Protein AF-A0A7M7H670-F1 (afdb_monomer_lite)

Foldseek 3Di:
DDDPPPDPVVVVVVVVVCPPPPPPPVPDDPVRVVVVVVVVVVVVVVVVVLVVLVCVLCVVVPVPVVVVVVVVVVVVVVVVVVVVVVVVPDDDDDDDDDDDDDDDDDDDDDDDDDDDDDDDDDDDDPPVVVVVVVVVVVPPDDDPVNSVVSNVVSVVVVVVVVVVVVVVVVVVVVVVVVVVVVVVVVVVVVVVLVVVCCVQFVVPQDPVPSDTDVVSVVVSVVVVVVVVVVVVVVVVVVVVVVVVVVVVVVVVVVVVVVCVVVDDPVNVVVVVVVVVVVVVVVVVVVVVVVVVVVVVVVVVVVVVVVVVVVVVVVVVVVVVVVVVVVVVVVVVVVVVVVVVVVVVVVVVVVVVVVVVVVVVVDDDPPVVVVVVVVVVVVVVVVVVVVVVVVVVVVVVVVVVVVVVD

InterPro domains:
  IPR025254 CCDC113/CCDC96, coiled-coil [PF13870] (231-391)
  IPR051885 Coiled-coil domain-containing protein involved in ciliogenesis [PTHR15654] (23-393)

Structure (mmCIF, N/CA/C/O backbone):
data_AF-A0A7M7H670-F1
#
_entry.id   AF-A0A7M7H670-F1
#
loop_
_atom_site.group_PDB
_atom_site.id
_atom_site.type_symbol
_atom_site.label_atom_id
_atom_site.label_alt_id
_atom_site.label_comp_id
_atom_site.label_asym_id
_atom_site.label_entity_id
_atom_site.label_seq_id
_atom_site.pdbx_PDB_ins_code
_atom_site.Cartn_x
_atom_site.Cartn_y
_atom_site.Cartn_z
_atom_site.occupancy
_atom_site.B_iso_or_equiv
_atom_site.auth_seq_id
_atom_site.auth_comp_id
_atom_site.auth_asym_id
_atom_site.auth_atom_id
_atom_site.pdbx_PDB_model_num
ATOM 1 N N . MET A 1 1 ? 50.295 22.905 -30.621 1.00 35.34 1 MET A N 1
ATOM 2 C CA . MET A 1 1 ? 50.813 22.544 -31.955 1.00 35.34 1 MET A CA 1
ATOM 3 C C . MET A 1 1 ? 49.716 22.775 -32.974 1.00 35.34 1 MET A C 1
ATOM 5 O O . MET A 1 1 ? 48.733 22.045 -32.987 1.00 35.34 1 MET A O 1
ATOM 9 N N . GLN A 1 2 ? 49.823 23.878 -33.710 1.00 24.98 2 GLN A N 1
ATOM 10 C CA . GLN A 1 2 ? 48.862 24.281 -34.732 1.00 24.98 2 GLN A CA 1
ATOM 11 C C . GLN A 1 2 ? 49.120 23.426 -35.976 1.00 24.98 2 GLN A C 1
ATOM 13 O O . GLN A 1 2 ? 50.173 23.525 -36.592 1.00 24.98 2 GLN A O 1
ATOM 18 N N . SER A 1 3 ? 48.193 22.519 -36.275 1.00 31.62 3 SER A N 1
ATOM 19 C CA . SER A 1 3 ? 48.230 21.693 -37.479 1.00 31.62 3 SER A CA 1
ATOM 20 C C . SER A 1 3 ? 47.707 22.529 -38.642 1.00 31.62 3 SER A C 1
ATOM 22 O O . SER A 1 3 ? 46.541 22.936 -38.649 1.00 31.62 3 SER A O 1
ATOM 24 N N . GLU A 1 4 ? 48.588 22.811 -39.598 1.00 32.75 4 GLU A N 1
ATOM 25 C CA . GLU A 1 4 ? 48.261 23.429 -40.877 1.00 32.75 4 GLU A CA 1
ATOM 26 C C . GLU A 1 4 ? 47.240 22.557 -41.619 1.00 32.75 4 GLU A C 1
ATOM 28 O O . GLU A 1 4 ? 47.568 21.580 -42.290 1.00 32.75 4 GLU A O 1
ATOM 33 N N . ARG A 1 5 ? 45.959 22.908 -41.492 1.00 37.19 5 ARG A N 1
ATOM 34 C CA . ARG A 1 5 ? 44.901 22.423 -42.378 1.00 37.19 5 ARG A CA 1
ATOM 35 C C . ARG A 1 5 ? 45.063 23.119 -43.725 1.00 37.19 5 ARG A C 1
ATOM 37 O O . ARG A 1 5 ? 44.364 24.086 -44.024 1.00 37.19 5 ARG A O 1
ATOM 44 N N . THR A 1 6 ? 46.000 22.643 -44.538 1.00 36.47 6 THR A N 1
ATOM 45 C CA . THR A 1 6 ? 46.067 23.035 -45.944 1.00 36.47 6 THR A CA 1
ATOM 46 C C . THR A 1 6 ? 44.839 22.464 -46.653 1.00 36.47 6 THR A C 1
ATOM 48 O O . THR A 1 6 ? 44.642 21.264 -46.817 1.00 36.47 6 THR A O 1
ATOM 51 N N . SER A 1 7 ? 43.929 23.378 -46.975 1.00 36.84 7 SER A N 1
ATOM 52 C CA . SER A 1 7 ? 42.656 23.142 -47.644 1.00 36.84 7 SER A CA 1
ATOM 53 C C . SER A 1 7 ? 42.841 22.328 -48.931 1.00 36.84 7 SER A C 1
ATOM 55 O O . SER A 1 7 ? 43.402 22.814 -49.915 1.00 36.84 7 SER A O 1
ATOM 57 N N . SER A 1 8 ? 42.306 21.106 -48.954 1.00 40.84 8 SER A N 1
ATOM 58 C CA . SER A 1 8 ? 42.235 20.226 -50.132 1.00 40.84 8 SER A CA 1
ATOM 59 C C . SER A 1 8 ? 41.505 20.866 -51.328 1.00 40.84 8 SER A C 1
ATOM 61 O O . SER A 1 8 ? 41.691 20.449 -52.470 1.00 40.84 8 SER A O 1
ATOM 63 N N . LEU A 1 9 ? 40.742 21.944 -51.101 1.00 41.50 9 LEU A N 1
ATOM 64 C CA . LEU A 1 9 ? 40.095 22.746 -52.146 1.00 41.50 9 LEU A CA 1
ATOM 65 C C . LEU A 1 9 ? 41.082 23.635 -52.925 1.00 41.50 9 LEU A C 1
ATOM 67 O O . LEU A 1 9 ? 40.851 23.932 -54.101 1.00 41.50 9 LEU A O 1
ATOM 71 N N . SER A 1 10 ? 42.204 24.016 -52.306 1.00 42.44 10 SER A N 1
ATOM 72 C CA . SER A 1 10 ? 43.292 24.756 -52.966 1.00 42.44 10 SER A CA 1
ATOM 73 C C . SER A 1 10 ? 43.988 23.897 -54.035 1.00 42.44 10 SER A C 1
ATOM 75 O O . SER A 1 10 ? 44.358 24.382 -55.104 1.00 42.44 10 SER A O 1
ATOM 77 N N . VAL A 1 11 ? 44.074 22.584 -53.797 1.00 44.53 11 VAL A N 1
ATOM 78 C CA . VAL A 1 11 ? 44.804 21.624 -54.642 1.00 44.53 11 VAL A CA 1
ATOM 79 C C . VAL A 1 11 ? 44.035 21.273 -55.919 1.00 44.53 11 VAL A C 1
ATOM 81 O O . VAL A 1 11 ? 44.605 21.286 -57.009 1.00 44.53 11 VAL A O 1
ATOM 84 N N . VAL A 1 12 ? 42.716 21.062 -55.820 1.00 43.28 12 VAL A N 1
ATOM 85 C CA . VAL A 1 12 ? 41.852 20.833 -56.999 1.00 43.28 12 VAL A CA 1
ATOM 86 C C . VAL A 1 12 ? 41.855 22.055 -57.926 1.00 43.28 12 VAL A C 1
ATOM 88 O O . VAL A 1 12 ? 41.796 21.921 -59.149 1.00 43.28 12 VAL A O 1
ATOM 91 N N . SER A 1 13 ? 41.978 23.251 -57.347 1.00 40.12 13 SER A N 1
ATOM 92 C CA . SER A 1 13 ? 42.058 24.505 -58.096 1.00 40.12 13 SER A CA 1
ATOM 93 C C . SER A 1 13 ? 43.404 24.665 -58.816 1.00 40.12 13 SER A C 1
ATOM 95 O O . SER A 1 13 ? 43.410 25.110 -59.961 1.00 40.12 13 SER A O 1
ATOM 97 N N . LYS A 1 14 ? 44.524 24.232 -58.213 1.00 41.12 14 LYS A N 1
ATOM 98 C CA . LYS A 1 14 ? 45.854 24.243 -58.855 1.00 41.12 14 LYS A CA 1
ATOM 99 C C . LYS A 1 14 ? 45.970 23.246 -60.016 1.00 41.12 14 LYS A C 1
ATOM 101 O O . LYS A 1 14 ? 46.428 23.628 -61.087 1.00 41.12 14 LYS A O 1
ATOM 106 N N . LEU A 1 15 ? 45.471 22.017 -59.864 1.00 41.22 15 LEU A N 1
ATOM 107 C CA . LEU A 1 15 ? 45.518 21.001 -60.932 1.00 41.22 15 LEU A CA 1
ATOM 108 C C . LEU A 1 15 ? 44.615 21.335 -62.130 1.00 41.22 15 LEU A C 1
ATOM 110 O O . LEU A 1 15 ? 44.980 21.073 -63.272 1.00 41.22 15 LEU A O 1
ATOM 114 N N . LEU A 1 16 ? 43.454 21.963 -61.903 1.00 43.25 16 LEU A N 1
ATOM 115 C CA . LEU A 1 16 ? 42.582 22.405 -63.000 1.00 43.25 16 LEU A CA 1
ATOM 116 C C . LEU A 1 16 ? 43.071 23.701 -63.675 1.00 43.25 16 LEU A C 1
ATOM 118 O O . LEU A 1 16 ? 42.762 23.923 -64.849 1.00 43.25 16 LEU A O 1
ATOM 122 N N . ALA A 1 17 ? 43.827 24.545 -62.964 1.00 37.06 17 ALA A N 1
ATOM 123 C CA . ALA A 1 17 ? 44.447 25.751 -63.517 1.00 37.06 17 ALA A CA 1
ATOM 124 C C . ALA A 1 17 ? 45.699 25.449 -64.364 1.00 37.06 17 ALA A C 1
ATOM 126 O O . ALA A 1 17 ? 45.961 26.177 -65.317 1.00 37.06 17 ALA A O 1
ATOM 127 N N . SER A 1 18 ? 46.401 24.341 -64.100 1.00 39.56 18 SER A N 1
ATOM 128 C CA . SER A 1 18 ? 47.627 23.930 -64.810 1.00 39.56 18 SER A CA 1
ATOM 129 C C . SER A 1 18 ? 47.408 23.386 -66.230 1.00 39.56 18 SER A C 1
ATOM 131 O O . SER A 1 18 ? 48.326 22.853 -66.839 1.00 39.56 18 SER A O 1
ATOM 133 N N . THR A 1 19 ? 46.221 23.543 -66.823 1.00 39.66 19 THR A N 1
ATOM 134 C CA . THR A 1 19 ? 45.979 23.156 -68.231 1.00 39.66 19 THR A CA 1
ATOM 135 C C . THR A 1 19 ? 46.656 24.081 -69.253 1.00 39.66 19 THR A C 1
ATOM 137 O O . THR A 1 19 ? 46.390 23.963 -70.449 1.00 39.66 19 THR A O 1
ATOM 140 N N . LYS A 1 20 ? 47.510 25.007 -68.799 1.00 41.16 20 LYS A N 1
ATOM 141 C CA . LYS A 1 20 ? 48.328 25.879 -69.650 1.00 41.16 20 LYS A CA 1
ATOM 142 C C . LYS A 1 20 ? 49.835 25.650 -69.554 1.00 41.16 20 LYS A C 1
ATOM 144 O O . LYS A 1 20 ? 50.512 26.088 -70.473 1.00 41.16 20 LYS A O 1
ATOM 149 N N . ASP A 1 21 ? 50.317 24.928 -68.547 1.00 43.66 21 ASP A N 1
ATOM 150 C CA . ASP A 1 21 ? 51.736 24.606 -68.425 1.00 43.66 21 ASP A CA 1
ATOM 151 C C . ASP A 1 21 ? 51.876 23.095 -68.607 1.00 43.66 21 ASP A C 1
ATOM 153 O O . ASP A 1 21 ? 51.487 22.305 -67.743 1.00 43.66 21 ASP A O 1
ATOM 157 N N . GLU A 1 22 ? 52.334 22.686 -69.791 1.00 49.50 22 GLU A N 1
ATOM 158 C CA . GLU A 1 22 ? 52.763 21.313 -70.045 1.00 49.50 22 GLU A CA 1
ATOM 159 C C . GLU A 1 22 ? 53.898 21.008 -69.063 1.00 49.50 22 GLU A C 1
ATOM 161 O O . GLU A 1 22 ? 54.995 21.543 -69.185 1.00 49.50 22 GLU A O 1
ATOM 166 N N . ILE A 1 23 ? 53.603 20.216 -68.027 1.00 58.75 23 ILE A N 1
ATOM 167 C CA . ILE A 1 23 ? 54.591 19.802 -67.028 1.00 58.75 23 ILE A CA 1
ATOM 168 C C . ILE A 1 23 ? 55.691 19.048 -67.778 1.00 58.75 23 ILE A C 1
ATOM 170 O O . ILE A 1 23 ? 55.455 17.949 -68.284 1.00 58.75 23 ILE A O 1
ATOM 174 N N . ASN A 1 24 ? 56.871 19.659 -67.887 1.00 59.56 24 ASN A N 1
ATOM 175 C CA . ASN A 1 24 ? 58.005 19.078 -68.587 1.00 59.56 24 ASN A CA 1
ATOM 176 C C . ASN A 1 24 ? 58.670 18.032 -67.684 1.00 59.56 24 ASN A C 1
ATOM 178 O O . ASN A 1 24 ? 59.503 18.347 -66.837 1.00 59.56 24 ASN A O 1
ATOM 182 N N . PHE A 1 25 ? 58.251 16.775 -67.830 1.00 61.31 25 PHE A N 1
ATOM 183 C CA . PHE A 1 25 ? 58.759 15.654 -67.033 1.00 61.31 25 PHE A CA 1
ATOM 184 C C . PHE A 1 25 ? 60.255 15.380 -67.252 1.00 61.31 25 PHE A C 1
ATOM 186 O O . PHE A 1 25 ? 60.853 14.679 -66.444 1.00 61.31 25 PHE A O 1
ATOM 193 N N . GLU A 1 26 ? 60.852 15.935 -68.312 1.00 62.69 26 GLU A N 1
ATOM 194 C CA . GLU A 1 26 ? 62.271 15.768 -68.648 1.00 62.69 26 GLU A CA 1
ATOM 195 C C . GLU A 1 26 ? 63.205 16.703 -67.854 1.00 62.69 26 GLU A C 1
ATOM 197 O O . GLU A 1 26 ? 64.403 16.446 -67.790 1.00 62.69 26 GLU A O 1
ATOM 202 N N . GLU A 1 27 ? 62.679 17.755 -67.211 1.00 66.12 27 GLU A N 1
ATOM 203 C CA . GLU A 1 27 ? 63.466 18.741 -66.441 1.00 66.12 27 GLU A CA 1
ATOM 204 C C . GLU A 1 27 ? 63.325 18.597 -64.912 1.00 66.12 27 GLU A C 1
ATOM 206 O O . GLU A 1 27 ? 63.983 19.319 -64.161 1.00 66.12 27 GLU A O 1
ATOM 211 N N . MET A 1 28 ? 62.480 17.679 -64.425 1.00 69.50 28 MET A N 1
ATOM 212 C CA . MET A 1 28 ? 62.277 17.461 -62.986 1.00 69.50 28 MET A CA 1
ATOM 213 C C . MET A 1 28 ? 63.332 16.512 -62.409 1.00 69.50 28 MET A C 1
ATOM 215 O O . MET A 1 28 ? 63.642 15.484 -63.007 1.00 69.50 28 MET A O 1
ATOM 219 N N . SER A 1 29 ? 63.854 16.820 -61.217 1.00 76.81 29 SER A N 1
ATOM 220 C CA . SER A 1 29 ? 64.726 15.881 -60.501 1.00 76.81 29 SER A CA 1
ATOM 221 C C . SER A 1 29 ? 63.945 14.644 -60.040 1.00 76.81 29 SER A C 1
ATOM 223 O O . SER A 1 29 ? 62.735 14.715 -59.815 1.00 76.81 29 SER A O 1
ATOM 225 N N . ASP A 1 30 ? 64.629 13.516 -59.832 1.00 76.75 30 ASP A N 1
ATOM 226 C CA . ASP A 1 30 ? 63.995 12.262 -59.391 1.00 76.75 30 ASP A CA 1
ATOM 227 C C . ASP A 1 30 ? 63.177 12.429 -58.092 1.00 76.75 30 ASP A C 1
ATOM 229 O O . ASP A 1 30 ? 62.119 11.821 -57.926 1.00 76.75 30 ASP A O 1
ATOM 233 N N . GLU A 1 31 ? 63.609 13.316 -57.189 1.00 78.94 31 GLU A N 1
ATOM 234 C CA . GLU A 1 31 ? 62.880 13.659 -55.958 1.00 78.94 31 GLU A CA 1
ATOM 235 C C . GLU A 1 31 ? 61.590 14.456 -56.229 1.00 78.94 31 GLU A C 1
ATOM 237 O O . GLU A 1 31 ? 60.553 14.228 -55.594 1.00 78.94 31 GLU A O 1
ATOM 242 N N . GLN A 1 32 ? 61.624 15.376 -57.197 1.00 78.56 32 GLN A N 1
ATOM 243 C CA . GLN A 1 32 ? 60.444 16.122 -57.647 1.00 78.56 32 GLN A CA 1
ATOM 244 C C . GLN A 1 32 ? 59.462 15.202 -58.385 1.00 78.56 32 GLN A C 1
ATOM 246 O O . GLN A 1 32 ? 58.245 15.305 -58.199 1.00 78.56 32 GLN A O 1
ATOM 251 N N . LEU A 1 33 ? 59.971 14.243 -59.159 1.00 80.38 33 LEU A N 1
ATOM 252 C CA . LEU A 1 33 ? 59.156 13.235 -59.832 1.00 80.38 33 LEU A CA 1
ATOM 253 C C . LEU A 1 33 ? 58.491 12.274 -58.830 1.00 80.38 33 LEU A C 1
ATOM 255 O O . LEU A 1 33 ? 57.304 11.973 -58.953 1.00 80.38 33 LEU A O 1
ATOM 259 N N . GLY A 1 34 ? 59.212 11.854 -57.787 1.00 80.25 34 GLY A N 1
ATOM 260 C CA . GLY A 1 34 ? 58.646 11.054 -56.696 1.00 80.25 34 GLY A CA 1
ATOM 261 C C . GLY A 1 34 ? 57.536 11.792 -55.943 1.00 80.25 34 GLY A C 1
ATOM 262 O O . GLY A 1 34 ? 56.456 11.243 -55.719 1.00 80.25 34 GLY A O 1
ATOM 263 N N . SER A 1 35 ? 57.759 13.071 -55.632 1.00 82.25 35 SER A N 1
ATOM 264 C CA . SER A 1 35 ? 56.773 13.912 -54.942 1.00 82.25 35 SER A CA 1
ATOM 265 C C . SER A 1 35 ? 55.500 14.107 -55.774 1.00 82.25 35 SER A C 1
ATOM 267 O O . SER A 1 35 ? 54.388 13.941 -55.271 1.00 82.25 35 SER A O 1
ATOM 269 N N . THR A 1 36 ? 55.642 14.387 -57.072 1.00 82.81 36 THR A N 1
ATOM 270 C CA . THR A 1 36 ? 54.494 14.555 -57.978 1.00 82.81 36 THR A CA 1
ATOM 271 C C . THR A 1 36 ? 53.723 13.253 -58.194 1.00 82.81 36 THR A C 1
ATOM 273 O O . THR A 1 36 ? 52.491 13.276 -58.259 1.00 82.81 36 THR A O 1
ATOM 276 N N . LEU A 1 37 ? 54.406 12.104 -58.239 1.00 82.25 37 LEU A N 1
ATOM 277 C CA . LEU A 1 37 ? 53.757 10.795 -58.301 1.00 82.25 37 LEU A CA 1
ATOM 278 C C . LEU A 1 37 ? 52.940 10.512 -57.035 1.00 82.25 37 LEU A C 1
ATOM 280 O O . LEU A 1 37 ? 51.777 10.112 -57.132 1.00 82.25 37 LEU A O 1
ATOM 284 N N . GLU A 1 38 ? 53.504 10.750 -55.849 1.00 85.06 38 GLU A N 1
ATOM 285 C CA . GLU A 1 38 ? 52.770 10.590 -54.592 1.00 85.06 38 GLU A CA 1
ATOM 286 C C . GLU A 1 38 ? 51.541 11.504 -54.520 1.00 85.06 38 GLU A C 1
ATOM 288 O O . GLU A 1 38 ? 50.458 11.072 -54.112 1.00 85.06 38 GLU A O 1
ATOM 293 N N . GLU A 1 39 ? 51.674 12.759 -54.944 1.00 85.25 39 GLU A N 1
ATOM 294 C CA . GLU A 1 39 ? 50.560 13.703 -55.022 1.00 85.25 39 GLU A CA 1
ATOM 295 C C . GLU A 1 39 ? 49.482 13.236 -56.010 1.00 85.25 39 GLU A C 1
ATOM 297 O O . GLU A 1 39 ? 48.285 13.251 -55.689 1.00 85.25 39 GLU A O 1
ATOM 302 N N . ALA A 1 40 ? 49.879 12.739 -57.183 1.00 85.12 40 ALA A N 1
ATOM 303 C CA . ALA A 1 40 ? 48.967 12.152 -58.160 1.00 85.12 40 ALA A CA 1
ATOM 304 C C . ALA A 1 40 ? 48.235 10.925 -57.590 1.00 85.12 40 ALA A C 1
ATOM 306 O O . ALA A 1 40 ? 47.030 10.770 -57.790 1.00 85.12 40 ALA A O 1
ATOM 307 N N . MET A 1 41 ? 48.914 10.075 -56.817 1.00 85.25 41 MET A N 1
ATOM 308 C CA . MET A 1 41 ? 48.289 8.925 -56.154 1.00 85.25 41 MET A CA 1
ATOM 309 C C . MET A 1 41 ? 47.294 9.353 -55.067 1.00 85.25 41 MET A C 1
ATOM 311 O O . MET A 1 41 ? 46.176 8.831 -55.007 1.00 85.25 41 MET A O 1
ATOM 315 N N . ARG A 1 42 ? 47.654 10.330 -54.224 1.00 84.12 42 ARG A N 1
ATOM 316 C CA . ARG A 1 42 ? 46.772 10.868 -53.170 1.00 84.12 42 ARG A CA 1
ATOM 317 C C . ARG A 1 42 ? 45.520 11.516 -53.758 1.00 84.12 42 ARG A C 1
ATOM 319 O O . ARG A 1 42 ? 44.412 11.303 -53.253 1.00 84.12 42 ARG A O 1
ATOM 326 N N . THR A 1 43 ? 45.673 12.275 -54.839 1.00 84.50 43 THR A N 1
ATOM 327 C CA . THR A 1 43 ? 44.544 12.902 -55.539 1.00 84.50 43 THR A CA 1
ATOM 328 C C . THR A 1 43 ? 43.650 11.860 -56.206 1.00 84.50 43 THR A C 1
ATOM 330 O O . THR A 1 43 ? 42.435 11.924 -56.023 1.00 84.50 43 THR A O 1
ATOM 333 N N . ASN A 1 44 ? 44.214 10.844 -56.871 1.00 82.81 44 ASN A N 1
ATOM 334 C CA . ASN A 1 44 ? 43.432 9.736 -57.435 1.00 82.81 44 ASN A CA 1
ATOM 335 C C . ASN A 1 44 ? 42.609 9.010 -56.365 1.00 82.81 44 ASN A C 1
ATOM 337 O O . ASN A 1 44 ? 41.416 8.762 -56.546 1.00 82.81 44 ASN A O 1
ATOM 341 N N . ARG A 1 45 ? 43.222 8.720 -55.211 1.00 86.12 45 ARG A N 1
ATOM 342 C CA . ARG A 1 45 ? 42.530 8.098 -54.075 1.00 86.12 45 ARG A CA 1
ATOM 343 C C . ARG A 1 45 ? 41.375 8.962 -53.569 1.00 86.12 45 ARG A C 1
ATOM 345 O O . ARG A 1 45 ? 40.290 8.445 -53.324 1.00 86.12 45 ARG A O 1
ATOM 352 N N . THR A 1 46 ? 41.592 10.269 -53.450 1.00 82.38 46 THR A N 1
ATOM 353 C CA . THR A 1 46 ? 40.560 11.218 -53.007 1.00 82.38 46 THR A CA 1
ATOM 354 C C . THR A 1 46 ? 39.393 11.279 -53.994 1.00 82.38 46 THR A C 1
ATOM 356 O O . THR A 1 46 ? 38.244 11.166 -53.579 1.00 82.38 46 THR A O 1
ATOM 359 N N . LEU A 1 47 ? 39.675 11.377 -55.297 1.00 83.00 47 LEU A N 1
ATOM 360 C CA . LEU A 1 47 ? 38.648 11.376 -56.344 1.00 83.00 47 LEU A CA 1
ATOM 361 C C . LEU A 1 47 ? 37.879 10.052 -56.394 1.00 83.00 47 LEU A C 1
ATOM 363 O O . LEU A 1 47 ? 36.681 10.049 -56.649 1.00 83.00 47 LEU A O 1
ATOM 367 N N . THR A 1 48 ? 38.548 8.930 -56.123 1.00 85.44 48 THR A N 1
ATOM 368 C CA . THR A 1 48 ? 37.896 7.615 -56.064 1.00 85.44 48 THR A CA 1
ATOM 369 C C . THR A 1 48 ? 36.883 7.553 -54.923 1.00 85.44 48 THR A C 1
ATOM 371 O O . THR A 1 48 ? 35.741 7.161 -55.143 1.00 85.44 48 THR A O 1
ATOM 374 N N . LEU A 1 49 ? 37.274 7.999 -53.725 1.00 81.81 49 LEU A N 1
ATOM 375 C CA . LEU A 1 49 ? 36.379 8.055 -52.563 1.00 81.81 49 LEU A CA 1
ATOM 376 C C . LEU A 1 49 ? 35.218 9.025 -52.779 1.00 81.81 49 LEU A C 1
ATOM 378 O O . LEU A 1 49 ? 34.083 8.743 -52.408 1.00 81.81 49 LEU A O 1
ATOM 382 N N . GLU A 1 50 ? 35.496 10.172 -53.390 1.00 81.88 50 GLU A N 1
ATOM 383 C CA . GLU A 1 50 ? 34.468 11.149 -53.713 1.00 81.88 50 GLU A CA 1
ATOM 384 C C . GLU A 1 50 ? 33.450 10.593 -54.718 1.00 81.88 50 GLU A C 1
ATOM 386 O O . GLU A 1 50 ? 32.244 10.687 -54.488 1.00 81.88 50 GLU A O 1
ATOM 391 N N . ASN A 1 51 ? 33.924 9.959 -55.794 1.00 84.69 51 ASN A N 1
ATOM 392 C CA . ASN A 1 51 ? 33.058 9.287 -56.757 1.00 84.69 51 ASN A CA 1
ATOM 393 C C . ASN A 1 51 ? 32.216 8.208 -56.072 1.00 84.69 51 ASN A C 1
ATOM 395 O O . ASN A 1 51 ? 31.020 8.131 -56.322 1.00 84.69 51 ASN A O 1
ATOM 399 N N . GLU A 1 52 ? 32.793 7.428 -55.159 1.00 85.25 52 GLU A N 1
ATOM 400 C CA . GLU A 1 52 ? 32.054 6.414 -54.408 1.00 85.25 52 GLU A CA 1
ATOM 401 C C . GLU A 1 52 ? 30.928 7.020 -53.554 1.00 85.25 52 GLU A C 1
ATOM 403 O O . GLU A 1 52 ? 29.803 6.517 -53.567 1.00 85.25 52 GLU A O 1
ATOM 408 N N . VAL A 1 53 ? 31.194 8.123 -52.846 1.00 83.31 53 VAL A N 1
ATOM 409 C CA . VAL A 1 53 ? 30.173 8.857 -52.076 1.00 83.31 53 VAL A CA 1
ATOM 410 C C . VAL A 1 53 ? 29.055 9.349 -52.995 1.00 83.31 53 VAL A C 1
ATOM 412 O O . VAL A 1 53 ? 27.873 9.190 -52.684 1.00 83.31 53 VAL A O 1
ATOM 415 N N . PHE A 1 54 ? 29.410 9.893 -54.157 1.00 81.81 54 PHE A N 1
ATOM 416 C CA . PHE A 1 54 ? 28.444 10.419 -55.119 1.00 81.81 54 PHE A CA 1
ATOM 417 C C . PHE A 1 54 ? 27.603 9.316 -55.749 1.00 81.81 54 PHE A C 1
ATOM 419 O O . PHE A 1 54 ? 26.385 9.451 -55.852 1.00 81.81 54 PHE A O 1
ATOM 426 N N . GLU A 1 55 ? 28.219 8.198 -56.116 1.00 83.69 55 GLU A N 1
ATOM 427 C CA . GLU A 1 55 ? 27.520 7.029 -56.633 1.00 83.69 55 GLU A CA 1
ATOM 428 C C . GLU A 1 55 ? 26.567 6.439 -55.592 1.00 83.69 55 GLU A C 1
ATOM 430 O O . GLU A 1 55 ? 25.425 6.121 -55.928 1.00 83.69 55 GLU A O 1
ATOM 435 N N . ARG A 1 56 ? 26.992 6.322 -54.326 1.00 82.81 56 ARG A N 1
ATOM 436 C CA . ARG A 1 56 ? 26.144 5.832 -53.228 1.00 82.81 56 ARG A CA 1
ATOM 437 C C . ARG A 1 56 ? 24.952 6.750 -52.975 1.00 82.81 56 ARG A C 1
ATOM 439 O O . ARG A 1 56 ? 23.841 6.240 -52.809 1.00 82.81 56 ARG A O 1
ATOM 446 N N . TYR A 1 57 ? 25.162 8.064 -52.987 1.00 81.25 57 TYR A N 1
ATOM 447 C CA . TYR A 1 57 ? 24.094 9.048 -52.830 1.00 81.25 57 TYR A CA 1
ATOM 448 C C . TYR A 1 57 ? 23.110 9.001 -54.010 1.00 81.25 57 TYR A C 1
ATOM 450 O O . TYR A 1 57 ? 21.898 8.866 -53.819 1.00 81.25 57 TYR A O 1
ATOM 458 N N . LEU A 1 58 ? 23.620 9.055 -55.247 1.00 82.38 58 LEU A N 1
ATOM 459 C CA . LEU A 1 58 ? 22.798 9.042 -56.461 1.00 82.38 58 LEU A CA 1
ATOM 460 C C . LEU A 1 58 ? 22.036 7.728 -56.614 1.00 82.38 58 LEU A C 1
ATOM 462 O O . LEU A 1 58 ? 20.865 7.749 -56.968 1.00 82.38 58 LEU A O 1
ATOM 466 N N . ARG A 1 59 ? 22.634 6.586 -56.262 1.00 84.19 59 ARG A N 1
ATOM 467 C CA . ARG A 1 59 ? 21.945 5.288 -56.289 1.00 84.19 59 ARG A CA 1
ATOM 468 C C . ARG A 1 59 ? 20.686 5.271 -55.414 1.00 84.19 59 ARG A C 1
ATOM 470 O O . ARG A 1 59 ? 19.745 4.558 -55.749 1.00 84.19 59 ARG A O 1
ATOM 477 N N . ARG A 1 60 ? 20.651 6.047 -54.322 1.00 81.25 60 ARG A N 1
ATOM 478 C CA . ARG A 1 60 ? 19.491 6.137 -53.417 1.00 81.25 60 ARG A CA 1
ATOM 479 C C . ARG A 1 60 ? 18.494 7.226 -53.810 1.00 81.25 60 ARG A C 1
ATOM 481 O O . ARG A 1 60 ? 17.299 7.039 -53.609 1.00 81.25 60 ARG A O 1
ATOM 488 N N . ARG A 1 61 ? 18.969 8.359 -54.339 1.00 79.06 61 ARG A N 1
ATOM 489 C CA . ARG A 1 61 ? 18.136 9.544 -54.621 1.00 79.06 61 ARG A CA 1
ATOM 490 C C . ARG A 1 61 ? 17.691 9.671 -56.078 1.00 79.06 61 ARG A C 1
ATOM 492 O O . ARG A 1 61 ? 16.562 10.087 -56.308 1.00 79.06 61 ARG A O 1
ATOM 499 N N . ASP A 1 62 ? 18.549 9.326 -57.035 1.00 79.25 62 ASP A N 1
ATOM 500 C CA . ASP A 1 62 ? 18.260 9.379 -58.472 1.00 79.25 62 ASP A CA 1
ATOM 501 C C . ASP A 1 62 ? 19.088 8.335 -59.262 1.00 79.25 62 ASP A C 1
ATOM 503 O O . ASP A 1 62 ? 20.131 8.645 -59.859 1.00 79.25 62 ASP A O 1
ATOM 507 N N . PRO A 1 63 ? 18.634 7.069 -59.288 1.00 81.19 63 PRO A N 1
ATOM 508 C CA . PRO A 1 63 ? 19.332 5.996 -59.993 1.00 81.19 63 PRO A CA 1
ATOM 509 C C . PRO A 1 63 ? 19.341 6.182 -61.521 1.00 81.19 63 PRO A C 1
ATOM 511 O O . PRO A 1 63 ? 20.206 5.628 -62.202 1.00 81.19 63 PRO A O 1
ATOM 514 N N . GLN A 1 64 ? 18.424 6.982 -62.081 1.00 78.31 64 GLN A N 1
ATOM 515 C CA . GLN A 1 64 ? 18.377 7.244 -63.522 1.00 78.31 64 GLN A CA 1
ATOM 516 C C . GLN A 1 64 ? 19.507 8.181 -63.960 1.00 78.31 64 GLN A C 1
ATOM 518 O O . GLN A 1 64 ? 20.093 7.985 -65.029 1.00 78.31 64 GLN A O 1
ATOM 523 N N . CYS A 1 65 ? 19.854 9.171 -63.133 1.00 79.38 65 CYS A N 1
ATOM 524 C CA . CYS A 1 65 ? 21.018 10.024 -63.375 1.00 79.38 65 CYS A CA 1
ATOM 525 C C . CYS A 1 65 ? 22.332 9.234 -63.373 1.00 79.38 65 CYS A C 1
ATOM 527 O O . CYS A 1 65 ? 23.191 9.481 -64.222 1.00 79.38 65 CYS A O 1
ATOM 529 N N . LEU A 1 66 ? 22.466 8.234 -62.496 1.00 79.62 66 LEU A N 1
ATOM 530 C CA . LEU A 1 66 ? 23.641 7.359 -62.462 1.00 79.62 66 LEU A CA 1
ATOM 531 C C . LEU A 1 66 ? 23.796 6.551 -63.766 1.00 79.62 66 LEU A C 1
ATOM 533 O O . LEU A 1 66 ? 24.894 6.459 -64.315 1.00 79.62 66 LEU A O 1
ATOM 537 N N . HIS A 1 67 ? 22.691 6.029 -64.310 1.00 78.62 67 HIS A N 1
ATOM 538 C CA . HIS A 1 67 ? 22.696 5.293 -65.580 1.00 78.62 67 HIS A CA 1
ATOM 539 C C . HIS A 1 67 ? 23.076 6.186 -66.775 1.00 78.62 67 HIS A C 1
ATOM 541 O O . HIS A 1 67 ? 23.900 5.806 -67.608 1.00 78.62 67 HIS A O 1
ATOM 547 N N . LYS A 1 68 ? 22.547 7.418 -66.823 1.00 80.44 68 LYS A N 1
ATOM 548 C CA . LYS A 1 68 ? 22.919 8.417 -67.841 1.00 80.44 68 LYS A CA 1
ATOM 549 C C . LYS A 1 68 ? 24.406 8.779 -67.767 1.00 80.44 68 LYS A C 1
ATOM 551 O O . LYS A 1 68 ? 25.057 8.880 -68.804 1.00 80.44 68 LYS A O 1
ATOM 556 N N . LEU A 1 69 ? 24.953 8.946 -66.560 1.00 79.31 69 LEU A N 1
ATOM 557 C CA . LEU A 1 69 ? 26.371 9.252 -66.359 1.00 79.31 69 LEU A CA 1
ATOM 558 C C . LEU A 1 69 ? 27.274 8.104 -66.832 1.00 79.31 69 LEU A C 1
ATOM 560 O O . LEU A 1 69 ? 28.258 8.352 -67.527 1.00 79.31 69 LEU A O 1
ATOM 564 N N . SER A 1 70 ? 26.909 6.856 -66.528 1.00 82.31 70 SER A N 1
ATOM 565 C CA . SER A 1 70 ? 27.612 5.659 -67.010 1.00 82.31 70 SER A CA 1
ATOM 566 C C . SER A 1 70 ? 27.655 5.599 -68.542 1.00 82.31 70 SER A C 1
ATOM 568 O O . SER A 1 70 ? 28.738 5.446 -69.110 1.00 82.31 70 SER A O 1
ATOM 570 N N . TYR A 1 71 ? 26.525 5.842 -69.214 1.00 82.06 71 TYR A N 1
ATOM 571 C CA . TYR A 1 71 ? 26.455 5.888 -70.679 1.00 82.06 71 TYR A CA 1
ATOM 572 C C . TYR A 1 71 ? 27.353 6.984 -71.286 1.00 82.06 71 TYR A C 1
ATOM 574 O O . TYR A 1 71 ? 28.067 6.753 -72.265 1.00 82.06 71 TYR A O 1
ATOM 582 N N . VAL A 1 72 ? 27.371 8.180 -70.684 1.00 82.31 72 VAL A N 1
ATOM 583 C CA . VAL A 1 72 ? 28.234 9.290 -71.127 1.00 82.31 72 VAL A CA 1
ATOM 584 C C . VAL A 1 72 ? 29.718 8.945 -70.965 1.00 82.31 72 VAL A C 1
ATOM 586 O O . VAL A 1 72 ? 30.511 9.208 -71.871 1.00 82.31 72 VAL A O 1
ATOM 589 N N . VAL A 1 73 ? 30.103 8.327 -69.845 1.00 81.44 73 VAL A N 1
ATOM 590 C CA . VAL A 1 73 ? 31.487 7.897 -69.590 1.00 81.44 73 VAL A CA 1
ATOM 591 C C . VAL A 1 73 ? 31.918 6.802 -70.569 1.00 81.44 73 VAL A C 1
ATOM 593 O O . VAL A 1 73 ? 33.037 6.847 -71.084 1.00 81.44 73 VAL A O 1
ATOM 596 N N . GLU A 1 74 ? 31.051 5.837 -70.873 1.00 81.44 74 GLU A N 1
ATOM 597 C CA . GLU A 1 74 ? 31.336 4.782 -71.852 1.00 81.44 74 GLU A CA 1
ATOM 598 C C . GLU A 1 74 ? 31.499 5.333 -73.270 1.00 81.44 74 GLU A C 1
ATOM 600 O O . GLU A 1 74 ? 32.473 4.999 -73.949 1.00 81.44 74 GLU A O 1
ATOM 605 N N . SER A 1 75 ? 30.617 6.242 -73.688 1.00 78.12 75 SER A N 1
ATOM 606 C CA . SER A 1 75 ? 30.724 6.941 -74.972 1.00 78.12 75 SER A CA 1
ATOM 607 C C . SER A 1 75 ? 32.020 7.763 -75.069 1.00 78.12 75 SER A C 1
ATOM 609 O O . SER A 1 75 ? 32.743 7.689 -76.066 1.00 78.12 75 SER A O 1
ATOM 611 N N . ALA A 1 76 ? 32.402 8.464 -73.995 1.00 77.38 76 ALA A N 1
ATOM 612 C CA . ALA A 1 76 ? 33.666 9.198 -73.927 1.00 77.38 76 ALA A CA 1
ATOM 613 C C . ALA A 1 76 ? 34.894 8.271 -74.002 1.00 77.38 76 ALA A C 1
ATOM 615 O O . ALA A 1 76 ? 35.857 8.576 -74.710 1.00 77.38 76 ALA A O 1
ATOM 616 N N . ARG A 1 77 ? 34.860 7.110 -73.331 1.00 79.56 77 ARG A N 1
ATOM 617 C CA . ARG A 1 77 ? 35.920 6.088 -73.418 1.00 79.56 77 ARG A CA 1
ATOM 618 C C . ARG A 1 77 ? 36.050 5.526 -74.833 1.00 79.56 77 ARG A C 1
ATOM 620 O O . ARG A 1 77 ? 37.168 5.334 -75.309 1.00 79.56 77 ARG A O 1
ATOM 627 N N . GLN A 1 78 ? 34.936 5.275 -75.520 1.00 78.69 78 GLN A N 1
ATOM 628 C CA . GLN A 1 78 ? 34.942 4.825 -76.915 1.00 78.69 78 GLN A CA 1
ATOM 629 C C . GLN A 1 78 ? 35.517 5.900 -77.851 1.00 78.69 78 GLN A C 1
ATOM 631 O O . GLN A 1 78 ? 36.384 5.597 -78.672 1.00 78.69 78 GLN A O 1
ATOM 636 N N . ALA A 1 79 ? 35.133 7.167 -77.669 1.00 76.25 79 ALA A N 1
ATOM 637 C CA . ALA A 1 79 ? 35.688 8.290 -78.426 1.00 76.25 79 ALA A CA 1
ATOM 638 C C . ALA A 1 79 ? 37.204 8.468 -78.201 1.00 76.25 79 ALA A C 1
ATOM 640 O O . ALA A 1 79 ? 37.938 8.729 -79.155 1.00 76.25 79 ALA A O 1
ATOM 641 N N . GLN A 1 80 ? 37.695 8.266 -76.972 1.00 75.69 80 GLN A N 1
ATOM 642 C CA . GLN A 1 80 ? 39.131 8.293 -76.659 1.00 75.69 80 GLN A CA 1
ATOM 643 C C . GLN A 1 80 ? 39.910 7.127 -77.286 1.00 75.69 80 GLN A C 1
ATOM 645 O O . GLN A 1 80 ? 41.051 7.300 -77.713 1.00 75.69 80 GLN A O 1
ATOM 650 N N . LYS A 1 81 ? 39.316 5.931 -77.373 1.00 76.56 81 LYS A N 1
ATOM 651 C CA . LYS A 1 81 ? 39.938 4.803 -78.089 1.00 76.56 81 LYS A CA 1
ATOM 652 C C . LYS A 1 81 ? 40.094 5.117 -79.580 1.00 76.56 81 LYS A C 1
ATOM 654 O O . LYS A 1 81 ? 41.152 4.864 -80.150 1.00 76.56 81 LYS A O 1
ATOM 659 N N . LEU A 1 82 ? 39.078 5.731 -80.190 1.00 69.00 82 LEU A N 1
ATOM 660 C CA . LEU A 1 82 ? 39.114 6.148 -81.596 1.00 69.00 82 LEU A CA 1
ATOM 661 C C . LEU A 1 82 ? 40.098 7.301 -81.853 1.00 69.00 82 LEU A C 1
ATOM 663 O O . LEU A 1 82 ? 40.740 7.332 -82.902 1.00 69.00 82 LEU A O 1
ATOM 667 N N . SER A 1 83 ? 40.266 8.234 -80.910 1.00 62.75 83 SER A N 1
ATOM 668 C CA . SER A 1 83 ? 41.249 9.316 -81.054 1.00 62.75 83 SER A CA 1
ATOM 669 C C . SER A 1 83 ? 42.692 8.819 -80.940 1.00 62.75 83 SER A C 1
ATOM 671 O O . SER A 1 83 ? 43.539 9.264 -81.712 1.00 62.75 83 SER A O 1
ATOM 673 N N . ARG A 1 84 ? 42.971 7.841 -80.067 1.00 62.66 84 ARG A N 1
ATOM 674 C CA . ARG A 1 84 ? 44.292 7.186 -79.988 1.00 62.66 84 ARG A CA 1
ATOM 675 C C . ARG A 1 84 ? 44.664 6.461 -81.284 1.00 62.66 84 ARG A C 1
ATOM 677 O O . ARG A 1 84 ? 45.815 6.519 -81.699 1.00 62.66 84 ARG A O 1
ATOM 684 N N . LEU A 1 85 ? 43.685 5.860 -81.963 1.00 58.84 85 LEU A N 1
ATOM 685 C CA . LEU A 1 85 ? 43.888 5.235 -83.275 1.00 58.84 85 LEU A CA 1
ATOM 686 C C . LEU A 1 85 ? 44.167 6.264 -84.388 1.00 58.84 85 LEU A C 1
ATOM 688 O O . LEU A 1 85 ? 44.955 5.987 -85.287 1.00 58.84 85 LEU A O 1
ATOM 692 N N . ARG A 1 86 ? 43.586 7.472 -84.317 1.00 52.97 86 ARG A N 1
ATOM 693 C CA . ARG A 1 86 ? 43.851 8.564 -85.278 1.00 52.97 86 ARG A CA 1
ATOM 694 C C . ARG A 1 86 ? 45.213 9.238 -85.096 1.00 52.97 86 ARG A C 1
ATOM 696 O O . ARG A 1 86 ? 45.812 9.643 -86.087 1.00 52.97 86 ARG A O 1
ATOM 703 N N . ILE A 1 87 ? 45.710 9.340 -83.864 1.00 49.88 87 ILE A N 1
ATOM 704 C CA . ILE A 1 87 ? 47.023 9.946 -83.568 1.00 49.88 87 ILE A CA 1
ATOM 705 C C . ILE A 1 87 ? 48.179 9.074 -84.098 1.00 49.88 87 ILE A C 1
ATOM 707 O O . ILE A 1 87 ? 49.237 9.596 -84.427 1.00 49.88 87 ILE A O 1
ATOM 711 N N . SER A 1 88 ? 47.956 7.772 -84.307 1.00 49.66 88 SER A N 1
ATOM 712 C CA . SER A 1 88 ? 48.942 6.877 -84.931 1.00 49.66 88 SER A CA 1
ATOM 713 C C . SER A 1 88 ? 49.069 7.027 -86.463 1.00 49.66 88 SER A C 1
ATOM 715 O O . SER A 1 88 ? 49.927 6.370 -87.049 1.00 49.66 88 SER A O 1
ATOM 717 N N . GLN A 1 89 ? 48.242 7.845 -87.133 1.00 50.25 89 GLN A N 1
ATOM 718 C CA . GLN A 1 89 ? 48.200 7.966 -88.606 1.00 50.25 89 GLN A CA 1
ATOM 719 C C . GLN A 1 89 ? 48.450 9.389 -89.147 1.00 50.25 89 GLN A C 1
ATOM 721 O O . GLN A 1 89 ? 47.995 9.730 -90.237 1.00 50.25 89 GLN A O 1
ATOM 726 N N . GLN A 1 90 ? 49.202 10.232 -88.437 1.00 41.84 90 GLN A N 1
ATOM 727 C CA . GLN A 1 90 ? 49.693 11.494 -89.004 1.00 41.84 90 GLN A CA 1
ATOM 728 C C . GLN A 1 90 ? 51.223 11.551 -88.991 1.00 41.84 90 GLN A C 1
ATOM 730 O O . GLN A 1 90 ? 51.838 12.055 -88.059 1.00 41.84 90 GLN A O 1
ATOM 735 N N . GLN A 1 91 ? 51.830 11.069 -90.078 1.00 38.00 91 GLN A N 1
ATOM 736 C CA . GLN A 1 91 ? 53.071 11.643 -90.600 1.00 38.00 91 GLN A CA 1
ATOM 737 C C . GLN A 1 91 ? 52.768 12.393 -91.909 1.00 38.00 91 GLN A C 1
ATOM 739 O O . GLN A 1 91 ? 51.919 11.938 -92.681 1.00 38.00 91 GLN A O 1
ATOM 744 N N . PRO A 1 92 ? 53.450 13.517 -92.197 1.00 44.84 92 PRO A N 1
ATOM 745 C CA . PRO A 1 92 ? 53.288 14.250 -93.439 1.00 44.84 92 PRO A CA 1
ATOM 746 C C . PRO A 1 92 ? 54.271 13.715 -94.483 1.00 44.84 92 PRO A C 1
ATOM 748 O O . PRO A 1 92 ? 55.481 13.877 -94.346 1.00 44.84 92 PRO A O 1
ATOM 751 N N . ARG A 1 93 ? 53.775 13.142 -95.579 1.00 36.16 93 ARG A N 1
ATOM 752 C CA . ARG A 1 93 ? 54.513 13.141 -96.847 1.00 36.16 93 ARG A CA 1
ATOM 753 C C . ARG A 1 93 ? 53.557 13.444 -97.986 1.00 36.16 93 ARG A C 1
ATOM 755 O O . ARG A 1 93 ? 52.515 12.815 -98.129 1.00 36.16 93 ARG A O 1
ATOM 762 N N . GLY A 1 94 ? 53.902 14.501 -98.710 1.00 32.31 94 GLY A N 1
ATOM 763 C CA . GLY A 1 94 ? 53.119 15.036 -99.804 1.00 32.31 94 GLY A CA 1
ATOM 764 C C . GLY A 1 94 ? 53.220 14.221 -101.087 1.00 32.31 94 GLY A C 1
ATOM 765 O O . GLY A 1 94 ? 54.030 13.309 -101.212 1.00 32.31 94 GLY A O 1
ATOM 766 N N . GLY A 1 95 ? 52.422 14.671 -102.053 1.00 33.06 95 GLY A N 1
ATOM 767 C CA . GLY A 1 95 ? 52.731 14.560 -103.470 1.00 33.06 95 GLY A CA 1
ATOM 768 C C . GLY A 1 95 ? 52.224 13.307 -104.180 1.00 33.06 95 GLY A C 1
ATOM 769 O O . GLY A 1 95 ? 52.779 12.227 -104.022 1.00 33.06 95 GLY A O 1
ATOM 770 N N . SER A 1 96 ? 51.315 13.561 -105.127 1.00 31.38 96 SER A N 1
ATOM 771 C CA . SER A 1 96 ? 51.081 12.806 -106.374 1.00 31.38 96 SER A CA 1
ATOM 772 C C . SER A 1 96 ? 49.972 11.743 -106.372 1.00 31.38 96 SER A C 1
ATOM 774 O O . SER A 1 96 ? 50.151 10.586 -106.016 1.00 31.38 96 SER A O 1
ATOM 776 N N . THR A 1 97 ? 48.817 12.168 -106.887 1.00 34.34 97 THR A N 1
ATOM 777 C CA . THR A 1 97 ? 47.860 11.393 -107.707 1.00 34.34 97 THR A CA 1
ATOM 778 C C . THR A 1 97 ? 48.522 10.858 -109.004 1.00 34.34 97 THR A C 1
ATOM 780 O O . THR A 1 97 ? 49.592 11.383 -109.318 1.00 34.34 97 THR A O 1
ATOM 783 N N . PRO A 1 98 ? 47.902 10.000 -109.867 1.00 49.25 98 PRO A N 1
ATOM 784 C CA . PRO A 1 98 ? 46.518 9.469 -109.873 1.00 49.25 98 PRO A CA 1
ATOM 785 C C . PRO A 1 98 ? 46.358 7.969 -110.293 1.00 49.25 98 PRO A C 1
ATOM 787 O O . PRO A 1 98 ? 47.322 7.262 -110.570 1.00 49.25 98 PRO A O 1
ATOM 790 N N . SER A 1 99 ? 45.083 7.571 -110.475 1.00 30.78 99 SER A N 1
ATOM 791 C CA . SER A 1 99 ? 44.523 6.514 -111.362 1.00 30.78 99 SER A CA 1
ATOM 792 C C . SER A 1 99 ? 44.217 5.157 -110.694 1.00 30.78 99 SER A C 1
ATOM 794 O O . SER A 1 99 ? 45.077 4.532 -110.094 1.00 30.78 99 SER A O 1
ATOM 796 N N . LEU A 1 100 ? 42.930 4.838 -110.477 1.00 36.53 100 LEU A N 1
ATOM 797 C CA . LEU A 1 100 ? 41.929 4.197 -111.364 1.00 36.53 100 LEU A CA 1
ATOM 798 C C . LEU A 1 100 ? 42.122 2.678 -111.491 1.00 36.53 100 LEU A C 1
ATOM 800 O O . LEU A 1 100 ? 42.999 2.236 -112.218 1.00 36.53 100 LEU A O 1
ATOM 804 N N . GLN A 1 101 ? 41.210 1.902 -110.893 1.00 33.47 101 GLN A N 1
ATOM 805 C CA . GLN A 1 101 ? 40.357 0.959 -111.630 1.00 33.47 101 GLN A CA 1
ATOM 806 C C . GLN A 1 101 ? 39.267 0.358 -110.732 1.00 33.47 101 GLN A C 1
ATOM 808 O O . GLN A 1 101 ? 39.482 -0.041 -109.591 1.00 33.47 101 GLN A O 1
ATOM 813 N N . SER A 1 102 ? 38.067 0.346 -111.296 1.00 32.69 102 SER A N 1
ATOM 814 C CA . SER A 1 102 ? 36.848 -0.289 -110.822 1.00 32.69 102 SER A CA 1
ATOM 815 C C . SER A 1 102 ? 36.871 -1.790 -111.085 1.00 32.69 102 SER A C 1
ATOM 817 O O . SER A 1 102 ? 37.137 -2.160 -112.221 1.00 32.69 102 SER A O 1
ATOM 819 N N . PHE A 1 103 ? 36.420 -2.617 -110.139 1.00 32.47 103 PHE A N 1
ATOM 820 C CA . PHE A 1 103 ? 35.710 -3.855 -110.471 1.00 32.47 103 PHE A CA 1
ATOM 821 C C . PHE A 1 103 ? 34.599 -4.147 -109.460 1.00 32.47 103 PHE A C 1
ATOM 823 O O . PHE A 1 103 ? 34.711 -3.933 -108.256 1.00 32.47 103 PHE A O 1
ATOM 830 N N . THR A 1 104 ? 33.486 -4.573 -110.034 1.00 35.69 104 THR A N 1
ATOM 831 C CA . THR A 1 104 ? 32.187 -4.913 -109.464 1.00 35.69 104 THR A CA 1
ATOM 832 C C . THR A 1 104 ? 32.194 -6.263 -108.747 1.00 35.69 104 THR A C 1
ATOM 834 O O . THR A 1 104 ? 32.744 -7.207 -109.300 1.00 35.69 104 THR A O 1
ATOM 837 N N . ALA A 1 105 ? 31.459 -6.395 -107.634 1.00 31.02 105 ALA A N 1
ATOM 838 C CA . ALA A 1 105 ? 30.634 -7.577 -107.324 1.00 31.02 105 ALA A CA 1
ATOM 839 C C . ALA A 1 105 ? 29.757 -7.352 -106.069 1.00 31.02 105 ALA A C 1
ATOM 841 O O . ALA A 1 105 ? 30.239 -7.001 -104.998 1.00 31.02 105 ALA A O 1
ATOM 842 N N . LYS A 1 106 ? 28.448 -7.574 -106.229 1.00 36.66 106 LYS A N 1
ATOM 843 C CA . LYS A 1 106 ? 27.451 -7.950 -105.196 1.00 36.66 106 LYS A CA 1
ATOM 844 C C . LYS A 1 106 ? 27.438 -9.507 -105.102 1.00 36.66 106 LYS A C 1
ATOM 846 O O . LYS A 1 106 ? 27.998 -10.087 -106.033 1.00 36.66 106 LYS A O 1
ATOM 851 N N . PRO A 1 107 ? 26.780 -10.214 -104.137 1.00 44.41 107 PRO A N 1
ATOM 852 C CA . PRO A 1 107 ? 25.558 -9.801 -103.419 1.00 44.41 107 PRO A CA 1
ATOM 853 C C . PRO A 1 107 ? 25.314 -10.286 -101.951 1.00 44.41 107 PRO A C 1
ATOM 855 O O . PRO A 1 107 ? 25.910 -11.232 -101.463 1.00 44.41 107 PRO A O 1
ATOM 858 N N . ALA A 1 108 ? 24.315 -9.627 -101.336 1.00 31.77 108 ALA A N 1
ATOM 859 C CA . ALA A 1 108 ? 23.168 -10.125 -100.538 1.00 31.77 108 ALA A CA 1
ATOM 860 C C . ALA A 1 108 ? 23.249 -10.706 -99.095 1.00 31.77 108 ALA A C 1
ATOM 862 O O . ALA A 1 108 ? 24.063 -11.550 -98.742 1.00 31.77 108 ALA A O 1
ATOM 863 N N . SER A 1 109 ? 22.174 -10.338 -98.365 1.00 32.09 109 SER A N 1
ATOM 864 C CA . SER A 1 109 ? 21.640 -10.775 -97.053 1.00 32.09 109 SER A CA 1
ATOM 865 C C . SER A 1 109 ? 22.322 -10.149 -95.819 1.00 32.09 109 SER A C 1
ATOM 867 O O . SER A 1 109 ? 23.537 -10.096 -95.747 1.00 32.09 109 SER A O 1
ATOM 869 N N . SER A 1 110 ? 21.640 -9.579 -94.818 1.00 35.62 110 SER A N 1
ATOM 870 C CA . SER A 1 110 ? 20.285 -9.817 -94.302 1.00 35.62 110 SER A CA 1
ATOM 871 C C . SER A 1 110 ? 19.719 -8.582 -93.578 1.00 35.62 110 SER A C 1
ATOM 873 O O . SER A 1 110 ? 20.461 -7.749 -93.064 1.00 35.62 110 SER A O 1
ATOM 875 N N . SER A 1 111 ? 18.388 -8.514 -93.538 1.00 28.88 111 SER A N 1
ATOM 876 C CA . SER A 1 111 ? 17.518 -7.547 -92.860 1.00 28.88 111 SER A CA 1
ATOM 877 C C . SER A 1 111 ? 17.733 -7.409 -91.349 1.00 28.88 111 SER A C 1
ATOM 879 O O . SER A 1 111 ? 17.875 -8.415 -90.665 1.00 28.88 111 SER A O 1
ATOM 881 N N . ALA A 1 112 ? 17.548 -6.196 -90.816 1.00 30.77 112 ALA A N 1
ATOM 882 C CA . ALA A 1 112 ? 16.543 -5.9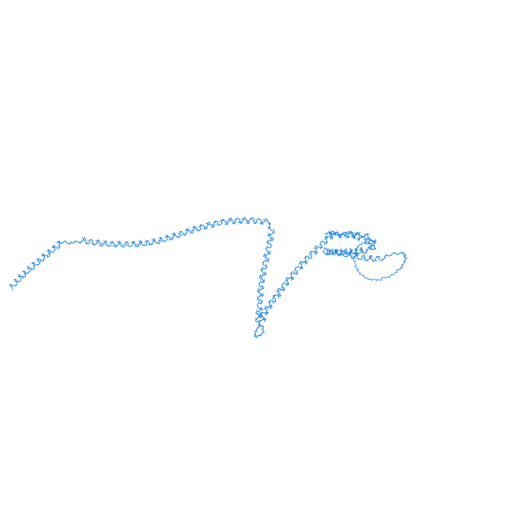36 -89.776 1.00 30.77 112 ALA A CA 1
ATOM 883 C C . ALA A 1 112 ? 16.301 -4.428 -89.594 1.00 30.77 112 ALA A C 1
ATOM 885 O O . ALA A 1 112 ? 17.208 -3.601 -89.588 1.00 30.77 112 ALA A O 1
ATOM 886 N N . THR A 1 113 ? 15.023 -4.115 -89.480 1.00 31.50 113 THR A N 1
ATOM 887 C CA . THR A 1 113 ? 14.344 -2.825 -89.514 1.00 31.50 113 THR A CA 1
ATOM 888 C C . THR A 1 113 ? 14.564 -2.008 -88.235 1.00 31.50 113 THR A C 1
ATOM 890 O O . THR A 1 113 ? 14.312 -2.511 -87.144 1.00 31.50 113 THR A O 1
ATOM 893 N N . LEU A 1 114 ? 14.933 -0.727 -88.353 1.00 30.05 114 LEU A N 1
ATOM 894 C CA . LEU A 1 114 ? 14.715 0.273 -87.300 1.00 30.05 114 LEU A CA 1
ATOM 895 C C . LEU A 1 114 ? 13.936 1.456 -87.873 1.00 30.05 114 LEU A C 1
ATOM 897 O O . LEU A 1 114 ? 14.332 2.084 -88.855 1.00 30.05 114 LEU A O 1
ATOM 901 N N . LEU A 1 115 ? 12.800 1.721 -87.236 1.00 31.98 115 LEU A N 1
ATOM 902 C CA . LEU A 1 115 ? 11.919 2.845 -87.506 1.00 31.98 115 LEU A CA 1
ATOM 903 C C . LEU A 1 115 ? 12.586 4.162 -87.077 1.00 31.98 115 LEU A C 1
ATOM 905 O O . LEU A 1 115 ? 12.886 4.381 -85.909 1.00 31.98 115 LEU A O 1
ATOM 909 N N . SER A 1 116 ? 12.814 5.011 -88.077 1.00 30.84 116 SER A N 1
ATOM 910 C CA . SER A 1 116 ? 12.565 6.459 -88.103 1.00 30.84 116 SER A CA 1
ATOM 911 C C . SER A 1 116 ? 12.654 7.258 -86.790 1.00 30.84 116 SER A C 1
ATOM 913 O O . SER A 1 116 ? 11.667 7.408 -86.073 1.00 30.84 116 SER A O 1
ATOM 915 N N . VAL A 1 117 ? 13.770 7.970 -86.613 1.00 35.97 117 VAL A N 1
ATOM 916 C CA . VAL A 1 117 ? 13.739 9.355 -86.117 1.00 35.97 117 VAL A CA 1
ATOM 917 C C . VAL A 1 117 ? 14.241 10.238 -87.253 1.00 35.97 117 VAL A C 1
ATOM 919 O O . VAL A 1 117 ? 15.424 10.249 -87.589 1.00 35.97 117 VAL A O 1
ATOM 922 N N . GLN A 1 118 ? 13.310 10.943 -87.891 1.00 32.50 118 GLN A N 1
ATOM 923 C CA . GLN A 1 118 ? 13.627 12.093 -88.723 1.00 32.50 118 GLN A CA 1
ATOM 924 C C . GLN A 1 118 ? 14.229 13.168 -87.816 1.00 32.50 118 GLN A C 1
ATOM 926 O O . GLN A 1 118 ? 13.548 13.655 -86.923 1.00 32.50 118 GLN A O 1
ATOM 931 N N . LEU A 1 119 ? 15.469 13.575 -88.074 1.00 33.81 119 LEU A N 1
ATOM 932 C CA . LEU A 1 119 ? 15.843 14.982 -87.995 1.00 33.81 119 LEU A CA 1
ATOM 933 C C . LEU A 1 119 ? 16.984 15.255 -88.978 1.00 33.81 119 LEU A C 1
ATOM 935 O O . LEU A 1 119 ? 17.849 14.418 -89.227 1.00 33.81 119 LEU A O 1
ATOM 939 N N . ALA A 1 120 ? 16.878 16.415 -89.610 1.00 34.44 120 ALA A N 1
ATOM 940 C CA . ALA A 1 120 ? 17.498 16.779 -90.866 1.00 34.44 120 ALA A CA 1
ATOM 941 C C . ALA A 1 120 ? 19.029 16.664 -90.903 1.00 34.44 120 ALA A C 1
ATOM 943 O O . ALA A 1 120 ? 19.755 17.036 -89.984 1.00 34.44 120 ALA A O 1
ATOM 944 N N . ARG A 1 121 ? 19.496 16.231 -92.075 1.00 35.41 121 ARG A N 1
ATOM 945 C CA . ARG A 1 121 ? 20.837 16.475 -92.597 1.00 35.41 121 ARG A CA 1
ATOM 946 C C . ARG A 1 121 ? 21.031 17.976 -92.815 1.00 35.41 121 ARG A C 1
ATOM 948 O O . ARG A 1 121 ? 20.303 18.547 -93.616 1.00 35.41 121 ARG A O 1
ATOM 955 N N . THR A 1 122 ? 22.107 18.536 -92.271 1.00 33.91 122 THR A N 1
ATOM 956 C CA . THR A 1 122 ? 22.936 19.518 -92.987 1.00 33.91 122 THR A CA 1
ATOM 957 C C . THR A 1 122 ? 24.406 19.320 -92.615 1.00 33.91 122 THR A C 1
ATOM 959 O O . THR A 1 122 ? 24.785 19.427 -91.457 1.00 33.91 122 THR A O 1
ATOM 962 N N . ALA A 1 123 ? 25.172 18.962 -93.645 1.00 32.69 123 ALA A N 1
ATOM 963 C CA . ALA A 1 123 ? 26.539 19.356 -93.980 1.00 32.69 123 ALA A CA 1
ATOM 964 C C . ALA A 1 123 ? 27.606 19.583 -92.885 1.00 32.69 123 ALA A C 1
ATOM 966 O O . ALA A 1 123 ? 27.502 20.465 -92.047 1.00 32.69 123 ALA A O 1
ATOM 967 N N . SER A 1 124 ? 28.731 18.885 -93.092 1.00 34.22 124 SER A N 1
ATOM 968 C CA . SER A 1 124 ? 30.103 19.415 -93.040 1.00 34.22 124 SER A CA 1
ATOM 969 C C . SER A 1 124 ? 30.544 20.137 -91.761 1.00 34.22 124 SER A C 1
ATOM 971 O O . SER A 1 124 ? 30.263 21.311 -91.546 1.00 34.22 124 SER A O 1
ATOM 973 N N . GLY A 1 125 ? 31.352 19.460 -90.940 1.00 33.53 125 GLY A N 1
ATOM 974 C CA . GLY A 1 125 ? 32.048 20.129 -89.842 1.00 33.53 125 GLY A CA 1
ATOM 975 C C . GLY A 1 125 ? 32.616 19.182 -88.797 1.00 33.53 125 GLY A C 1
ATOM 976 O O . GLY A 1 125 ? 32.133 19.130 -87.670 1.00 33.53 125 GLY A O 1
ATOM 977 N N . SER A 1 126 ? 33.704 18.489 -89.139 1.00 43.03 126 SER A N 1
ATOM 978 C CA . SER A 1 126 ? 34.518 17.629 -88.257 1.00 43.03 126 SER A CA 1
ATOM 979 C C . SER A 1 126 ? 35.160 18.358 -87.047 1.00 43.03 126 SER A C 1
ATOM 981 O O . SER A 1 126 ? 36.083 17.828 -86.431 1.00 43.03 126 SER A O 1
ATOM 983 N N . GLN A 1 127 ? 34.701 19.556 -86.674 1.00 43.06 127 GLN A N 1
ATOM 984 C CA . GLN A 1 127 ? 35.241 20.336 -85.553 1.00 43.06 127 GLN A CA 1
ATOM 985 C C . GLN A 1 127 ? 34.199 20.814 -84.527 1.00 43.06 127 GLN A C 1
ATOM 987 O O . GLN A 1 127 ? 34.583 21.313 -83.471 1.00 43.06 127 GLN A O 1
ATOM 992 N N . GLN A 1 128 ? 32.892 20.610 -84.740 1.00 39.62 128 GLN A N 1
ATOM 993 C CA . GLN A 1 128 ? 31.885 21.076 -83.769 1.00 39.62 128 GLN A CA 1
ATOM 994 C C . GLN A 1 128 ? 31.607 20.100 -82.610 1.00 39.62 128 GLN A C 1
ATOM 996 O O . GLN A 1 128 ? 31.228 20.543 -81.527 1.00 39.62 128 GLN A O 1
ATOM 1001 N N . ALA A 1 129 ? 31.888 18.801 -82.757 1.00 40.16 129 ALA A N 1
ATOM 1002 C CA . ALA A 1 129 ? 31.659 17.822 -81.683 1.00 40.16 129 ALA A CA 1
ATOM 1003 C C . ALA A 1 129 ? 32.593 18.014 -80.466 1.00 40.16 129 ALA A C 1
ATOM 1005 O O . ALA A 1 129 ? 32.197 17.764 -79.329 1.00 40.16 129 ALA A O 1
ATOM 1006 N N . VAL A 1 130 ? 33.807 18.537 -80.674 1.00 44.88 130 VAL A N 1
ATOM 1007 C CA . VAL A 1 130 ? 34.743 18.857 -79.577 1.00 44.88 130 VAL A CA 1
ATOM 1008 C C . VAL A 1 130 ? 34.370 20.187 -78.899 1.00 44.88 130 VAL A C 1
ATOM 1010 O O . VAL A 1 130 ? 34.582 20.358 -77.698 1.00 44.88 130 VAL A O 1
ATOM 1013 N N . GLY A 1 131 ? 33.743 21.114 -79.636 1.00 38.22 131 GLY A N 1
ATOM 1014 C CA . GLY A 1 131 ? 33.285 22.409 -79.124 1.00 38.22 131 GLY A CA 1
ATOM 1015 C C . GLY A 1 131 ? 32.067 22.316 -78.199 1.00 38.22 131 GLY A C 1
ATOM 1016 O O . GLY A 1 131 ? 32.040 22.989 -77.167 1.00 38.22 131 GLY A O 1
ATOM 1017 N N . LEU A 1 132 ? 31.093 21.449 -78.506 1.00 42.16 132 LEU A N 1
ATOM 1018 C CA . LEU A 1 132 ? 29.936 21.220 -77.628 1.00 42.16 132 LEU A CA 1
ATOM 1019 C C . LEU A 1 132 ? 30.316 20.497 -76.326 1.00 42.16 132 LEU A C 1
ATOM 1021 O O . LEU A 1 132 ? 29.791 20.853 -75.274 1.00 42.16 132 LEU A O 1
ATOM 1025 N N . ALA A 1 133 ? 31.291 19.583 -76.353 1.00 42.00 133 ALA A N 1
ATOM 1026 C CA . ALA A 1 133 ? 31.832 18.969 -75.137 1.00 42.00 133 ALA A CA 1
ATOM 1027 C C . ALA A 1 133 ? 32.586 19.991 -74.257 1.00 42.00 133 ALA A C 1
ATOM 1029 O O . ALA A 1 133 ? 32.407 20.015 -73.039 1.00 42.00 133 ALA A O 1
ATOM 1030 N N . LYS A 1 134 ? 33.363 20.905 -74.864 1.00 42.69 134 LYS A N 1
ATOM 1031 C CA . LYS A 1 134 ? 34.062 21.988 -74.141 1.00 42.69 134 LYS A CA 1
ATOM 1032 C C . LYS A 1 134 ? 33.115 23.051 -73.566 1.00 42.69 134 LYS A C 1
ATOM 1034 O O . LYS A 1 134 ? 33.425 23.625 -72.522 1.00 42.69 134 LYS A O 1
ATOM 1039 N N . ARG A 1 135 ? 31.972 23.321 -74.213 1.00 40.34 135 ARG A N 1
ATOM 1040 C CA . ARG A 1 135 ? 30.943 24.253 -73.705 1.00 40.34 135 ARG A CA 1
ATOM 1041 C C . ARG A 1 135 ? 30.030 23.615 -72.652 1.00 40.34 135 ARG A C 1
ATOM 1043 O O . ARG A 1 135 ? 29.721 24.287 -71.674 1.00 40.34 135 ARG A O 1
ATOM 1050 N N . ALA A 1 136 ? 29.687 22.332 -72.778 1.00 41.75 136 ALA A N 1
ATOM 1051 C CA . ALA A 1 136 ? 28.913 21.600 -71.768 1.00 41.75 136 ALA A CA 1
ATOM 1052 C C . ALA A 1 136 ? 29.707 21.356 -70.466 1.00 41.75 136 ALA A C 1
ATOM 1054 O O . ALA A 1 136 ? 29.146 21.415 -69.376 1.00 41.75 136 ALA A O 1
ATOM 1055 N N . ALA A 1 137 ? 31.031 21.181 -70.548 1.00 43.38 137 ALA A N 1
ATOM 1056 C CA . ALA A 1 137 ? 31.891 20.983 -69.375 1.00 43.38 137 ALA A CA 1
ATOM 1057 C C . ALA A 1 137 ? 32.065 22.236 -68.489 1.00 43.38 137 ALA A C 1
ATOM 1059 O O . ALA A 1 137 ? 32.509 22.130 -67.345 1.00 43.38 137 ALA A O 1
ATOM 1060 N N . LYS A 1 138 ? 31.728 23.435 -68.990 1.00 43.06 138 LYS A N 1
ATOM 1061 C CA . LYS A 1 138 ? 31.911 24.699 -68.253 1.00 43.06 138 LYS A CA 1
ATOM 1062 C C . LYS A 1 138 ? 30.768 25.027 -67.280 1.00 43.06 138 LYS A C 1
ATOM 1064 O O . LYS A 1 138 ? 30.944 25.928 -66.468 1.00 43.06 138 LYS A O 1
ATOM 1069 N N . GLY A 1 139 ? 29.646 24.298 -67.335 1.00 43.69 139 GLY A N 1
ATOM 1070 C CA . GLY A 1 139 ? 28.431 24.584 -66.553 1.00 43.69 139 GLY A CA 1
ATOM 1071 C C . GLY A 1 139 ? 27.981 23.510 -65.553 1.00 43.69 139 GLY A C 1
ATOM 1072 O O . GLY A 1 139 ? 27.058 23.770 -64.795 1.00 43.69 139 GLY A O 1
ATOM 1073 N N . LEU A 1 140 ? 28.615 22.332 -65.501 1.00 51.38 140 LEU A N 1
ATOM 1074 C CA . LEU A 1 140 ? 28.264 21.248 -64.560 1.00 51.38 140 LEU A CA 1
ATOM 1075 C C . LEU A 1 140 ? 29.322 21.036 -63.468 1.00 51.38 140 LEU A C 1
ATOM 1077 O O . LEU A 1 140 ? 29.591 19.915 -63.042 1.00 51.38 140 LEU A O 1
ATOM 1081 N N . LYS A 1 141 ? 29.963 22.110 -63.002 1.00 58.22 141 LYS A N 1
ATOM 1082 C CA . LYS A 1 141 ? 30.782 22.010 -61.793 1.00 58.22 141 LYS A CA 1
ATOM 1083 C C . LYS A 1 141 ? 29.844 22.096 -60.602 1.00 58.22 141 LYS A C 1
ATOM 1085 O O . LYS A 1 141 ? 29.345 23.173 -60.295 1.00 58.22 141 LYS A O 1
ATOM 1090 N N . ILE A 1 142 ? 29.598 20.957 -59.958 1.00 65.75 142 ILE A N 1
ATOM 1091 C CA . ILE A 1 142 ? 28.903 20.931 -58.674 1.00 65.75 142 ILE A CA 1
ATOM 1092 C C . ILE A 1 142 ? 29.649 21.882 -57.733 1.00 65.75 142 ILE A C 1
ATOM 1094 O O . ILE A 1 142 ? 30.857 21.735 -57.519 1.00 65.75 142 ILE A O 1
ATOM 1098 N N . THR A 1 143 ? 28.940 22.886 -57.216 1.00 76.75 143 THR A N 1
ATOM 1099 C CA . THR A 1 143 ? 29.512 23.873 -56.300 1.00 76.75 143 THR A CA 1
ATOM 1100 C C . THR A 1 143 ? 30.128 23.157 -55.105 1.00 76.75 143 THR A C 1
ATOM 1102 O O . THR A 1 143 ? 29.559 22.197 -54.591 1.00 76.75 143 THR A O 1
ATOM 1105 N N . VAL A 1 144 ? 31.276 23.642 -54.629 1.00 75.38 144 VAL A N 1
ATOM 1106 C CA . VAL A 1 144 ? 31.963 23.086 -53.451 1.00 75.38 144 VAL A CA 1
ATOM 1107 C C . VAL A 1 144 ? 31.015 22.952 -52.254 1.00 75.38 144 VAL A C 1
ATOM 1109 O O . VAL A 1 144 ? 31.024 21.922 -51.594 1.00 75.38 144 VAL A O 1
ATOM 1112 N N . ALA A 1 145 ? 30.137 23.934 -52.040 1.00 74.81 145 ALA A N 1
ATOM 1113 C CA . ALA A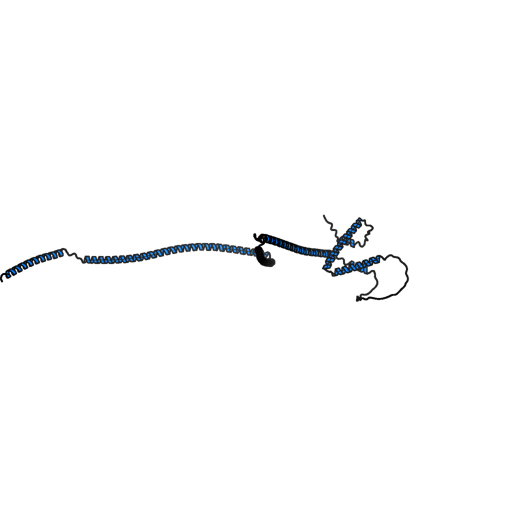 1 145 ? 29.102 23.884 -51.009 1.00 74.81 145 ALA A CA 1
ATOM 1114 C C . ALA A 1 145 ? 28.144 22.689 -51.171 1.00 74.81 145 ALA A C 1
ATOM 1116 O O . ALA A 1 145 ? 27.870 21.995 -50.201 1.00 74.81 145 ALA A O 1
ATOM 1117 N N . HIS A 1 146 ? 27.694 22.393 -52.396 1.00 78.62 146 HIS A N 1
ATOM 1118 C CA . HIS A 1 146 ? 26.821 21.245 -52.647 1.00 78.62 146 HIS A CA 1
ATOM 1119 C C . HIS A 1 146 ? 27.568 19.913 -52.506 1.00 78.62 146 HIS A C 1
ATOM 1121 O O . HIS A 1 146 ? 26.990 18.946 -52.028 1.00 78.62 146 HIS A O 1
ATOM 1127 N N . ARG A 1 147 ? 28.863 19.856 -52.858 1.00 77.88 147 ARG A N 1
ATOM 1128 C CA . ARG A 1 147 ? 29.712 18.672 -52.608 1.00 77.88 147 ARG A CA 1
ATOM 1129 C C . ARG A 1 147 ? 29.835 18.399 -51.109 1.00 77.88 147 ARG A C 1
ATOM 1131 O O . ARG A 1 147 ? 29.693 17.255 -50.699 1.00 77.88 147 ARG A O 1
ATOM 1138 N N . ILE A 1 148 ? 30.053 19.444 -50.305 1.00 81.88 148 ILE A N 1
ATOM 1139 C CA . ILE A 1 148 ? 30.103 19.344 -48.839 1.00 81.88 148 ILE A CA 1
ATOM 1140 C C . ILE A 1 148 ? 28.759 18.850 -48.295 1.00 81.88 148 ILE A C 1
ATOM 1142 O O . ILE A 1 148 ? 28.741 17.851 -47.589 1.00 81.88 148 ILE A O 1
ATOM 1146 N N . GLU A 1 149 ? 27.644 19.463 -48.699 1.00 83.12 149 GLU A N 1
ATOM 1147 C CA . GLU A 1 149 ? 26.298 19.064 -48.259 1.00 83.12 149 GLU A CA 1
ATOM 1148 C C . GLU A 1 149 ? 25.981 17.597 -48.609 1.00 83.12 149 GLU A C 1
ATOM 1150 O O . GLU A 1 149 ? 25.384 16.864 -47.820 1.00 83.12 149 GLU A O 1
ATOM 1155 N N . LEU A 1 150 ? 26.397 17.143 -49.795 1.00 83.31 150 LEU A N 1
ATOM 1156 C CA . LEU A 1 150 ? 26.210 15.763 -50.235 1.00 83.31 150 LEU A CA 1
ATOM 1157 C C . LEU A 1 150 ? 27.007 14.775 -49.378 1.00 83.31 150 LEU A C 1
ATOM 1159 O O . LEU A 1 150 ? 26.486 13.739 -48.969 1.00 83.31 150 LEU A O 1
ATOM 1163 N N . VAL A 1 151 ? 28.270 15.112 -49.106 1.00 85.12 151 VAL A N 1
ATOM 1164 C CA . VAL A 1 151 ? 29.162 14.311 -48.264 1.00 85.12 151 VAL A CA 1
ATOM 1165 C C . VAL A 1 151 ? 28.643 14.277 -46.828 1.00 85.12 151 VAL A C 1
ATOM 1167 O O . VAL A 1 151 ? 28.620 13.209 -46.226 1.00 85.12 151 VAL A O 1
ATOM 1170 N N . GLU A 1 152 ? 28.176 15.402 -46.285 1.00 87.06 152 GLU A N 1
ATOM 1171 C CA . GLU A 1 152 ? 27.582 15.476 -44.946 1.00 87.06 152 GLU A CA 1
ATOM 1172 C C . GLU A 1 152 ? 26.351 14.575 -44.828 1.00 87.06 152 GLU A C 1
ATOM 1174 O O . GLU A 1 152 ? 26.285 13.755 -43.911 1.00 87.06 152 GLU A O 1
ATOM 1179 N N . LYS A 1 153 ? 25.431 14.632 -45.800 1.00 87.19 153 LYS A N 1
ATOM 1180 C CA . LYS A 1 153 ? 24.256 13.746 -45.837 1.00 87.19 153 LYS A CA 1
ATOM 1181 C C . LYS A 1 153 ? 24.639 12.271 -45.952 1.00 87.19 153 LYS A C 1
ATOM 1183 O O . LYS A 1 153 ? 24.046 11.436 -45.271 1.00 87.19 153 LYS A O 1
ATOM 1188 N N . GLU A 1 154 ? 25.632 11.929 -46.774 1.00 86.38 154 GLU A N 1
ATOM 1189 C CA . GLU A 1 154 ? 26.110 10.544 -46.874 1.00 86.38 154 GLU A CA 1
ATOM 1190 C C . GLU A 1 154 ? 26.729 10.074 -45.552 1.00 86.38 154 GLU A C 1
ATOM 1192 O O . GLU A 1 154 ? 26.452 8.966 -45.098 1.00 86.38 154 GLU A O 1
ATOM 1197 N N . VAL A 1 155 ? 27.526 10.920 -44.893 1.00 88.88 155 VAL A N 1
ATOM 1198 C CA . VAL A 1 155 ? 28.114 10.622 -43.580 1.00 88.88 155 VAL A CA 1
ATOM 1199 C C . VAL A 1 155 ? 27.026 10.435 -42.524 1.00 88.88 155 VAL A C 1
ATOM 1201 O O . VAL A 1 155 ? 27.115 9.514 -41.710 1.00 88.88 155 VAL A O 1
ATOM 1204 N N . GLU A 1 156 ? 25.985 11.265 -42.522 1.00 91.06 156 GLU A N 1
ATOM 1205 C CA . GLU A 1 156 ? 24.836 11.112 -41.627 1.00 91.06 156 GLU A CA 1
ATOM 1206 C C . GLU A 1 156 ? 24.081 9.806 -41.867 1.00 91.06 156 GLU A C 1
ATOM 1208 O O . GLU A 1 156 ? 23.734 9.113 -40.904 1.00 91.06 156 GLU A O 1
ATOM 1213 N N . GLU A 1 157 ? 23.869 9.425 -43.127 1.00 88.25 157 GLU A N 1
ATOM 1214 C CA . GLU A 1 157 ? 23.241 8.150 -43.464 1.00 88.25 157 GLU A CA 1
ATOM 1215 C C . GLU A 1 157 ? 24.116 6.952 -43.091 1.00 88.25 157 GLU A C 1
ATOM 1217 O O . GLU A 1 157 ? 23.602 6.002 -42.501 1.00 88.25 157 GLU A O 1
ATOM 1222 N N . MET A 1 158 ? 25.426 7.006 -43.335 1.00 89.81 158 MET A N 1
ATOM 1223 C CA . MET A 1 158 ? 26.370 5.975 -42.893 1.00 89.81 158 MET A CA 1
ATOM 1224 C C . MET A 1 158 ? 26.356 5.835 -41.367 1.00 89.81 158 MET A C 1
ATOM 1226 O O . MET A 1 158 ? 26.289 4.725 -40.842 1.00 89.81 158 MET A O 1
ATOM 1230 N N . ARG A 1 159 ? 26.338 6.956 -40.633 1.00 92.69 159 ARG A N 1
ATOM 1231 C CA . ARG A 1 159 ? 26.186 6.957 -39.170 1.00 92.69 159 ARG A CA 1
ATOM 1232 C C . ARG A 1 159 ? 24.839 6.381 -38.736 1.00 92.69 159 ARG A C 1
ATOM 1234 O O . ARG A 1 159 ? 24.779 5.684 -37.727 1.00 92.69 159 ARG A O 1
ATOM 1241 N N . ARG A 1 160 ? 23.754 6.663 -39.464 1.00 94.06 160 ARG A N 1
ATOM 1242 C CA . ARG A 1 160 ? 22.426 6.093 -39.191 1.00 94.06 160 ARG A CA 1
ATOM 1243 C C . ARG A 1 160 ? 22.428 4.578 -39.381 1.00 94.06 160 ARG A C 1
ATOM 1245 O O . ARG A 1 160 ? 22.014 3.876 -38.466 1.00 94.06 160 ARG A O 1
ATOM 1252 N N . GLN A 1 161 ? 22.939 4.089 -40.509 1.00 91.75 161 GLN A N 1
ATOM 1253 C CA . GLN A 1 161 ? 23.061 2.658 -40.797 1.00 91.75 161 GLN A CA 1
ATOM 1254 C C . GLN A 1 161 ? 23.937 1.952 -39.761 1.00 91.75 161 GLN A C 1
ATOM 1256 O O . GLN A 1 161 ? 23.575 0.886 -39.277 1.00 91.75 161 GLN A O 1
ATOM 1261 N N . TYR A 1 162 ? 25.048 2.576 -39.364 1.00 94.38 162 TYR A N 1
ATOM 1262 C CA . TYR A 1 162 ? 25.915 2.054 -38.313 1.00 94.38 162 TYR A CA 1
ATOM 1263 C C . TYR A 1 162 ? 25.180 1.933 -36.969 1.00 94.38 162 TYR A C 1
ATOM 1265 O O . TYR A 1 162 ? 25.238 0.880 -36.345 1.00 94.38 162 TYR A O 1
ATOM 1273 N N . ARG A 1 163 ? 24.400 2.947 -36.560 1.00 95.50 163 ARG A N 1
ATOM 1274 C CA . ARG A 1 163 ? 23.576 2.875 -35.336 1.00 95.50 163 ARG A CA 1
ATOM 1275 C C . ARG A 1 163 ? 22.491 1.800 -35.409 1.00 95.50 163 ARG A C 1
ATOM 1277 O O . ARG A 1 163 ? 22.211 1.146 -34.410 1.00 95.50 163 ARG A O 1
ATOM 1284 N N . GLU A 1 164 ? 21.837 1.642 -36.556 1.00 94.81 164 GLU A N 1
ATOM 1285 C CA . GLU A 1 164 ? 20.834 0.587 -36.766 1.00 94.81 164 GLU A CA 1
ATOM 1286 C C . GLU A 1 164 ? 21.477 -0.804 -36.696 1.00 94.81 164 GLU A C 1
ATOM 1288 O O . GLU A 1 164 ? 20.947 -1.701 -36.039 1.00 94.81 164 GLU A O 1
ATOM 1293 N N . PHE A 1 165 ? 22.656 -0.957 -37.300 1.00 95.12 165 PHE A N 1
ATOM 1294 C CA . PHE A 1 165 ? 23.450 -2.176 -37.233 1.00 95.12 165 PHE A CA 1
ATOM 1295 C C . PHE A 1 165 ? 23.923 -2.480 -35.805 1.00 95.12 165 PHE A C 1
ATOM 1297 O O . PHE A 1 165 ? 23.740 -3.605 -35.351 1.00 95.12 165 PHE A O 1
ATOM 1304 N N . GLU A 1 166 ? 24.440 -1.494 -35.063 1.00 94.81 166 GLU A N 1
ATOM 1305 C CA . GLU A 1 166 ? 24.816 -1.641 -33.648 1.00 94.81 166 GLU A CA 1
ATOM 1306 C C . GLU A 1 166 ? 23.633 -2.071 -32.782 1.00 94.81 166 GLU A C 1
ATOM 1308 O O . GLU A 1 166 ? 23.764 -3.008 -31.999 1.00 94.81 166 GLU A O 1
ATOM 1313 N N . LYS A 1 167 ? 22.460 -1.446 -32.948 1.00 94.94 167 LYS A N 1
ATOM 1314 C CA . LYS A 1 167 ? 21.240 -1.859 -32.235 1.00 94.94 167 LYS A CA 1
ATOM 1315 C C . LYS A 1 167 ? 20.857 -3.302 -32.561 1.00 94.94 167 LYS A C 1
ATOM 1317 O O . LYS A 1 167 ? 20.506 -4.061 -31.661 1.00 94.94 167 LYS A O 1
ATOM 1322 N N . GLY A 1 168 ? 20.946 -3.691 -33.834 1.00 94.44 168 GLY A N 1
ATOM 1323 C CA . GLY A 1 168 ? 20.682 -5.061 -34.271 1.00 94.44 168 GLY A CA 1
ATOM 1324 C C . GLY A 1 168 ? 21.689 -6.069 -33.714 1.00 94.44 168 GLY A C 1
ATOM 1325 O O . GLY A 1 168 ? 21.299 -7.157 -33.296 1.00 94.44 168 GLY A O 1
ATOM 1326 N N . LEU A 1 169 ? 22.975 -5.711 -33.675 1.00 95.38 169 LEU A N 1
ATOM 1327 C CA . LEU A 1 169 ? 24.022 -6.527 -33.062 1.00 95.38 169 LEU A CA 1
ATOM 1328 C C . LEU A 1 169 ? 23.819 -6.668 -31.558 1.00 95.38 169 LEU A C 1
ATOM 1330 O O . LEU A 1 169 ? 23.934 -7.778 -31.050 1.00 95.38 169 LEU A O 1
ATOM 1334 N N . PHE A 1 170 ? 23.484 -5.582 -30.863 1.00 93.06 170 PHE A N 1
ATOM 1335 C CA . PHE A 1 170 ? 23.222 -5.606 -29.429 1.00 93.06 170 PHE A CA 1
ATOM 1336 C C . PHE A 1 170 ? 22.041 -6.524 -29.101 1.00 93.06 170 PHE A C 1
ATOM 1338 O O . PHE A 1 170 ? 22.188 -7.415 -28.274 1.00 93.06 170 PHE A O 1
ATOM 1345 N N . GLY A 1 171 ? 20.923 -6.403 -29.825 1.00 93.69 171 GLY A N 1
ATOM 1346 C CA . GLY A 1 171 ? 19.773 -7.291 -29.629 1.00 93.69 171 GLY A CA 1
ATOM 1347 C C . GLY A 1 171 ? 20.079 -8.762 -29.938 1.00 93.69 171 GLY A C 1
ATOM 1348 O O . GLY A 1 171 ? 19.631 -9.651 -29.221 1.00 93.69 171 GLY A O 1
ATOM 1349 N N . LYS A 1 172 ? 20.885 -9.047 -30.974 1.00 96.19 172 LYS A N 1
ATOM 1350 C CA . LYS A 1 172 ? 21.350 -10.419 -31.256 1.00 96.19 172 LYS A CA 1
ATOM 1351 C C . LYS A 1 172 ? 22.269 -10.947 -30.159 1.00 96.19 172 LYS A C 1
ATOM 1353 O O . LYS A 1 172 ? 22.141 -12.106 -29.785 1.00 96.19 172 LYS A O 1
ATOM 1358 N N . LYS A 1 173 ? 23.188 -10.116 -29.662 1.00 96.31 173 LYS A N 1
ATOM 1359 C CA . LYS A 1 173 ? 24.102 -10.463 -28.573 1.00 96.31 173 LYS A CA 1
ATOM 1360 C C . LYS A 1 173 ? 23.319 -10.785 -27.301 1.00 96.31 173 LYS A C 1
ATOM 1362 O O . LYS A 1 173 ? 23.503 -11.867 -26.767 1.00 96.31 173 LYS A O 1
ATOM 1367 N N . GLU A 1 174 ? 22.409 -9.908 -26.887 1.00 95.06 174 GLU A N 1
ATOM 1368 C CA . GLU A 1 174 ? 21.548 -10.108 -25.714 1.00 95.06 174 GLU A CA 1
ATOM 1369 C C . GLU A 1 174 ? 20.681 -11.373 -25.859 1.00 95.06 174 GLU A C 1
ATOM 1371 O O . GLU A 1 174 ? 20.541 -12.158 -24.921 1.00 95.06 174 GLU A O 1
ATOM 1376 N N . GLY A 1 175 ? 20.160 -11.637 -27.064 1.00 95.81 175 GLY A N 1
ATOM 1377 C CA . GLY A 1 175 ? 19.429 -12.870 -27.359 1.00 95.81 175 GLY A CA 1
ATOM 1378 C C . GLY A 1 175 ? 20.292 -14.133 -27.251 1.00 95.81 175 GLY A C 1
ATOM 1379 O O . GLY A 1 175 ? 19.837 -15.139 -26.709 1.00 95.81 175 GLY A O 1
ATOM 1380 N N . LEU A 1 176 ? 21.539 -14.087 -27.731 1.00 96.44 176 LEU A N 1
ATOM 1381 C CA . LEU A 1 176 ? 22.492 -15.193 -27.593 1.00 96.44 176 LEU A CA 1
ATOM 1382 C C . LEU A 1 176 ? 22.936 -15.392 -26.139 1.00 96.44 176 LEU A C 1
ATOM 1384 O O . LEU A 1 176 ? 23.050 -16.533 -25.710 1.00 96.44 176 LEU A O 1
ATOM 1388 N N . GLU A 1 177 ? 23.149 -14.315 -25.381 1.00 96.06 177 GLU A N 1
ATOM 1389 C CA . GLU A 1 177 ? 23.465 -14.374 -23.947 1.00 96.06 177 GLU A CA 1
ATOM 1390 C C . GLU A 1 177 ? 22.317 -15.027 -23.169 1.00 96.06 177 GLU A C 1
ATOM 1392 O O . GLU A 1 177 ? 22.546 -15.987 -22.439 1.00 96.06 177 GLU A O 1
ATOM 1397 N N . THR A 1 178 ? 21.073 -14.612 -23.424 1.00 96.19 178 THR A N 1
ATOM 1398 C CA . THR A 1 178 ? 19.879 -15.223 -22.813 1.00 96.19 178 THR A CA 1
ATOM 1399 C C . THR A 1 178 ? 19.759 -16.712 -23.164 1.00 96.19 178 THR A C 1
ATOM 1401 O O . THR A 1 178 ? 19.459 -17.535 -22.302 1.00 96.19 178 THR A O 1
ATOM 1404 N N . MET A 1 179 ? 20.013 -17.082 -24.424 1.00 96.19 179 MET A N 1
ATOM 1405 C CA . MET A 1 179 ? 19.981 -18.481 -24.868 1.00 96.19 179 MET A CA 1
ATOM 1406 C C . MET A 1 179 ? 21.085 -19.316 -24.210 1.00 96.19 179 MET A C 1
ATOM 1408 O O . MET A 1 179 ? 20.853 -20.463 -23.838 1.00 96.19 179 MET A O 1
ATOM 1412 N N . LEU A 1 180 ? 22.282 -18.750 -24.058 1.00 96.38 180 LEU A N 1
ATOM 1413 C CA . LEU A 1 180 ? 23.400 -19.407 -23.388 1.00 96.38 180 LEU A CA 1
ATOM 1414 C C . LEU A 1 180 ? 23.087 -19.629 -21.904 1.00 96.38 180 LEU A C 1
ATOM 1416 O O . LEU A 1 180 ? 23.313 -20.725 -21.394 1.00 96.38 180 LEU A O 1
ATOM 1420 N N . GLU A 1 181 ? 22.529 -18.627 -21.223 1.00 94.81 181 GLU A N 1
ATOM 1421 C CA . GLU A 1 181 ? 22.067 -18.758 -19.839 1.00 94.81 181 GLU A CA 1
ATOM 1422 C C . GLU A 1 181 ? 20.998 -19.848 -19.708 1.00 94.81 181 GLU A C 1
ATOM 1424 O O . GLU A 1 181 ? 21.117 -20.719 -18.848 1.00 94.81 181 GLU A O 1
ATOM 1429 N N . GLU A 1 182 ? 19.997 -19.866 -20.591 1.00 94.06 182 GLU A N 1
ATOM 1430 C CA . GLU A 1 182 ? 18.961 -20.902 -20.610 1.00 94.06 182 GLU A CA 1
ATOM 1431 C C . GLU A 1 182 ? 19.549 -22.308 -20.799 1.00 94.06 182 GLU A C 1
ATOM 1433 O O . GLU A 1 182 ? 19.181 -23.232 -20.073 1.00 94.06 182 GLU A O 1
ATOM 1438 N N . ILE A 1 183 ? 20.477 -22.481 -21.745 1.00 95.94 183 ILE A N 1
ATOM 1439 C CA . ILE A 1 183 ? 21.150 -23.765 -21.973 1.00 95.94 183 ILE A CA 1
ATOM 1440 C C . ILE A 1 183 ? 21.930 -24.190 -20.727 1.00 95.94 183 ILE A C 1
ATOM 1442 O O . ILE A 1 183 ? 21.818 -25.343 -20.320 1.00 95.94 183 ILE A O 1
ATOM 1446 N N . ASN A 1 184 ? 22.660 -23.278 -20.083 1.00 95.69 184 ASN A N 1
ATOM 1447 C CA . ASN A 1 184 ? 23.387 -23.583 -18.850 1.00 95.69 184 ASN A CA 1
ATOM 1448 C C . ASN A 1 184 ? 22.448 -24.009 -17.715 1.00 95.69 184 ASN A C 1
ATOM 1450 O O . ASN A 1 184 ? 22.748 -24.968 -17.005 1.00 95.69 184 ASN A O 1
ATOM 1454 N N . TYR A 1 185 ? 21.298 -23.344 -17.558 1.00 93.81 185 TYR A N 1
ATOM 1455 C CA . TYR A 1 185 ? 20.285 -23.763 -16.586 1.00 93.81 185 TYR A CA 1
ATOM 1456 C C . TYR A 1 185 ? 19.746 -25.164 -16.893 1.00 93.81 185 TYR A C 1
ATOM 1458 O O . TYR A 1 185 ? 19.634 -25.973 -15.977 1.00 93.81 185 TYR A O 1
ATOM 1466 N N . ARG A 1 186 ? 19.471 -25.474 -18.168 1.00 94.56 186 ARG A N 1
ATOM 1467 C CA . ARG A 1 186 ? 19.011 -26.808 -18.589 1.00 94.56 186 ARG A CA 1
ATOM 1468 C C . ARG A 1 186 ? 20.065 -27.888 -18.362 1.00 94.56 186 ARG A C 1
ATOM 1470 O O . ARG A 1 186 ? 19.716 -28.970 -17.913 1.00 94.56 186 ARG A O 1
ATOM 1477 N N . ILE A 1 187 ? 21.337 -27.609 -18.659 1.00 96.06 187 ILE A N 1
ATOM 1478 C CA . ILE A 1 187 ? 22.442 -28.545 -18.396 1.00 96.06 187 ILE A CA 1
ATOM 1479 C C . ILE A 1 187 ? 22.495 -28.861 -16.906 1.00 96.06 187 ILE A C 1
ATOM 1481 O O . ILE A 1 187 ? 22.470 -30.029 -16.539 1.00 96.06 187 ILE A O 1
ATOM 1485 N N . LYS A 1 188 ? 22.472 -27.829 -16.059 1.00 95.81 188 LYS A N 1
ATOM 1486 C CA . LYS A 1 188 ? 22.496 -28.010 -14.610 1.00 95.81 188 LYS A CA 1
ATOM 1487 C C . LYS A 1 188 ? 21.296 -28.816 -14.099 1.00 95.81 188 LYS A C 1
ATOM 1489 O O . LYS A 1 188 ? 21.467 -29.707 -13.284 1.00 95.81 188 LYS A O 1
ATOM 1494 N N . GLU A 1 189 ? 20.089 -28.541 -14.589 1.00 90.62 189 GLU A N 1
ATOM 1495 C CA . GLU A 1 189 ? 18.891 -29.310 -14.221 1.00 90.62 189 GLU A CA 1
ATOM 1496 C C . GLU A 1 189 ? 18.990 -30.781 -14.666 1.00 90.62 189 GLU A C 1
ATOM 1498 O O . GLU A 1 189 ? 18.617 -31.687 -13.919 1.00 90.62 189 GLU A O 1
ATOM 1503 N N . CYS A 1 190 ? 19.542 -31.042 -15.854 1.00 93.12 190 CYS A N 1
ATOM 1504 C CA . CYS A 1 190 ? 19.830 -32.399 -16.321 1.00 93.12 190 CYS A CA 1
ATOM 1505 C C . CYS A 1 190 ? 20.875 -33.108 -15.442 1.00 93.12 190 CYS A C 1
ATOM 1507 O O . CYS A 1 190 ? 20.708 -34.285 -15.143 1.00 93.12 190 CYS A O 1
ATOM 1509 N N . GLU A 1 191 ? 21.932 -32.413 -15.021 1.00 95.38 191 GLU A N 1
ATOM 1510 C CA . GLU A 1 191 ? 22.951 -32.955 -14.112 1.00 95.38 191 GLU A CA 1
ATOM 1511 C C . GLU A 1 191 ? 22.353 -33.267 -12.732 1.00 95.38 191 GLU A C 1
ATOM 1513 O O . GLU A 1 191 ? 22.494 -34.388 -12.246 1.00 95.38 191 GLU A O 1
ATOM 1518 N N . ASP A 1 192 ? 21.600 -32.327 -12.151 1.00 92.56 192 ASP A N 1
ATOM 1519 C CA . ASP A 1 192 ? 20.931 -32.497 -10.857 1.00 92.56 192 ASP A CA 1
ATOM 1520 C C . ASP A 1 192 ? 19.931 -33.675 -10.898 1.00 92.56 192 ASP A C 1
ATOM 1522 O O . ASP A 1 192 ? 19.840 -34.471 -9.960 1.00 92.56 192 ASP A O 1
ATOM 1526 N N . THR A 1 193 ? 19.169 -33.818 -11.989 1.00 89.50 193 THR A N 1
ATOM 1527 C CA . THR A 1 193 ? 18.219 -34.935 -12.161 1.00 89.50 193 THR A CA 1
ATOM 1528 C C . THR A 1 193 ? 18.917 -36.267 -12.430 1.00 89.50 193 THR A C 1
ATOM 1530 O O . THR A 1 193 ? 18.430 -37.300 -11.964 1.00 89.50 193 THR A O 1
ATOM 1533 N N . ALA A 1 194 ? 20.061 -36.266 -13.120 1.00 91.00 194 ALA A N 1
ATOM 1534 C CA . ALA A 1 194 ? 20.889 -37.453 -13.312 1.00 91.00 194 ALA A CA 1
ATOM 1535 C C . ALA A 1 194 ? 21.502 -37.935 -11.988 1.00 91.00 194 ALA A C 1
ATOM 1537 O O . ALA A 1 194 ? 21.406 -39.121 -11.679 1.00 91.00 194 ALA A O 1
ATOM 1538 N N . GLU A 1 195 ? 22.034 -37.030 -11.162 1.00 91.62 195 GLU A N 1
ATOM 1539 C CA . GLU A 1 195 ? 22.558 -37.365 -9.831 1.00 91.62 195 GLU A CA 1
ATOM 1540 C C . GLU A 1 195 ? 21.449 -37.919 -8.919 1.00 91.62 195 GLU A C 1
ATOM 1542 O O . GLU A 1 195 ? 21.631 -38.920 -8.219 1.00 91.62 195 GLU A O 1
ATOM 1547 N N . GLN A 1 196 ? 20.257 -37.314 -8.948 1.00 88.88 196 GLN A N 1
ATOM 1548 C CA . GLN A 1 196 ? 19.096 -37.836 -8.221 1.00 88.88 196 GLN A CA 1
ATOM 1549 C C . GLN A 1 196 ? 18.694 -39.228 -8.714 1.00 88.88 196 GLN A C 1
ATOM 1551 O O . GLN A 1 196 ? 18.365 -40.089 -7.901 1.00 88.88 196 GLN A O 1
ATOM 1556 N N . PHE A 1 197 ? 18.735 -39.473 -10.023 1.00 88.69 197 PHE A N 1
ATOM 1557 C CA . PHE A 1 197 ? 18.442 -40.785 -10.593 1.00 88.69 197 PHE A CA 1
ATOM 1558 C C . PHE A 1 197 ? 19.476 -41.839 -10.176 1.00 88.69 197 PHE A C 1
ATOM 1560 O O . PHE A 1 197 ? 19.107 -42.946 -9.780 1.00 88.69 197 PHE A O 1
ATOM 1567 N N . GLU A 1 198 ? 20.765 -41.500 -10.209 1.00 87.44 198 GLU A N 1
ATOM 1568 C CA . GLU A 1 198 ? 21.840 -42.372 -9.731 1.00 87.44 198 GLU A CA 1
ATOM 1569 C C . GLU A 1 198 ? 21.633 -42.751 -8.260 1.00 87.44 198 GLU A C 1
ATOM 1571 O O . GLU A 1 198 ? 21.648 -43.931 -7.901 1.00 87.44 198 GLU A O 1
ATOM 1576 N N . ASN A 1 199 ? 21.345 -41.763 -7.415 1.00 85.44 199 ASN A N 1
ATOM 1577 C CA . ASN A 1 199 ? 21.168 -41.967 -5.982 1.00 85.44 199 ASN A CA 1
ATOM 1578 C C . ASN A 1 199 ? 19.877 -42.706 -5.614 1.00 85.44 199 ASN A C 1
ATOM 1580 O O . ASN A 1 199 ? 19.887 -43.564 -4.729 1.00 85.44 199 ASN A O 1
ATOM 1584 N N . GLU A 1 200 ? 18.760 -42.378 -6.258 1.00 83.62 200 GLU A N 1
ATOM 1585 C CA . GLU A 1 200 ? 17.455 -42.929 -5.893 1.00 83.62 200 GLU A CA 1
ATOM 1586 C C . GLU A 1 200 ? 17.135 -44.240 -6.611 1.00 83.62 200 GLU A C 1
ATOM 1588 O O . GLU A 1 200 ? 16.439 -45.067 -6.032 1.00 83.62 200 GLU A O 1
ATOM 1593 N N . VAL A 1 201 ? 17.642 -44.459 -7.827 1.00 82.75 201 VAL A N 1
ATOM 1594 C CA . VAL A 1 201 ? 17.299 -45.633 -8.646 1.00 82.75 201 VAL A CA 1
ATOM 1595 C C . VAL A 1 201 ? 18.475 -46.594 -8.785 1.00 82.75 201 VAL A C 1
ATOM 1597 O O . VAL A 1 201 ? 18.314 -47.788 -8.535 1.00 82.75 201 VAL A O 1
ATOM 1600 N N . LEU A 1 202 ? 19.664 -46.108 -9.158 1.00 79.38 202 LEU A N 1
ATOM 1601 C CA . LEU A 1 202 ? 20.810 -46.991 -9.426 1.00 79.38 202 LEU A CA 1
ATOM 1602 C C . LEU A 1 202 ? 21.463 -47.522 -8.146 1.00 79.38 202 LEU A C 1
ATOM 1604 O O . LEU A 1 202 ? 21.852 -48.687 -8.110 1.00 79.38 202 LEU A O 1
ATOM 1608 N N . ASN A 1 203 ? 21.524 -46.716 -7.085 1.00 78.62 203 ASN A N 1
ATOM 1609 C CA . ASN A 1 203 ? 22.068 -47.133 -5.789 1.00 78.62 203 ASN A CA 1
ATOM 1610 C C . ASN A 1 203 ? 21.077 -47.974 -4.957 1.00 78.62 203 ASN A C 1
ATOM 1612 O O . ASN A 1 203 ? 21.479 -48.629 -3.994 1.00 78.62 203 ASN A O 1
ATOM 1616 N N . GLN A 1 204 ? 19.794 -48.022 -5.340 1.00 68.94 204 GLN A N 1
ATOM 1617 C CA . GLN A 1 204 ? 18.778 -48.891 -4.733 1.00 68.94 204 GLN A CA 1
ATOM 1618 C C . GLN A 1 204 ? 18.758 -50.273 -5.398 1.00 68.94 204 GLN A C 1
ATOM 1620 O O . GLN A 1 204 ? 17.797 -50.675 -6.055 1.00 68.94 204 GLN A O 1
ATOM 1625 N N . VAL A 1 205 ? 19.851 -51.016 -5.229 1.00 71.69 205 VAL A N 1
ATOM 1626 C CA . VAL A 1 205 ? 19.952 -52.397 -5.707 1.00 71.69 205 VAL A CA 1
ATOM 1627 C C . VAL A 1 205 ? 19.436 -53.353 -4.636 1.00 71.69 205 VAL A C 1
ATOM 1629 O O . VAL A 1 205 ? 19.907 -53.331 -3.498 1.00 71.69 205 VAL A O 1
ATOM 1632 N N . ASP A 1 206 ? 18.513 -54.244 -5.007 1.00 66.75 206 ASP A N 1
ATOM 1633 C CA . ASP A 1 206 ? 18.012 -55.266 -4.088 1.00 66.75 206 ASP A CA 1
ATOM 1634 C C . ASP A 1 206 ? 19.162 -56.183 -3.620 1.00 66.75 206 ASP A C 1
ATOM 1636 O O . ASP A 1 206 ? 19.809 -56.822 -4.462 1.00 66.75 206 ASP A O 1
ATOM 1640 N N . PRO A 1 207 ? 19.402 -56.335 -2.301 1.00 68.00 207 PRO A N 1
ATOM 1641 C CA . PRO A 1 207 ? 20.554 -57.073 -1.770 1.00 68.00 207 PRO A CA 1
ATOM 1642 C C . PRO A 1 207 ? 20.553 -58.562 -2.151 1.00 68.00 207 PRO A C 1
ATOM 1644 O O . PRO A 1 207 ? 21.602 -59.204 -2.155 1.00 68.00 207 PRO A O 1
ATOM 1647 N N . VAL A 1 208 ? 19.386 -59.106 -2.511 1.00 65.56 208 VAL A N 1
ATOM 1648 C CA . VAL A 1 208 ? 19.201 -60.507 -2.917 1.00 65.56 208 VAL A CA 1
ATOM 1649 C C . VAL A 1 208 ? 19.250 -60.679 -4.441 1.00 65.56 208 VAL A C 1
ATOM 1651 O O . VAL A 1 208 ? 19.821 -61.648 -4.933 1.00 65.56 208 VAL A O 1
ATOM 1654 N N . SER A 1 209 ? 18.673 -59.742 -5.201 1.00 66.69 209 SER A N 1
ATOM 1655 C CA . SER A 1 209 ? 18.498 -59.865 -6.659 1.00 66.69 209 SER A CA 1
ATOM 1656 C C . SER A 1 209 ? 19.645 -59.234 -7.458 1.00 66.69 209 SER A C 1
ATOM 1658 O O . SER A 1 209 ? 19.831 -59.561 -8.630 1.00 66.69 209 SER A O 1
ATOM 1660 N N . LYS A 1 210 ? 20.424 -58.326 -6.842 1.00 67.69 210 LYS A N 1
ATOM 1661 C CA . LYS A 1 210 ? 21.444 -57.485 -7.503 1.00 67.69 210 LYS A CA 1
ATOM 1662 C C . LYS A 1 210 ? 20.925 -56.744 -8.748 1.00 67.69 210 LYS A C 1
ATOM 1664 O O . LYS A 1 210 ? 21.698 -56.360 -9.621 1.00 67.69 210 LYS A O 1
ATOM 1669 N N . ARG A 1 211 ? 19.607 -56.566 -8.842 1.00 73.50 211 ARG A N 1
ATOM 1670 C CA . ARG A 1 211 ? 18.899 -55.891 -9.930 1.00 73.50 211 ARG A CA 1
ATOM 1671 C C . ARG A 1 211 ? 18.221 -54.650 -9.370 1.00 73.50 211 ARG A C 1
ATOM 1673 O O . ARG A 1 211 ? 17.845 -54.626 -8.201 1.00 73.50 211 ARG A O 1
ATOM 1680 N N . ILE A 1 212 ? 18.070 -53.646 -10.223 1.00 72.69 212 ILE A N 1
ATOM 1681 C CA . ILE A 1 212 ? 17.318 -52.432 -9.913 1.00 72.69 212 ILE A CA 1
ATOM 1682 C C . ILE A 1 212 ? 15.847 -52.818 -9.755 1.00 72.69 212 ILE A C 1
ATOM 1684 O O . ILE A 1 212 ? 15.273 -53.481 -10.627 1.00 72.69 212 ILE A O 1
ATOM 1688 N N . THR A 1 213 ? 15.237 -52.418 -8.645 1.00 77.44 213 THR A N 1
ATOM 1689 C CA . THR A 1 213 ? 13.829 -52.700 -8.375 1.00 77.44 213 THR A CA 1
ATOM 1690 C C . THR A 1 213 ? 12.963 -51.801 -9.259 1.00 77.44 213 THR A C 1
ATOM 1692 O O . THR A 1 213 ? 13.065 -50.576 -9.203 1.00 77.44 213 THR A O 1
ATOM 1695 N N . ALA A 1 214 ? 12.075 -52.386 -10.068 1.00 80.50 214 ALA A N 1
ATOM 1696 C CA . ALA A 1 214 ? 11.198 -51.623 -10.967 1.00 80.50 214 ALA A CA 1
ATOM 1697 C C . ALA A 1 214 ? 10.327 -50.592 -10.218 1.00 80.50 214 ALA A C 1
ATOM 1699 O O . ALA A 1 214 ? 10.053 -49.516 -10.740 1.00 80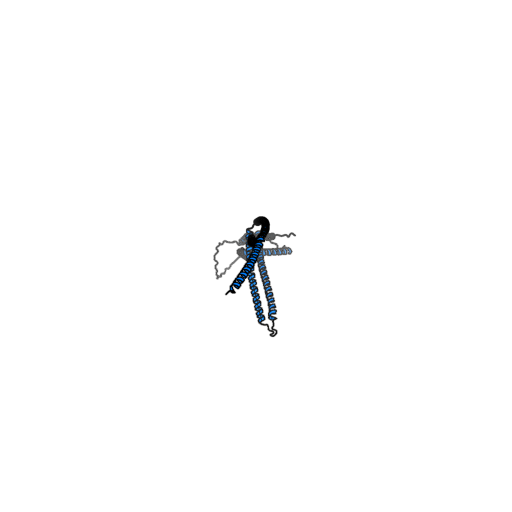.50 214 ALA A O 1
ATOM 1700 N N . ASP A 1 215 ? 9.951 -50.895 -8.973 1.00 83.00 215 ASP A N 1
ATOM 1701 C CA . ASP A 1 215 ? 9.200 -49.999 -8.087 1.00 83.00 215 ASP A CA 1
ATOM 1702 C C . ASP A 1 215 ? 9.962 -48.696 -7.770 1.00 83.00 215 ASP A C 1
ATOM 1704 O O . ASP A 1 215 ? 9.357 -47.627 -7.715 1.00 83.00 215 ASP A O 1
ATOM 1708 N N . SER A 1 216 ? 11.294 -48.747 -7.639 1.00 81.62 216 SER A N 1
ATOM 1709 C CA . SER A 1 216 ? 12.121 -47.550 -7.416 1.00 81.62 216 SER A CA 1
ATOM 1710 C C . SER A 1 216 ? 12.111 -46.627 -8.641 1.00 81.62 216 SER A C 1
ATOM 1712 O O . SER A 1 216 ? 11.859 -45.426 -8.521 1.00 81.62 216 SER A O 1
ATOM 1714 N N . PHE A 1 217 ? 12.255 -47.201 -9.839 1.00 85.69 217 PHE A N 1
ATOM 1715 C CA . PHE A 1 217 ? 12.160 -46.454 -11.094 1.00 85.69 217 PHE A CA 1
ATOM 1716 C C . PHE A 1 217 ? 10.781 -45.802 -11.278 1.00 85.69 217 PHE A C 1
ATOM 1718 O O . PHE A 1 217 ? 10.693 -44.615 -11.590 1.00 85.69 217 PHE A O 1
ATOM 1725 N N . VAL A 1 218 ? 9.698 -46.553 -11.044 1.00 89.00 218 VAL A N 1
ATOM 1726 C CA . VAL A 1 218 ? 8.326 -46.031 -11.163 1.00 89.00 218 VAL A CA 1
ATOM 1727 C C . VAL A 1 218 ? 8.094 -44.886 -10.175 1.00 89.00 218 VAL A C 1
ATOM 1729 O O . VAL A 1 218 ? 7.636 -43.819 -10.580 1.00 89.00 218 VAL A O 1
ATOM 1732 N N . LYS A 1 219 ? 8.490 -45.049 -8.906 1.00 89.00 219 LYS A N 1
ATOM 1733 C CA . LYS A 1 219 ? 8.380 -43.995 -7.883 1.00 89.00 219 LYS A CA 1
ATOM 1734 C C . LYS A 1 219 ? 9.172 -42.739 -8.237 1.00 89.00 219 LYS A C 1
ATOM 1736 O O . LYS A 1 219 ? 8.699 -41.633 -7.969 1.00 89.00 219 LYS A O 1
ATOM 1741 N N . PHE A 1 220 ? 10.359 -42.892 -8.822 1.00 90.25 220 PHE A N 1
ATOM 1742 C CA . PHE A 1 220 ? 11.162 -41.765 -9.290 1.00 90.25 220 PHE A CA 1
ATOM 1743 C C . PHE A 1 220 ? 10.447 -41.007 -10.414 1.00 90.25 220 PHE A C 1
ATOM 1745 O O . PHE A 1 220 ? 10.257 -39.796 -10.308 1.00 90.25 220 PHE A O 1
ATOM 1752 N N . VAL A 1 221 ? 9.976 -41.708 -11.451 1.00 90.88 221 VAL A N 1
ATOM 1753 C CA . VAL A 1 221 ? 9.266 -41.088 -12.585 1.00 90.88 221 VAL A CA 1
ATOM 1754 C C . VAL A 1 221 ? 7.982 -40.391 -12.127 1.00 90.88 221 VAL A C 1
ATOM 1756 O O . VAL A 1 221 ? 7.738 -39.248 -12.510 1.00 90.88 221 VAL A O 1
ATOM 1759 N N . GLU A 1 222 ? 7.190 -41.020 -11.255 1.00 93.50 222 GLU A N 1
ATOM 1760 C CA . GLU A 1 222 ? 5.989 -40.400 -10.680 1.00 93.50 222 GLU A CA 1
ATOM 1761 C C . GLU A 1 222 ? 6.311 -39.135 -9.878 1.00 93.50 222 GLU A C 1
ATOM 1763 O O . GLU A 1 222 ? 5.552 -38.163 -9.908 1.00 93.50 222 GLU A O 1
ATOM 1768 N N . ARG A 1 223 ? 7.432 -39.125 -9.148 1.00 91.88 223 ARG A N 1
ATOM 1769 C CA . ARG A 1 223 ? 7.879 -37.947 -8.401 1.00 91.88 223 ARG A CA 1
ATOM 1770 C C . ARG A 1 223 ? 8.319 -36.827 -9.339 1.00 91.88 223 ARG A C 1
ATOM 1772 O O . ARG A 1 223 ? 7.891 -35.695 -9.132 1.00 91.88 223 ARG A O 1
ATOM 1779 N N . GLN A 1 224 ? 9.125 -37.128 -10.357 1.00 91.75 224 GLN A N 1
ATOM 1780 C CA . GLN A 1 224 ? 9.567 -36.135 -11.343 1.00 91.75 224 GLN A CA 1
ATOM 1781 C C . GLN A 1 224 ? 8.373 -35.527 -12.089 1.00 91.75 224 GLN A C 1
ATOM 1783 O O . GLN A 1 224 ? 8.302 -34.309 -12.244 1.00 91.75 224 GLN A O 1
ATOM 1788 N N . LEU A 1 225 ? 7.379 -36.345 -12.451 1.00 94.00 225 LEU A N 1
ATOM 1789 C CA . LEU A 1 225 ? 6.142 -35.867 -13.069 1.00 94.00 225 LEU A CA 1
ATOM 1790 C C . LEU A 1 225 ? 5.377 -34.906 -12.142 1.00 94.00 225 LEU A C 1
ATOM 1792 O O . LEU A 1 225 ? 5.018 -33.808 -12.561 1.00 94.00 225 LEU A O 1
ATOM 1796 N N . LYS A 1 226 ? 5.205 -35.264 -10.861 1.00 95.38 226 LYS A N 1
ATOM 1797 C CA . LYS A 1 226 ? 4.565 -34.387 -9.861 1.00 95.38 226 LYS A CA 1
ATOM 1798 C C . LYS A 1 226 ? 5.327 -33.074 -9.662 1.00 95.38 226 LYS A C 1
ATOM 1800 O O . LYS A 1 226 ? 4.710 -32.019 -9.535 1.00 95.38 226 LYS A O 1
ATOM 1805 N N . LEU A 1 227 ? 6.661 -33.112 -9.624 1.00 91.88 227 LEU A N 1
ATOM 1806 C CA . LEU A 1 227 ? 7.484 -31.904 -9.507 1.00 91.88 227 LEU A CA 1
ATOM 1807 C C . LEU A 1 227 ? 7.336 -31.002 -10.739 1.00 91.88 227 LEU A C 1
ATOM 1809 O O . LEU A 1 227 ? 7.203 -29.786 -10.582 1.00 91.88 227 LEU A O 1
ATOM 1813 N N . ALA A 1 228 ? 7.289 -31.586 -11.940 1.00 92.88 228 ALA A N 1
ATOM 1814 C CA . ALA A 1 228 ? 7.044 -30.858 -13.180 1.00 92.88 228 ALA A CA 1
ATOM 1815 C C . ALA A 1 228 ? 5.653 -30.198 -13.193 1.00 92.88 228 ALA A C 1
ATOM 1817 O O . ALA A 1 228 ? 5.547 -29.018 -13.526 1.00 92.88 228 ALA A O 1
ATOM 1818 N N . GLU A 1 229 ? 4.601 -30.901 -12.762 1.00 95.50 229 GLU A N 1
ATOM 1819 C CA . GLU A 1 229 ? 3.247 -30.340 -12.624 1.00 95.50 229 GLU A CA 1
ATOM 1820 C C . GLU A 1 229 ? 3.222 -29.136 -11.667 1.00 95.50 229 GLU A C 1
ATOM 1822 O O . GLU A 1 229 ? 2.747 -28.056 -12.028 1.00 95.50 229 GLU A O 1
ATOM 1827 N N . ILE A 1 230 ? 3.832 -29.268 -10.481 1.00 95.50 230 ILE A N 1
ATOM 1828 C CA . ILE A 1 230 ? 3.941 -28.170 -9.504 1.00 95.50 230 ILE A CA 1
ATOM 1829 C C . ILE A 1 230 ? 4.715 -26.980 -10.094 1.00 95.50 230 ILE A C 1
ATOM 1831 O O . ILE A 1 230 ? 4.359 -25.817 -9.864 1.00 95.50 230 ILE A O 1
ATOM 1835 N N . ALA A 1 231 ? 5.785 -27.240 -10.850 1.00 92.75 231 ALA A N 1
ATOM 1836 C CA . ALA A 1 231 ? 6.566 -26.198 -11.506 1.00 92.75 231 ALA A CA 1
ATOM 1837 C C . ALA A 1 231 ? 5.745 -25.464 -12.578 1.00 92.75 231 ALA A C 1
ATOM 1839 O O . ALA A 1 231 ? 5.768 -24.230 -12.617 1.00 92.75 231 ALA A O 1
ATOM 1840 N N . VAL A 1 232 ? 4.976 -26.192 -13.393 1.00 95.88 232 VAL A N 1
ATOM 1841 C CA . VAL A 1 232 ? 4.067 -25.625 -14.400 1.00 95.88 232 VAL A CA 1
ATOM 1842 C C . VAL A 1 232 ? 3.019 -24.729 -13.743 1.00 95.88 232 VAL A C 1
ATOM 1844 O O . VAL A 1 232 ? 2.862 -23.579 -14.159 1.00 95.88 232 VAL A O 1
ATOM 1847 N N . ASP A 1 233 ? 2.362 -25.183 -12.676 1.00 96.00 233 ASP A N 1
ATOM 1848 C CA . ASP A 1 233 ? 1.371 -24.381 -11.948 1.00 96.00 233 ASP A CA 1
ATOM 1849 C C . ASP A 1 233 ? 1.983 -23.106 -11.359 1.00 96.00 233 ASP A C 1
ATOM 1851 O O . ASP A 1 233 ? 1.432 -22.004 -11.487 1.00 96.00 233 ASP A O 1
ATOM 1855 N N . LYS A 1 234 ? 3.181 -23.222 -10.776 1.00 96.19 234 LYS A N 1
ATOM 1856 C CA . LYS A 1 234 ? 3.932 -22.080 -10.244 1.00 96.19 234 LYS A CA 1
ATOM 1857 C C . LYS A 1 234 ? 4.295 -21.079 -11.341 1.00 96.19 234 LYS A C 1
ATOM 1859 O O . LYS A 1 234 ? 4.180 -19.868 -11.128 1.00 96.19 234 LYS A O 1
ATOM 1864 N N . LEU A 1 235 ? 4.743 -21.551 -12.504 1.00 94.81 235 LEU A N 1
ATOM 1865 C CA . LEU A 1 235 ? 5.066 -20.699 -13.648 1.00 94.81 235 LEU A CA 1
ATOM 1866 C C . LEU A 1 235 ? 3.811 -20.039 -14.224 1.00 94.81 235 LEU A C 1
ATOM 1868 O O . LEU A 1 235 ? 3.832 -18.835 -14.473 1.00 94.81 235 LEU A O 1
ATOM 1872 N N . ASN A 1 236 ? 2.698 -20.761 -14.340 1.00 96.44 236 ASN A N 1
ATOM 1873 C CA . ASN A 1 236 ? 1.415 -20.205 -14.771 1.00 96.44 236 ASN A CA 1
ATOM 1874 C C . ASN A 1 236 ? 0.938 -19.086 -13.837 1.00 96.44 236 ASN A C 1
ATOM 1876 O O . ASN A 1 236 ? 0.567 -18.003 -14.301 1.00 96.44 236 ASN A O 1
ATOM 1880 N N . LEU A 1 237 ? 1.033 -19.287 -12.519 1.00 96.50 237 LEU A N 1
ATOM 1881 C CA . LEU A 1 237 ? 0.706 -18.253 -11.538 1.00 96.50 237 LEU A CA 1
ATOM 1882 C C . LEU A 1 237 ? 1.620 -17.025 -11.673 1.00 96.50 237 LEU A C 1
ATOM 1884 O O . LEU A 1 237 ? 1.138 -15.886 -11.643 1.00 96.50 237 LEU A O 1
ATOM 1888 N N . LYS A 1 238 ? 2.930 -17.231 -11.874 1.00 97.00 238 LYS A N 1
ATOM 1889 C CA . LYS A 1 238 ? 3.882 -16.143 -12.155 1.00 97.00 238 LYS A CA 1
ATOM 1890 C C . LYS A 1 238 ? 3.519 -15.400 -13.440 1.00 97.00 238 LYS A C 1
ATOM 1892 O O . LYS A 1 238 ? 3.491 -14.176 -13.425 1.00 97.00 238 LYS A O 1
ATOM 1897 N N . ILE A 1 239 ? 3.173 -16.100 -14.521 1.00 96.56 239 ILE A N 1
ATOM 1898 C CA . ILE A 1 239 ? 2.759 -15.494 -15.795 1.00 96.56 239 ILE A CA 1
ATOM 1899 C C . ILE A 1 239 ? 1.530 -14.604 -15.591 1.00 96.56 239 ILE A C 1
ATOM 1901 O O . ILE A 1 239 ? 1.521 -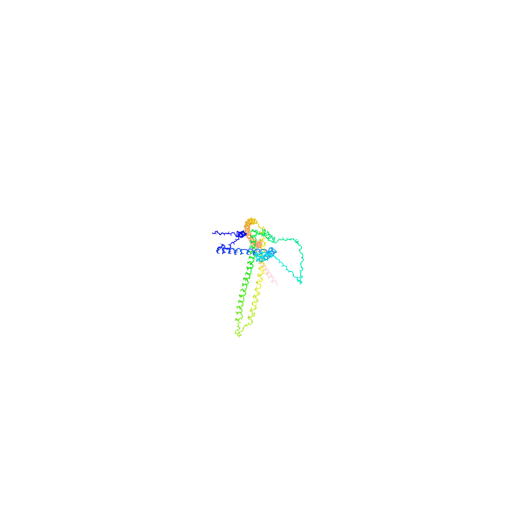13.456 -16.042 1.00 96.56 239 ILE A O 1
ATOM 1905 N N . VAL A 1 240 ? 0.499 -15.097 -14.901 1.00 97.06 240 VAL A N 1
ATOM 1906 C CA . VAL A 1 240 ? -0.718 -14.319 -14.616 1.00 97.06 240 VAL A CA 1
ATOM 1907 C C . VAL A 1 240 ? -0.393 -13.089 -13.764 1.00 97.06 240 VAL A C 1
ATOM 1909 O O . VAL A 1 240 ? -0.838 -11.982 -14.082 1.00 97.06 240 VAL A O 1
ATOM 1912 N N . THR A 1 241 ? 0.431 -13.255 -12.729 1.00 96.62 241 THR A N 1
ATOM 1913 C CA . THR A 1 241 ? 0.835 -12.170 -11.823 1.00 96.62 241 THR A CA 1
ATOM 1914 C C . THR A 1 241 ? 1.654 -11.104 -12.551 1.00 96.62 241 THR A C 1
ATOM 1916 O O . THR A 1 241 ? 1.325 -9.922 -12.479 1.00 96.62 241 THR A O 1
ATOM 1919 N N . THR A 1 242 ? 2.659 -11.500 -13.331 1.00 96.38 242 THR A N 1
ATOM 1920 C CA . THR A 1 242 ? 3.490 -10.583 -14.120 1.00 96.38 242 THR A CA 1
ATOM 1921 C C . THR A 1 242 ? 2.668 -9.866 -15.188 1.00 96.38 242 THR A C 1
ATOM 1923 O O . THR A 1 242 ? 2.792 -8.654 -15.339 1.00 96.38 242 THR A O 1
ATOM 1926 N N . LYS A 1 243 ? 1.750 -10.557 -15.882 1.00 97.31 243 LYS A N 1
ATOM 1927 C CA . LYS A 1 243 ? 0.819 -9.914 -16.829 1.00 97.31 243 LYS A CA 1
ATOM 1928 C C . LYS A 1 243 ? -0.053 -8.863 -16.140 1.00 97.31 243 LYS A C 1
ATOM 1930 O O . LYS A 1 243 ? -0.260 -7.786 -16.699 1.00 97.31 243 LYS A O 1
ATOM 1935 N N . ARG A 1 244 ? -0.553 -9.149 -14.933 1.00 96.62 244 ARG A N 1
ATOM 1936 C CA . ARG A 1 244 ? -1.309 -8.180 -14.125 1.00 96.62 244 ARG A CA 1
ATOM 1937 C C . ARG A 1 244 ? -0.446 -6.974 -13.756 1.00 96.62 244 ARG A C 1
ATOM 1939 O O . ARG A 1 244 ? -0.906 -5.850 -13.941 1.00 96.62 244 ARG A O 1
ATOM 1946 N N . LEU A 1 245 ? 0.785 -7.198 -13.294 1.00 96.94 245 LEU A N 1
ATOM 1947 C CA . LEU A 1 245 ? 1.726 -6.129 -12.950 1.00 96.94 245 LEU A CA 1
ATOM 1948 C C . LEU A 1 245 ? 2.048 -5.254 -14.163 1.00 96.94 245 LEU A C 1
ATOM 1950 O O . LEU A 1 245 ? 1.920 -4.043 -14.070 1.00 96.94 245 LEU A O 1
ATOM 1954 N N . ILE A 1 246 ? 2.345 -5.844 -15.324 1.00 97.06 246 ILE A N 1
ATOM 1955 C CA . ILE A 1 246 ? 2.582 -5.093 -16.567 1.00 97.06 246 ILE A CA 1
ATOM 1956 C C . ILE A 1 246 ? 1.380 -4.205 -16.907 1.00 97.06 246 ILE A C 1
ATOM 1958 O O . ILE A 1 246 ? 1.559 -3.032 -17.222 1.00 97.06 246 ILE A O 1
ATOM 1962 N N . ARG A 1 247 ? 0.150 -4.732 -16.830 1.00 96.75 247 ARG A N 1
ATOM 1963 C CA . ARG A 1 247 ? -1.067 -3.939 -17.089 1.00 96.75 247 ARG A CA 1
ATOM 1964 C C . ARG A 1 247 ? -1.231 -2.801 -16.084 1.00 96.75 247 ARG A C 1
ATOM 1966 O O . ARG A 1 247 ? -1.588 -1.696 -16.476 1.00 96.75 247 ARG A O 1
ATOM 1973 N N . GLN A 1 248 ? -0.968 -3.064 -14.807 1.00 96.50 248 GLN A N 1
ATOM 1974 C CA . GLN A 1 248 ? -1.047 -2.058 -13.753 1.00 96.50 248 GLN A CA 1
ATOM 1975 C C . GLN A 1 248 ? -0.003 -0.954 -13.949 1.00 96.50 248 GLN A C 1
ATOM 1977 O O . GLN A 1 248 ? -0.356 0.219 -13.889 1.00 96.50 248 GLN A O 1
ATOM 1982 N N . THR A 1 249 ? 1.251 -1.311 -14.220 1.00 95.38 249 THR A N 1
ATOM 1983 C CA . THR A 1 249 ? 2.334 -0.347 -14.441 1.00 95.38 249 THR A CA 1
ATOM 1984 C C . THR A 1 249 ? 2.103 0.467 -15.706 1.00 95.38 249 THR A C 1
ATOM 1986 O O . THR A 1 249 ? 2.277 1.677 -15.672 1.00 95.38 249 THR A O 1
ATOM 1989 N N . LYS A 1 250 ? 1.640 -0.154 -16.799 1.00 96.44 250 LYS A N 1
ATOM 1990 C CA . LYS A 1 250 ? 1.232 0.582 -18.006 1.00 96.44 250 LYS A CA 1
ATOM 1991 C C . LYS A 1 250 ? 0.149 1.606 -17.688 1.00 96.44 250 LYS A C 1
ATOM 1993 O O . LYS A 1 250 ? 0.348 2.780 -17.950 1.00 96.44 250 LYS A O 1
ATOM 1998 N N . LYS A 1 251 ? -0.909 1.196 -16.981 1.00 94.38 251 LYS A N 1
ATOM 1999 C CA . LYS A 1 251 ? -1.958 2.122 -16.539 1.00 94.38 251 LYS A CA 1
ATOM 2000 C C . LYS A 1 251 ? -1.408 3.263 -15.673 1.00 94.38 251 LYS A C 1
ATOM 2002 O O . LYS A 1 251 ? -1.882 4.383 -15.784 1.00 94.38 251 LYS A O 1
ATOM 2007 N N . GLN A 1 252 ? -0.426 3.001 -14.808 1.00 92.69 252 GLN A N 1
ATOM 2008 C CA . GLN A 1 252 ? 0.227 4.048 -14.014 1.00 92.69 252 GLN A CA 1
ATOM 2009 C C . GLN A 1 252 ? 1.069 5.001 -14.869 1.00 92.69 252 GLN A C 1
ATOM 2011 O O . GLN A 1 252 ? 1.130 6.183 -14.544 1.00 92.69 252 GLN A O 1
ATOM 2016 N N . ILE A 1 253 ? 1.722 4.505 -15.924 1.00 93.00 253 ILE A N 1
ATOM 2017 C CA . ILE A 1 253 ? 2.449 5.334 -16.892 1.00 93.00 253 ILE A CA 1
ATOM 2018 C C . ILE A 1 253 ? 1.458 6.225 -17.636 1.00 93.00 253 ILE A C 1
ATOM 2020 O O . ILE A 1 253 ? 1.639 7.434 -17.603 1.00 93.00 253 ILE A O 1
ATOM 2024 N N . ASP A 1 254 ? 0.380 5.655 -18.179 1.00 90.38 254 ASP A N 1
ATOM 2025 C CA . ASP A 1 254 ? -0.652 6.401 -18.910 1.00 90.38 254 ASP A CA 1
ATOM 2026 C C . ASP A 1 254 ? -1.275 7.484 -18.014 1.00 90.38 254 ASP A C 1
ATOM 2028 O O . ASP A 1 254 ? -1.327 8.656 -18.373 1.00 90.38 254 ASP A O 1
ATOM 2032 N N . GLN A 1 255 ? -1.640 7.127 -16.777 1.00 88.25 255 GLN A N 1
ATOM 2033 C CA . GLN A 1 255 ? -2.140 8.088 -15.792 1.00 88.25 255 GLN A CA 1
ATOM 2034 C C . GLN A 1 255 ? -1.115 9.175 -15.468 1.00 88.25 255 GLN A C 1
ATOM 2036 O O . GLN A 1 255 ? -1.490 10.325 -15.279 1.00 88.25 255 GLN A O 1
ATOM 2041 N N . ARG A 1 256 ? 0.176 8.842 -15.368 1.00 84.69 256 ARG A N 1
ATOM 2042 C CA . ARG A 1 256 ? 1.228 9.836 -15.117 1.00 84.69 256 ARG A CA 1
ATOM 2043 C C . ARG A 1 256 ? 1.502 10.720 -16.320 1.00 84.69 256 ARG A C 1
ATOM 2045 O O . ARG A 1 256 ? 1.859 11.871 -16.112 1.00 84.69 256 ARG A O 1
ATOM 2052 N N . GLU A 1 257 ? 1.346 10.212 -17.530 1.00 85.25 257 GLU A N 1
ATOM 2053 C CA . GLU A 1 257 ? 1.454 10.990 -18.758 1.00 85.25 257 GLU A CA 1
ATOM 2054 C C . GLU A 1 257 ? 0.276 11.966 -18.873 1.00 85.25 257 GLU A C 1
ATOM 2056 O O . GLU A 1 257 ? 0.488 13.162 -19.046 1.00 85.25 257 GLU A O 1
ATOM 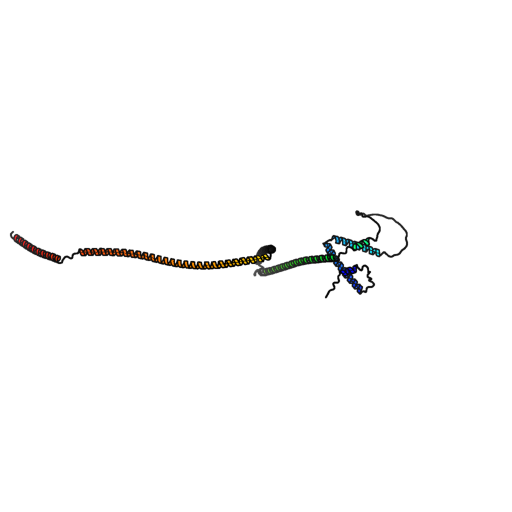2061 N N . GLU A 1 258 ? -0.956 11.505 -18.642 1.00 81.50 258 GLU A N 1
ATOM 2062 C CA . GLU A 1 258 ? -2.150 12.359 -18.575 1.00 81.50 258 GLU A CA 1
ATOM 2063 C C . GLU A 1 258 ? -2.035 13.424 -17.473 1.00 81.50 258 GLU A C 1
ATOM 2065 O O . GLU A 1 258 ? -2.279 14.612 -17.708 1.00 81.50 258 GLU A O 1
ATOM 2070 N N . LEU A 1 259 ? -1.610 13.020 -16.271 1.00 75.12 259 LEU A N 1
ATOM 2071 C CA . LEU A 1 259 ? -1.377 13.925 -15.147 1.00 75.12 259 LEU A CA 1
ATOM 2072 C C . LEU A 1 259 ? -0.214 14.883 -15.423 1.00 75.12 259 LEU A C 1
ATOM 2074 O O . LEU A 1 259 ? -0.334 16.056 -15.105 1.00 75.12 259 LEU A O 1
ATOM 2078 N N . GLY A 1 260 ? 0.879 14.429 -16.034 1.00 74.75 260 GLY A N 1
ATOM 2079 C CA . GLY A 1 260 ? 2.034 15.258 -16.389 1.00 74.75 260 GLY A CA 1
ATOM 2080 C C . GLY A 1 260 ? 1.725 16.279 -17.483 1.00 74.75 260 GLY A C 1
ATOM 2081 O O . GLY A 1 260 ? 2.242 17.391 -17.443 1.00 74.75 260 GLY A O 1
ATOM 2082 N N . ASN A 1 261 ? 0.827 15.938 -18.407 1.00 68.50 261 ASN A N 1
ATOM 2083 C CA . ASN A 1 261 ? 0.321 16.858 -19.424 1.00 68.50 261 ASN A CA 1
ATOM 2084 C C . ASN A 1 261 ? -0.669 17.887 -18.847 1.00 68.50 261 ASN A C 1
ATOM 2086 O O . ASN A 1 261 ? -0.832 18.967 -19.412 1.00 68.50 261 ASN A O 1
ATOM 2090 N N . THR A 1 262 ? -1.320 17.571 -17.722 1.00 70.06 262 THR A N 1
ATOM 2091 C CA . THR A 1 262 ? -2.359 18.417 -17.108 1.00 70.06 262 THR A CA 1
ATOM 2092 C C . THR A 1 262 ? -1.834 19.278 -15.952 1.00 70.06 262 THR A C 1
ATOM 2094 O O . THR A 1 262 ? -2.282 20.410 -15.780 1.00 70.06 262 THR A O 1
ATOM 2097 N N . LEU A 1 263 ? -0.892 18.766 -15.156 1.00 71.81 263 LEU A N 1
ATOM 2098 C CA . LEU A 1 263 ? -0.385 19.410 -13.943 1.00 71.81 263 LEU A CA 1
ATOM 2099 C C . LEU A 1 263 ? 0.788 20.335 -14.252 1.00 71.81 263 LEU A C 1
ATOM 2101 O O . LEU A 1 263 ? 1.895 19.899 -14.574 1.00 71.81 263 LEU A O 1
ATOM 2105 N N . ARG A 1 264 ? 0.570 21.632 -14.053 1.00 80.38 264 ARG A N 1
ATOM 2106 C CA . ARG A 1 264 ? 1.636 22.633 -14.052 1.00 80.38 264 ARG A CA 1
ATOM 2107 C C . ARG A 1 264 ? 2.249 22.746 -12.651 1.00 80.38 264 ARG A C 1
ATOM 2109 O O . ARG A 1 264 ? 1.573 22.476 -11.662 1.00 80.38 264 ARG A O 1
ATOM 2116 N N . PRO A 1 265 ? 3.501 23.221 -12.520 1.00 81.31 265 PRO A N 1
ATOM 2117 C CA . PRO A 1 265 ? 4.134 23.496 -11.222 1.00 81.31 265 PRO A CA 1
ATOM 2118 C C . PRO A 1 265 ? 3.248 24.296 -10.246 1.00 81.31 265 PRO A C 1
ATOM 2120 O O . PRO A 1 265 ? 3.209 24.004 -9.054 1.00 81.31 265 PRO A O 1
ATOM 2123 N N . VAL A 1 266 ? 2.462 25.240 -10.776 1.00 82.81 266 VAL A N 1
ATOM 2124 C CA . VAL A 1 266 ? 1.507 26.067 -10.018 1.00 82.81 266 VAL A CA 1
ATOM 2125 C C . VAL A 1 266 ? 0.389 25.236 -9.373 1.00 82.81 266 VAL A C 1
ATOM 2127 O O . VAL A 1 266 ? -0.063 25.560 -8.277 1.00 82.81 266 VAL A O 1
ATOM 2130 N N . ASP A 1 267 ? -0.036 24.138 -9.999 1.00 86.38 267 ASP A N 1
ATOM 2131 C CA . ASP A 1 267 ? -1.069 23.257 -9.445 1.00 86.38 267 ASP A CA 1
ATOM 2132 C C . ASP A 1 267 ? -0.549 22.503 -8.212 1.00 86.38 267 ASP A C 1
ATOM 2134 O O . ASP A 1 267 ? -1.287 22.316 -7.244 1.00 86.38 267 ASP A O 1
ATOM 2138 N N . PHE A 1 268 ? 0.741 22.146 -8.189 1.00 87.06 268 PHE A N 1
ATOM 2139 C CA . PHE A 1 268 ? 1.379 21.548 -7.011 1.00 87.06 268 PHE A CA 1
ATOM 2140 C C . PHE A 1 268 ? 1.514 22.547 -5.860 1.00 87.06 268 PHE A C 1
ATOM 2142 O O . PHE A 1 268 ? 1.299 22.181 -4.703 1.00 87.06 268 PHE A O 1
ATOM 2149 N N . GLU A 1 269 ? 1.833 23.809 -6.153 1.00 89.94 269 GLU A N 1
ATOM 2150 C CA . GLU A 1 269 ? 1.859 24.869 -5.141 1.00 89.94 269 GLU A CA 1
ATOM 2151 C C . GLU A 1 269 ? 0.463 25.142 -4.579 1.00 89.94 269 GLU A C 1
ATOM 2153 O O . GLU A 1 269 ? 0.296 25.189 -3.359 1.00 89.94 269 GLU A O 1
ATOM 2158 N N . LYS A 1 270 ? -0.559 25.221 -5.442 1.00 92.31 270 LYS A N 1
ATOM 2159 C CA . LYS A 1 270 ? -1.960 25.349 -5.026 1.00 92.31 270 LYS A CA 1
ATOM 2160 C C . LYS A 1 270 ? -2.383 24.189 -4.127 1.00 92.31 270 LYS A C 1
ATOM 2162 O O . LYS A 1 270 ? -2.936 24.426 -3.056 1.00 92.31 270 LYS A O 1
ATOM 2167 N N . LEU A 1 271 ? -2.071 22.953 -4.516 1.00 92.00 271 LEU A N 1
ATOM 2168 C CA . LEU A 1 271 ? -2.404 21.766 -3.731 1.00 92.00 271 LEU A CA 1
ATOM 2169 C C . LEU A 1 271 ? -1.667 21.748 -2.386 1.00 92.00 271 LEU A C 1
ATOM 2171 O O . LEU A 1 271 ? -2.240 21.360 -1.373 1.00 92.00 271 LEU A O 1
ATOM 2175 N N . LYS A 1 272 ? -0.416 22.217 -2.342 1.00 95.19 272 LYS A N 1
ATOM 2176 C CA . LYS A 1 272 ? 0.350 22.355 -1.095 1.00 95.19 272 LYS A CA 1
ATOM 2177 C C . LYS A 1 272 ? -0.263 23.400 -0.161 1.00 95.19 272 LYS A C 1
ATOM 2179 O O . LYS A 1 272 ? -0.309 23.178 1.048 1.00 95.19 272 LYS A O 1
ATOM 2184 N N . ILE A 1 273 ? -0.739 24.516 -0.710 1.00 94.81 273 ILE A N 1
ATOM 2185 C CA . ILE A 1 273 ? -1.438 25.561 0.044 1.00 94.81 273 ILE A CA 1
ATOM 2186 C C . ILE A 1 273 ? -2.765 25.021 0.590 1.00 94.81 273 ILE A C 1
ATOM 2188 O O . ILE A 1 273 ? -3.021 25.135 1.785 1.00 94.81 273 ILE A O 1
ATOM 2192 N N . GLU A 1 274 ? -3.577 24.384 -0.252 1.00 96.44 274 GLU A N 1
ATOM 2193 C CA . GLU A 1 274 ? -4.870 23.815 0.141 1.00 96.44 274 GLU A CA 1
ATOM 2194 C C . GLU A 1 274 ? -4.712 22.723 1.205 1.00 96.44 274 GLU A C 1
ATOM 2196 O O . GLU A 1 274 ? -5.397 22.741 2.225 1.00 96.44 274 GLU A O 1
ATOM 2201 N N . ASN A 1 275 ? -3.740 21.826 1.034 1.00 95.75 275 ASN A N 1
ATOM 2202 C CA . ASN A 1 275 ? -3.443 20.784 2.013 1.00 95.75 275 ASN A CA 1
ATOM 2203 C C . ASN A 1 275 ? -3.004 21.380 3.362 1.00 95.75 275 ASN A C 1
ATOM 2205 O O . ASN A 1 275 ? -3.435 20.912 4.416 1.00 95.75 275 ASN A O 1
ATOM 2209 N N . LYS A 1 276 ? -2.221 22.467 3.344 1.00 97.19 276 LYS A N 1
ATOM 2210 C CA . LYS A 1 276 ? -1.862 23.196 4.564 1.00 97.19 276 LYS A CA 1
ATOM 2211 C C . LYS A 1 276 ? -3.098 23.775 5.262 1.00 97.19 276 LYS A C 1
ATOM 2213 O O . LYS A 1 276 ? -3.253 23.561 6.459 1.00 97.19 276 LYS A O 1
ATOM 2218 N N . TYR A 1 277 ? -4.000 24.433 4.529 1.00 96.50 277 TYR A N 1
ATOM 2219 C CA . TYR A 1 277 ? -5.249 24.958 5.100 1.00 96.50 277 TYR A CA 1
ATOM 2220 C C . TYR A 1 277 ? -6.132 23.856 5.695 1.00 96.50 277 TYR A C 1
ATOM 2222 O O . TYR A 1 277 ? -6.609 23.997 6.821 1.00 96.50 277 TYR A O 1
ATOM 2230 N N . LEU A 1 278 ? -6.303 22.739 4.982 1.00 97.25 278 LEU A N 1
ATOM 2231 C CA . LEU A 1 278 ? -7.078 21.596 5.469 1.00 97.25 278 LEU A CA 1
ATOM 2232 C C . LEU A 1 278 ? -6.442 20.958 6.707 1.00 97.25 278 LEU A C 1
ATOM 2234 O O . LEU A 1 278 ? -7.152 20.575 7.633 1.00 97.25 278 LEU A O 1
ATOM 2238 N N . THR A 1 279 ? -5.114 20.870 6.754 1.00 97.38 279 THR A N 1
ATOM 2239 C CA . THR A 1 279 ? -4.391 20.364 7.928 1.00 97.38 279 THR A CA 1
ATOM 2240 C C . THR A 1 279 ? -4.601 21.279 9.132 1.00 97.38 279 THR A C 1
ATOM 2242 O O . THR A 1 279 ? -4.938 20.793 10.210 1.00 97.38 279 THR A O 1
ATOM 2245 N N . ASP A 1 280 ? -4.494 22.597 8.944 1.00 97.81 280 ASP A N 1
ATOM 2246 C CA . ASP A 1 280 ? -4.750 23.577 10.002 1.00 97.81 280 ASP A CA 1
ATOM 2247 C C . ASP A 1 280 ? -6.196 23.478 10.524 1.00 97.81 280 ASP A C 1
ATOM 2249 O O . ASP A 1 280 ? -6.429 23.540 11.735 1.00 97.81 280 ASP A O 1
ATOM 2253 N N . ASP A 1 281 ? -7.176 23.278 9.639 1.00 97.81 281 ASP A N 1
ATOM 2254 C CA . ASP A 1 281 ? -8.573 23.060 10.027 1.00 97.81 281 ASP A CA 1
ATOM 2255 C C . ASP A 1 281 ? -8.771 21.748 10.783 1.00 97.81 281 ASP A C 1
ATOM 2257 O O . ASP A 1 281 ? -9.413 21.733 11.835 1.00 97.81 281 ASP A O 1
ATOM 2261 N N . ILE A 1 282 ? -8.176 20.653 10.311 1.00 97.44 282 ILE A N 1
ATOM 2262 C CA . ILE A 1 282 ? -8.199 19.364 11.009 1.00 97.44 282 ILE A CA 1
ATOM 2263 C C . ILE A 1 282 ? -7.597 19.511 12.407 1.00 97.44 282 ILE A C 1
ATOM 2265 O O . ILE A 1 282 ? -8.164 19.011 13.380 1.00 97.44 282 ILE A O 1
ATOM 2269 N N . GLU A 1 283 ? -6.482 20.225 12.551 1.00 97.81 283 GLU A N 1
ATOM 2270 C CA . GLU A 1 283 ? -5.897 20.500 13.858 1.00 97.81 283 GLU A CA 1
ATOM 2271 C C . GLU A 1 283 ? -6.822 21.330 14.748 1.00 97.81 283 GLU A C 1
ATOM 2273 O O . GLU A 1 283 ? -6.981 21.001 15.928 1.00 97.81 283 GLU A O 1
ATOM 2278 N N . ARG A 1 284 ? -7.456 22.380 14.208 1.00 97.56 284 ARG A N 1
ATOM 2279 C CA . ARG A 1 284 ? -8.456 23.177 14.936 1.00 97.56 284 ARG A CA 1
ATOM 2280 C C . ARG A 1 284 ? -9.590 22.287 15.441 1.00 97.56 284 ARG A C 1
ATOM 2282 O O . ARG A 1 284 ? -9.870 22.283 16.643 1.00 97.56 284 ARG A O 1
ATOM 2289 N N . TYR A 1 285 ? -10.185 21.475 14.570 1.00 97.94 285 TYR A N 1
ATOM 2290 C CA . TYR A 1 285 ? -11.257 20.557 14.950 1.00 97.94 285 TYR A CA 1
ATOM 2291 C C . TYR A 1 285 ? -10.787 19.516 15.966 1.00 97.94 285 TYR A C 1
ATOM 2293 O O . TYR A 1 285 ? -11.461 19.300 16.971 1.00 97.94 285 TYR A O 1
ATOM 2301 N N . ASN A 1 286 ? -9.595 18.945 15.808 1.00 97.62 286 ASN A N 1
ATOM 2302 C CA . ASN A 1 286 ? -9.034 18.001 16.773 1.00 97.62 286 ASN A CA 1
ATOM 2303 C C . ASN A 1 286 ? -8.837 18.626 18.158 1.00 97.62 286 ASN A C 1
ATOM 2305 O O . ASN A 1 286 ? -9.128 17.977 19.167 1.00 97.62 286 ASN A O 1
ATOM 2309 N N . ARG A 1 287 ? -8.407 19.894 18.235 1.00 97.56 287 ARG A N 1
ATOM 2310 C CA . ARG A 1 287 ? -8.335 20.632 19.506 1.00 97.56 287 ARG A CA 1
ATOM 2311 C C . ARG A 1 287 ? -9.725 20.776 20.131 1.00 97.56 287 ARG A C 1
ATOM 2313 O O . ARG A 1 287 ? -9.873 20.467 21.311 1.00 97.56 287 ARG A O 1
ATOM 2320 N N . THR A 1 288 ? -10.744 21.152 19.353 1.00 97.81 288 THR A N 1
ATOM 2321 C CA . THR A 1 288 ? -12.129 21.257 19.863 1.00 97.81 288 THR A CA 1
ATOM 2322 C C . THR A 1 288 ? -12.712 19.910 20.298 1.00 97.81 288 THR A C 1
ATOM 2324 O O . THR A 1 288 ? -13.346 19.805 21.342 1.00 97.81 288 THR A O 1
ATOM 2327 N N . ILE A 1 289 ? -12.443 18.829 19.566 1.00 98.00 289 ILE A N 1
ATOM 2328 C CA . ILE A 1 289 ? -12.878 17.483 19.947 1.00 98.00 289 ILE A CA 1
ATOM 2329 C C . ILE A 1 289 ? -12.176 17.046 21.232 1.00 98.00 289 ILE A C 1
ATOM 2331 O O . ILE A 1 289 ? -12.793 16.415 22.089 1.00 98.00 289 ILE A O 1
ATOM 2335 N N . LYS A 1 290 ? -10.892 17.380 21.400 1.00 98.12 290 LYS A N 1
ATOM 2336 C CA . LYS A 1 290 ? -10.145 17.074 22.622 1.00 98.12 290 LYS A CA 1
ATOM 2337 C C . LYS A 1 290 ? -10.753 17.776 23.837 1.00 98.12 290 LYS A C 1
ATOM 2339 O O . LYS A 1 290 ? -10.951 17.114 24.854 1.00 98.12 290 LYS A O 1
ATOM 2344 N N . THR A 1 291 ? -11.093 19.062 23.731 1.00 97.69 291 THR A N 1
ATOM 2345 C CA . THR A 1 291 ? -11.753 19.787 24.829 1.00 97.69 291 THR A CA 1
ATOM 2346 C C . THR A 1 291 ? -13.142 19.216 25.117 1.00 97.69 291 THR A C 1
ATOM 2348 O O . THR A 1 291 ? -13.459 18.948 26.273 1.00 97.69 291 THR A O 1
ATOM 2351 N N . LEU A 1 292 ? -13.938 18.906 24.089 1.00 97.81 292 LEU A N 1
ATOM 2352 C CA . LEU A 1 292 ? -15.244 18.258 24.259 1.00 97.81 292 LEU A CA 1
ATOM 2353 C C . LEU A 1 292 ? -15.136 16.880 24.925 1.00 97.81 292 LEU A C 1
ATOM 2355 O O . LEU A 1 292 ? -15.925 16.567 25.813 1.00 97.81 292 LEU A O 1
ATOM 2359 N N . LYS A 1 293 ? -14.142 16.063 24.558 1.00 98.12 293 LYS A N 1
ATOM 2360 C CA . LYS A 1 293 ? -13.884 14.764 25.202 1.00 98.12 293 LYS A CA 1
ATOM 2361 C C . LYS A 1 293 ? -13.521 14.917 26.676 1.00 98.12 293 LYS A C 1
ATOM 2363 O O . LYS A 1 293 ? -13.997 14.131 27.489 1.00 98.12 293 LYS A O 1
ATOM 2368 N N . GLN A 1 294 ? -12.712 15.918 27.025 1.00 97.62 294 GLN A N 1
ATOM 2369 C CA . GLN A 1 294 ? -12.377 16.217 28.421 1.00 97.62 294 GLN A CA 1
ATOM 2370 C C . GLN A 1 294 ? -13.620 16.623 29.215 1.00 97.62 294 GLN A C 1
ATOM 2372 O O . GLN A 1 294 ? -13.861 16.080 30.290 1.00 97.62 294 GLN A O 1
ATOM 2377 N N . ILE A 1 295 ? -14.439 17.517 28.656 1.00 97.50 295 ILE A N 1
ATOM 2378 C CA . ILE A 1 295 ? -15.695 17.964 29.266 1.00 97.50 295 ILE A CA 1
ATOM 2379 C C . ILE A 1 295 ? -16.659 16.783 29.451 1.00 97.50 295 ILE A C 1
ATOM 2381 O O . ILE A 1 295 ? -17.190 16.584 30.542 1.00 97.50 295 ILE A O 1
ATOM 2385 N N . ASN A 1 296 ? -16.843 15.953 28.422 1.00 97.62 296 ASN A N 1
ATOM 2386 C CA . ASN A 1 296 ? -17.697 14.768 28.492 1.00 97.62 296 ASN A CA 1
ATOM 2387 C C . ASN A 1 296 ? -17.183 13.746 29.520 1.00 97.62 296 ASN A C 1
ATOM 2389 O O . ASN A 1 296 ? -17.968 13.176 30.273 1.00 97.62 296 ASN A O 1
ATOM 2393 N N . GLY A 1 297 ? -15.862 13.548 29.598 1.00 97.69 297 GLY A N 1
ATOM 2394 C CA . GLY A 1 297 ? -15.235 12.712 30.622 1.00 97.69 297 GLY A CA 1
ATOM 2395 C C . GLY A 1 297 ? -15.490 13.238 32.036 1.00 97.69 297 GLY A C 1
ATOM 2396 O O . GLY A 1 297 ? -15.896 12.472 32.907 1.00 97.69 297 GLY A O 1
ATOM 2397 N N . HIS A 1 298 ? -15.330 14.548 32.248 1.00 97.31 298 HIS A N 1
ATOM 2398 C CA . HIS A 1 298 ? -15.619 15.200 33.525 1.00 97.31 298 HIS A CA 1
ATOM 2399 C C . HIS A 1 298 ? -17.087 15.007 33.935 1.00 97.31 298 HIS A C 1
ATOM 2401 O O . HIS A 1 298 ? -17.356 14.469 35.007 1.00 97.31 298 HIS A O 1
ATOM 2407 N N . TYR A 1 299 ? -18.044 15.359 33.069 1.00 97.81 299 TYR A N 1
ATOM 2408 C CA . TYR A 1 299 ? -19.470 15.192 33.372 1.00 97.81 299 TYR A CA 1
ATOM 2409 C C . TYR A 1 299 ? -19.876 13.725 33.550 1.00 97.81 299 TYR A C 1
ATOM 2411 O O . TYR A 1 299 ? -20.699 13.425 34.414 1.00 97.81 299 TYR A O 1
ATOM 2419 N N . GLY A 1 300 ? -19.273 12.797 32.802 1.00 97.88 300 GLY A N 1
ATOM 2420 C CA . GLY A 1 300 ? -19.485 11.362 32.983 1.00 97.88 300 GLY A CA 1
ATOM 2421 C C . GLY A 1 300 ? -19.051 10.870 34.368 1.00 97.88 300 GLY A C 1
ATOM 2422 O O . GLY A 1 300 ? -19.783 10.116 35.013 1.00 97.88 300 GLY A O 1
ATOM 2423 N N . LEU A 1 301 ? -17.900 11.337 34.866 1.00 97.25 301 LEU A N 1
ATOM 2424 C CA . LEU A 1 301 ? -17.426 11.032 36.220 1.00 97.25 301 LEU A CA 1
ATOM 2425 C C . LEU A 1 301 ? -18.331 11.645 37.292 1.00 97.25 301 LEU A C 1
ATOM 2427 O O . LEU A 1 301 ? -18.725 10.950 38.231 1.00 97.25 301 LEU A O 1
ATOM 2431 N N . THR A 1 302 ? -18.714 12.916 37.138 1.00 97.69 302 THR A N 1
ATOM 2432 C CA . THR A 1 302 ? -19.644 13.588 38.057 1.00 97.69 302 THR A CA 1
ATOM 2433 C C . THR A 1 302 ? -20.985 12.853 38.120 1.00 97.69 302 THR A C 1
ATOM 2435 O O . THR A 1 302 ? -21.497 12.578 39.207 1.00 97.69 302 THR A O 1
ATOM 2438 N N . LEU A 1 303 ? -21.532 12.450 36.969 1.00 97.56 303 LEU A N 1
ATOM 2439 C CA . LEU A 1 303 ? -22.774 11.683 36.892 1.00 97.56 303 LEU A CA 1
ATOM 2440 C C . LEU A 1 303 ? -22.647 10.316 37.574 1.00 97.56 303 LEU A C 1
ATOM 2442 O O . LEU A 1 303 ? -23.551 9.911 38.306 1.00 97.56 303 LEU A O 1
ATOM 2446 N N . LYS A 1 304 ? -21.525 9.614 37.374 1.00 97.94 304 LYS A N 1
ATOM 2447 C CA . LYS A 1 304 ? -21.255 8.336 38.044 1.00 97.94 304 LYS A CA 1
ATOM 2448 C C . LYS A 1 304 ? -21.237 8.500 39.565 1.00 97.94 304 LYS A C 1
ATOM 2450 O O . LYS A 1 304 ? -21.928 7.752 40.251 1.00 97.94 304 LYS A O 1
ATOM 2455 N N . SER A 1 305 ? -20.546 9.520 40.076 1.00 97.75 305 SER A N 1
ATOM 2456 C CA . SER A 1 305 ? -20.521 9.828 41.511 1.00 97.75 305 SER A CA 1
ATOM 2457 C C . SER A 1 305 ? -21.923 10.127 42.062 1.00 97.75 305 SER A C 1
ATOM 2459 O O . SER A 1 305 ? -22.317 9.597 43.103 1.00 97.75 305 SER A O 1
ATOM 2461 N N . HIS A 1 306 ? -22.733 10.916 41.345 1.00 97.88 306 HIS A N 1
ATOM 2462 C CA . HIS A 1 306 ? -24.122 11.164 41.739 1.00 97.88 306 HIS A CA 1
ATOM 2463 C C . HIS A 1 306 ? -24.975 9.890 41.736 1.00 97.88 306 HIS A C 1
ATOM 2465 O O . HIS A 1 306 ? -25.768 9.690 42.658 1.00 97.88 306 HIS A O 1
ATOM 2471 N N . LYS A 1 307 ? -24.797 9.008 40.745 1.00 98.12 307 LYS A N 1
ATOM 2472 C CA . LYS A 1 307 ? -25.490 7.716 40.672 1.00 98.12 307 LYS A CA 1
ATOM 2473 C C . LYS A 1 307 ? -25.118 6.808 41.844 1.00 98.12 307 LYS A C 1
ATOM 2475 O O . LYS A 1 307 ? -26.008 6.215 42.444 1.00 98.12 307 LYS A O 1
ATOM 2480 N N . GLU A 1 308 ? -23.839 6.731 42.200 1.00 98.00 308 GLU A N 1
ATOM 2481 C CA . GLU A 1 308 ? -23.361 5.962 43.358 1.00 98.00 308 GLU A CA 1
ATOM 2482 C C . GLU A 1 308 ? -23.964 6.490 44.665 1.00 98.00 308 GLU A C 1
ATOM 2484 O O . GLU A 1 308 ? -24.552 5.720 45.424 1.00 98.00 308 GLU A O 1
ATOM 2489 N N . ARG A 1 309 ? -23.945 7.813 44.881 1.00 98.00 309 ARG A N 1
ATOM 2490 C CA . ARG A 1 309 ? -24.590 8.443 46.049 1.00 98.00 309 ARG A CA 1
ATOM 2491 C C . ARG A 1 309 ? -26.094 8.185 46.106 1.00 98.00 309 ARG A C 1
ATOM 2493 O O . ARG A 1 309 ? -26.657 8.032 47.189 1.00 98.00 309 ARG A O 1
ATOM 2500 N N . LEU A 1 310 ? -26.766 8.171 44.956 1.00 97.81 310 LEU A N 1
ATOM 2501 C CA . LEU A 1 310 ? -28.193 7.866 44.882 1.00 97.81 310 LEU A CA 1
ATOM 2502 C C . LEU A 1 310 ? -28.469 6.402 45.240 1.00 97.81 310 LEU A C 1
ATOM 2504 O O . LEU A 1 310 ? -29.404 6.132 45.988 1.00 97.81 310 LEU A O 1
ATOM 2508 N N . LEU A 1 311 ? -27.653 5.469 44.743 1.00 97.38 311 LEU A N 1
ATOM 2509 C CA . LEU A 1 311 ? -27.758 4.048 45.079 1.00 97.38 311 LEU A CA 1
ATOM 2510 C C . LEU A 1 311 ? -27.515 3.802 46.569 1.00 97.38 311 LEU A C 1
ATOM 2512 O O . LEU A 1 311 ? -28.279 3.067 47.189 1.00 97.38 311 LEU A O 1
ATOM 2516 N N . GLU A 1 312 ? -26.524 4.469 47.160 1.00 97.94 312 GLU A N 1
ATOM 2517 C CA . GLU A 1 312 ? -26.266 4.402 48.600 1.00 97.94 312 GLU A CA 1
ATOM 2518 C C . GLU A 1 312 ? -27.483 4.885 49.404 1.00 97.94 312 GLU A C 1
ATOM 2520 O O . GLU A 1 312 ? -27.956 4.194 50.307 1.00 97.94 312 GLU A O 1
ATOM 2525 N N . LYS A 1 313 ? -28.049 6.046 49.042 1.00 97.62 313 LYS A N 1
ATOM 2526 C CA . LYS A 1 313 ? -29.274 6.557 49.675 1.00 97.62 313 LYS A CA 1
ATOM 2527 C C . LYS A 1 313 ? -30.456 5.604 49.499 1.00 97.62 313 LYS A C 1
ATOM 2529 O O . LYS A 1 313 ? -31.194 5.394 50.455 1.00 97.62 313 LYS A O 1
ATOM 2534 N N . LYS A 1 314 ? -30.623 5.012 48.314 1.00 97.56 314 LYS A N 1
ATOM 2535 C CA . LYS A 1 314 ? -31.681 4.031 48.039 1.00 97.56 314 LYS A CA 1
ATOM 2536 C C . LYS A 1 314 ? -31.528 2.783 48.913 1.00 97.56 314 LYS A C 1
ATOM 2538 O O . LYS A 1 314 ? -32.513 2.333 49.483 1.00 97.56 314 LYS A O 1
ATOM 2543 N N . SER A 1 315 ? -30.308 2.268 49.068 1.00 97.38 315 SER A N 1
ATOM 2544 C CA . SER A 1 315 ? -30.028 1.125 49.945 1.00 97.38 315 SER A CA 1
ATOM 2545 C C . SER A 1 315 ? -30.315 1.446 51.412 1.00 97.38 315 SER A C 1
ATOM 2547 O O . SER A 1 315 ? -30.890 0.616 52.111 1.00 97.38 315 SER A O 1
ATOM 2549 N N . LYS A 1 316 ? -29.949 2.647 51.884 1.00 97.44 316 LYS A N 1
ATOM 2550 C CA . LYS A 1 316 ? -30.280 3.100 53.247 1.00 97.44 316 LYS A CA 1
ATOM 2551 C C . LYS A 1 316 ? -31.790 3.191 53.450 1.00 97.44 316 LYS A C 1
ATOM 2553 O O . LYS A 1 316 ? -32.289 2.718 54.461 1.00 97.44 316 LYS A O 1
ATOM 2558 N N . LEU A 1 317 ? -32.508 3.749 52.476 1.00 97.62 317 LEU A N 1
ATOM 2559 C CA . LEU A 1 317 ? -33.965 3.851 52.512 1.00 97.62 317 LEU A CA 1
ATOM 2560 C C . LEU A 1 317 ? -34.609 2.459 52.591 1.00 97.62 317 LEU A C 1
ATOM 2562 O O . LEU A 1 317 ? -35.430 2.238 53.468 1.00 97.62 317 LEU A O 1
ATOM 2566 N N . GLN A 1 318 ? -34.160 1.501 51.777 1.00 97.50 318 GLN A N 1
ATOM 2567 C CA . GLN A 1 318 ? -34.639 0.114 51.843 1.00 97.50 318 GLN A CA 1
ATOM 2568 C C . GLN A 1 318 ? -34.345 -0.560 53.192 1.00 97.50 318 GLN A C 1
ATOM 2570 O O . GLN A 1 318 ? -35.181 -1.301 53.701 1.00 97.50 318 GLN A O 1
ATOM 2575 N N . SER A 1 319 ? -33.180 -0.302 53.799 1.00 97.75 319 SER A N 1
ATOM 2576 C CA . SER A 1 319 ? -32.880 -0.792 55.153 1.00 97.75 319 SER A CA 1
ATOM 2577 C C . SER A 1 319 ? -33.863 -0.226 56.176 1.00 97.75 319 SER A C 1
ATOM 2579 O O . SER A 1 319 ? -34.421 -0.978 56.969 1.00 97.75 319 SER A O 1
ATOM 2581 N N . ILE A 1 320 ? -34.129 1.082 56.111 1.00 97.38 320 ILE A N 1
ATOM 2582 C CA . ILE A 1 320 ? -35.082 1.761 56.997 1.00 97.38 320 ILE A CA 1
ATOM 2583 C C . ILE A 1 320 ? -36.508 1.244 56.767 1.00 97.38 320 ILE A C 1
ATOM 2585 O O . ILE A 1 320 ? -37.224 1.017 57.733 1.00 97.38 320 ILE A O 1
ATOM 2589 N N . GLU A 1 321 ? -36.930 1.013 55.522 1.00 97.75 321 GLU A N 1
ATOM 2590 C CA . GLU A 1 321 ? -38.234 0.404 55.210 1.00 97.75 321 GLU A CA 1
ATOM 2591 C C . GLU A 1 321 ? -38.357 -1.001 55.816 1.00 97.75 321 GLU A C 1
ATOM 2593 O O . GLU A 1 321 ? -39.373 -1.335 56.429 1.00 97.75 321 GLU A O 1
ATOM 2598 N N . ASN A 1 322 ? -37.312 -1.824 55.715 1.00 96.88 322 ASN A N 1
ATOM 2599 C CA . ASN A 1 322 ? -37.297 -3.151 56.329 1.00 96.88 322 ASN A CA 1
ATOM 2600 C C . ASN A 1 322 ? -37.361 -3.073 57.865 1.00 96.88 322 ASN A C 1
ATOM 2602 O O . ASN A 1 322 ? -38.113 -3.818 58.494 1.00 96.88 322 ASN A O 1
ATOM 2606 N N . GLU A 1 323 ? -36.620 -2.149 58.479 1.00 97.69 323 GLU A N 1
ATOM 2607 C CA . GLU A 1 323 ? -36.681 -1.904 59.924 1.00 97.69 323 GLU A CA 1
ATOM 2608 C C . GLU A 1 323 ? -38.062 -1.402 60.359 1.00 97.69 323 GLU A C 1
ATOM 2610 O O . GLU A 1 323 ? -38.608 -1.885 61.353 1.00 97.69 323 GLU A O 1
ATOM 2615 N N . LEU A 1 324 ? -38.659 -0.485 59.593 1.00 97.06 324 LEU A N 1
ATOM 2616 C CA . LEU A 1 324 ? -39.987 0.058 59.851 1.00 97.06 324 LEU A CA 1
ATOM 2617 C C . LEU A 1 324 ? -41.042 -1.045 59.793 1.00 97.06 324 LEU A C 1
ATOM 2619 O O . LEU A 1 324 ? -41.789 -1.209 60.751 1.00 97.06 324 LEU A O 1
ATOM 2623 N N . THR A 1 325 ? -41.056 -1.861 58.736 1.00 97.25 325 THR A N 1
ATOM 2624 C CA . THR A 1 325 ? -42.005 -2.983 58.630 1.00 97.25 325 THR A CA 1
ATOM 2625 C C . THR A 1 325 ? -41.809 -4.016 59.743 1.00 97.25 325 THR A C 1
ATOM 2627 O O . THR A 1 325 ? -42.786 -4.570 60.253 1.00 97.25 325 THR A O 1
ATOM 2630 N N . SER A 1 326 ? -40.570 -4.262 60.181 1.00 97.38 326 SER A N 1
ATOM 2631 C CA . SER A 1 326 ? -40.298 -5.108 61.348 1.00 97.38 326 SER A CA 1
ATOM 2632 C C . SER A 1 326 ? -40.870 -4.502 62.633 1.00 97.38 326 SER A C 1
ATOM 2634 O O . SER A 1 326 ? -41.503 -5.209 63.418 1.00 97.38 326 SER A O 1
ATOM 2636 N N . LYS A 1 327 ? -40.682 -3.195 62.846 1.00 97.12 327 LYS A N 1
ATOM 2637 C CA . LYS A 1 327 ? -41.203 -2.475 64.016 1.00 97.12 327 LYS A CA 1
ATOM 2638 C C . LYS A 1 327 ? -42.724 -2.361 64.006 1.00 97.12 327 LYS A C 1
ATOM 2640 O O . LYS A 1 327 ? -43.341 -2.455 65.062 1.00 97.12 327 LYS A O 1
ATOM 2645 N N . GLU A 1 328 ? -43.344 -2.212 62.841 1.00 96.62 328 GLU A N 1
ATOM 2646 C CA . GLU A 1 328 ? -44.799 -2.239 62.686 1.00 96.62 328 GLU A CA 1
ATOM 2647 C C . GLU A 1 328 ? -45.377 -3.598 63.092 1.00 96.62 328 GLU A C 1
ATOM 2649 O O . GLU A 1 328 ? -46.341 -3.639 63.858 1.00 96.62 328 GLU A O 1
ATOM 2654 N N . ARG A 1 329 ? -44.759 -4.708 62.658 1.00 96.38 329 ARG A N 1
ATOM 2655 C CA . ARG A 1 329 ? -45.149 -6.065 63.086 1.00 96.38 329 ARG A CA 1
ATOM 2656 C C . ARG A 1 329 ? -45.034 -6.230 64.601 1.00 96.38 329 ARG A C 1
ATOM 2658 O O . ARG A 1 329 ? -45.993 -6.658 65.238 1.00 96.38 329 ARG A O 1
ATOM 2665 N N . GLU A 1 330 ? -43.908 -5.812 65.178 1.00 96.69 330 GLU A N 1
ATOM 2666 C CA . GLU A 1 330 ? -43.693 -5.834 66.630 1.00 96.69 330 GLU A CA 1
ATOM 2667 C C . GLU A 1 330 ? -44.761 -5.010 67.373 1.00 96.69 330 GLU A C 1
ATOM 2669 O O . GLU A 1 330 ? -45.311 -5.454 68.381 1.00 96.69 330 GLU A O 1
ATOM 2674 N N . ASN A 1 331 ? -45.126 -3.833 66.855 1.00 95.94 331 ASN A N 1
ATOM 2675 C CA . ASN A 1 331 ? -46.164 -2.988 67.447 1.00 95.94 331 ASN A CA 1
ATOM 2676 C C . ASN A 1 331 ? -47.547 -3.658 67.402 1.00 95.94 331 ASN A C 1
ATOM 2678 O O . ASN A 1 331 ? -48.295 -3.592 68.377 1.00 95.94 331 ASN A O 1
ATOM 2682 N N . VAL A 1 332 ? -47.890 -4.329 66.296 1.00 97.31 332 VAL A N 1
ATOM 2683 C CA . VAL A 1 332 ? -49.138 -5.102 66.173 1.00 97.31 332 VAL A CA 1
ATOM 2684 C C . VAL A 1 332 ? -49.188 -6.224 67.213 1.00 97.31 332 VAL A C 1
ATOM 2686 O O . VAL A 1 332 ? -50.207 -6.378 67.896 1.00 97.31 332 VAL A O 1
ATOM 2689 N N . ASP A 1 333 ? -48.092 -6.961 67.393 1.00 95.88 333 ASP A N 1
ATOM 2690 C CA . ASP A 1 333 ? -48.002 -8.021 68.401 1.00 95.88 333 ASP A CA 1
ATOM 2691 C C . ASP A 1 333 ? -48.117 -7.466 69.827 1.00 95.88 333 ASP A C 1
ATOM 2693 O O . ASP A 1 333 ? -48.895 -7.983 70.636 1.00 95.88 333 ASP A O 1
ATOM 2697 N N . LEU A 1 334 ? -47.436 -6.355 70.125 1.00 96.12 334 LEU A N 1
ATOM 2698 C CA . LEU A 1 334 ? -47.544 -5.668 71.414 1.00 96.12 334 LEU A CA 1
ATOM 2699 C C . LEU A 1 334 ? -48.972 -5.186 71.692 1.00 96.12 334 LEU A C 1
ATOM 2701 O O . LEU A 1 334 ? -49.492 -5.421 72.784 1.00 96.12 334 LEU A O 1
ATOM 2705 N N . ARG A 1 335 ? -49.660 -4.588 70.710 1.00 96.50 335 ARG A N 1
ATOM 2706 C CA . ARG A 1 335 ? -51.076 -4.191 70.839 1.00 96.50 335 ARG A CA 1
ATOM 2707 C C . ARG A 1 335 ? -51.982 -5.392 71.101 1.00 96.50 335 ARG A C 1
ATOM 2709 O O . ARG A 1 335 ? -52.917 -5.308 71.905 1.00 96.50 335 ARG A O 1
ATOM 2716 N N . ARG A 1 336 ? -51.708 -6.536 70.466 1.00 96.38 336 ARG A N 1
ATOM 2717 C CA . ARG A 1 336 ? -52.438 -7.788 70.713 1.00 96.38 336 ARG A CA 1
ATOM 2718 C C . ARG A 1 336 ? -52.218 -8.283 72.143 1.00 96.38 336 ARG A C 1
ATOM 2720 O O . ARG A 1 336 ? -53.191 -8.650 72.805 1.00 96.38 336 ARG A O 1
ATOM 2727 N N . CYS A 1 337 ? -50.981 -8.253 72.637 1.00 95.69 337 CYS A N 1
ATOM 2728 C CA . CYS A 1 337 ? -50.644 -8.583 74.024 1.00 95.69 337 CYS A CA 1
ATOM 2729 C C . CYS A 1 337 ? -51.310 -7.625 75.020 1.00 95.69 337 CYS A C 1
ATOM 2731 O O . CYS A 1 337 ? -51.941 -8.084 75.969 1.00 95.69 337 CYS A O 1
ATOM 2733 N N . GLN A 1 338 ? -51.286 -6.317 74.761 1.00 95.12 338 GLN A N 1
ATOM 2734 C CA . GLN A 1 338 ? -51.971 -5.310 75.577 1.00 95.12 338 GLN A CA 1
ATOM 2735 C C . GLN A 1 338 ? -53.487 -5.561 75.633 1.00 95.12 338 GLN A C 1
ATOM 2737 O O . GLN A 1 338 ? -54.103 -5.491 76.698 1.00 95.12 338 GLN A O 1
ATOM 2742 N N . THR A 1 339 ? -54.104 -5.928 74.507 1.00 95.88 339 THR A N 1
ATOM 2743 C CA . THR A 1 339 ? -55.534 -6.283 74.452 1.00 95.88 339 THR A CA 1
ATOM 2744 C C . THR A 1 339 ? -55.847 -7.551 75.260 1.00 95.88 339 THR A C 1
ATOM 2746 O O . THR A 1 339 ? -56.906 -7.654 75.880 1.00 95.88 339 THR A O 1
ATOM 2749 N N . ARG A 1 340 ? -54.935 -8.533 75.283 1.00 96.44 340 ARG A N 1
ATOM 2750 C CA . ARG A 1 340 ? -55.070 -9.734 76.128 1.00 96.44 340 ARG A CA 1
ATOM 2751 C C . ARG A 1 340 ? -54.941 -9.388 77.611 1.00 96.44 340 ARG A C 1
ATOM 2753 O O . ARG A 1 340 ? -55.840 -9.728 78.373 1.00 96.44 340 ARG A O 1
ATOM 2760 N N . ALA A 1 341 ? -53.899 -8.648 77.986 1.00 95.94 341 ALA A N 1
ATOM 2761 C CA . ALA A 1 341 ? -53.657 -8.227 79.364 1.00 95.94 341 ALA A CA 1
ATOM 2762 C C . ALA A 1 341 ? -54.823 -7.394 79.922 1.00 95.94 341 ALA A C 1
ATOM 2764 O O . ALA A 1 341 ? -55.324 -7.674 81.003 1.00 95.94 341 ALA A O 1
ATOM 2765 N N . THR A 1 342 ? -55.346 -6.429 79.158 1.00 96.25 342 THR A N 1
ATOM 2766 C CA . THR A 1 342 ? -56.525 -5.639 79.572 1.00 96.25 342 THR A CA 1
ATOM 2767 C C . THR A 1 342 ? -57.782 -6.494 79.746 1.00 96.25 342 THR A C 1
ATOM 2769 O O . THR A 1 342 ? -58.581 -6.239 80.646 1.00 96.25 342 THR A O 1
ATOM 2772 N N . ARG A 1 343 ? -57.969 -7.542 78.930 1.00 95.12 343 ARG A N 1
ATOM 2773 C CA . ARG A 1 343 ? -59.067 -8.504 79.107 1.00 95.12 343 ARG A CA 1
ATOM 2774 C C . ARG A 1 343 ? -58.904 -9.320 80.390 1.00 95.12 343 ARG A C 1
ATOM 2776 O O . ARG A 1 343 ? -59.897 -9.563 81.068 1.00 95.12 343 ARG A O 1
ATOM 2783 N N . GLU A 1 344 ? -57.690 -9.754 80.706 1.00 95.19 344 GLU A N 1
ATOM 2784 C CA . GLU A 1 344 ? -57.386 -10.475 81.948 1.00 95.19 344 GLU A CA 1
ATOM 2785 C C . GLU A 1 344 ? -57.577 -9.588 83.179 1.00 95.19 344 GLU A C 1
ATOM 2787 O O . GLU A 1 344 ? -58.245 -10.014 84.117 1.00 95.19 344 GLU A O 1
ATOM 2792 N N . ILE A 1 345 ? -57.116 -8.334 83.131 1.00 94.25 345 ILE A N 1
ATOM 2793 C CA . ILE A 1 345 ? -57.359 -7.335 84.180 1.00 94.25 345 ILE A CA 1
ATOM 2794 C C . ILE A 1 345 ? -58.862 -7.160 84.407 1.00 94.25 345 ILE A C 1
ATOM 2796 O O . ILE A 1 345 ? -59.317 -7.316 85.532 1.00 94.25 345 ILE A O 1
ATOM 2800 N N . ARG A 1 346 ? -59.665 -6.955 83.351 1.00 95.50 346 ARG A N 1
ATOM 2801 C CA . ARG A 1 346 ? -61.132 -6.843 83.483 1.00 95.50 346 ARG A CA 1
ATOM 2802 C C . ARG A 1 346 ? -61.775 -8.083 84.106 1.00 95.50 346 ARG A C 1
ATOM 2804 O O . ARG A 1 346 ? -62.715 -7.957 84.887 1.00 95.50 346 ARG A O 1
ATOM 2811 N N . LYS A 1 347 ? -61.302 -9.287 83.757 1.00 95.31 347 LYS A N 1
ATOM 2812 C CA . LYS A 1 347 ? -61.780 -10.534 84.379 1.00 95.31 347 LYS A CA 1
ATOM 2813 C C . LYS A 1 347 ? -61.444 -10.563 85.871 1.00 95.31 347 LYS A C 1
ATOM 2815 O O . LYS A 1 347 ? -62.326 -10.863 86.669 1.00 95.31 347 LYS A O 1
ATOM 2820 N N . ALA A 1 348 ? -60.208 -10.225 86.234 1.00 93.31 348 ALA A N 1
ATOM 2821 C CA . ALA A 1 348 ? -59.752 -10.174 87.619 1.00 93.31 348 ALA A CA 1
ATOM 2822 C C . ALA A 1 348 ? -60.487 -9.092 88.432 1.00 93.31 348 ALA A C 1
ATOM 2824 O O . ALA A 1 348 ? -60.913 -9.355 89.550 1.00 93.31 348 ALA A O 1
ATOM 2825 N N . GLU A 1 349 ? -60.720 -7.905 87.866 1.00 93.69 349 GLU A N 1
ATOM 2826 C CA . GLU A 1 349 ? -61.538 -6.844 88.469 1.00 93.69 349 GLU A CA 1
ATOM 2827 C C . GLU A 1 349 ? -62.990 -7.291 88.665 1.00 93.69 349 GLU A C 1
ATOM 2829 O O . GLU A 1 349 ? -63.578 -7.042 89.716 1.00 93.69 349 GLU A O 1
ATOM 2834 N N . GLY A 1 350 ? -63.568 -7.992 87.682 1.00 93.25 350 GLY A N 1
ATOM 2835 C CA . GLY A 1 350 ? -64.897 -8.592 87.798 1.00 93.25 350 GLY A CA 1
ATOM 2836 C C . GLY A 1 350 ? -64.978 -9.601 88.946 1.00 93.25 350 GLY A C 1
ATOM 2837 O O . GLY A 1 350 ? -65.905 -9.540 89.753 1.00 93.25 350 GLY A O 1
ATOM 2838 N N . GLN A 1 351 ? -63.978 -10.480 89.066 1.00 93.62 351 GLN A N 1
ATOM 2839 C CA . GLN A 1 351 ? -63.853 -11.420 90.184 1.00 93.62 351 GLN A CA 1
ATOM 2840 C C . GLN A 1 351 ? -63.677 -10.697 91.526 1.00 93.62 351 GLN A C 1
ATOM 2842 O O . GLN A 1 351 ? -64.362 -11.027 92.491 1.00 93.62 351 GLN A O 1
ATOM 2847 N N . LEU A 1 352 ? -62.817 -9.678 91.590 1.00 90.75 352 LEU A N 1
ATOM 2848 C CA . LEU A 1 352 ? -62.594 -8.871 92.789 1.00 90.75 352 LEU A CA 1
ATOM 2849 C C . LEU A 1 352 ? -63.883 -8.177 93.238 1.00 90.75 352 LEU A C 1
ATOM 2851 O O . LEU A 1 352 ? -64.215 -8.203 94.418 1.00 90.75 352 LEU A O 1
ATOM 2855 N N . ASN A 1 353 ? -64.626 -7.576 92.308 1.00 92.38 353 ASN A N 1
ATOM 2856 C CA . ASN A 1 353 ? -65.897 -6.923 92.606 1.00 92.38 353 ASN A CA 1
ATOM 2857 C C . ASN A 1 353 ? -66.956 -7.928 93.070 1.00 92.38 353 ASN A C 1
ATOM 2859 O O . ASN A 1 353 ? -67.729 -7.615 93.969 1.00 92.38 353 ASN A O 1
ATOM 2863 N N . HIS A 1 354 ? -66.979 -9.140 92.509 1.00 91.12 354 HIS A N 1
ATOM 2864 C CA . HIS A 1 354 ? -67.849 -10.209 92.997 1.00 91.12 354 HIS A CA 1
ATOM 2865 C C . HIS A 1 354 ? -67.503 -10.617 94.437 1.00 91.12 354 HIS A C 1
ATOM 2867 O O . HIS A 1 354 ? -68.396 -10.697 95.273 1.00 91.12 354 HIS A O 1
ATOM 2873 N N . ILE A 1 355 ? -66.214 -10.785 94.755 1.00 87.44 355 ILE A N 1
ATOM 2874 C CA . ILE A 1 355 ? -65.752 -11.070 96.123 1.00 87.44 355 ILE A CA 1
ATOM 2875 C C . ILE A 1 355 ? -66.091 -9.914 97.073 1.00 87.44 355 ILE A C 1
ATOM 2877 O O . ILE A 1 355 ? -66.510 -10.159 98.200 1.00 87.44 355 ILE A O 1
ATOM 2881 N N . LYS A 1 356 ? -65.943 -8.656 96.638 1.00 87.69 356 LYS A N 1
ATOM 2882 C CA . LYS A 1 356 ? -66.339 -7.483 97.435 1.00 87.69 356 LYS A CA 1
ATOM 2883 C C . LYS A 1 356 ? -67.833 -7.491 97.749 1.00 87.69 356 LYS A C 1
ATOM 2885 O O . LYS A 1 356 ? -68.173 -7.322 98.910 1.00 87.69 356 LYS A O 1
ATOM 2890 N N . LYS A 1 357 ? -68.692 -7.761 96.759 1.00 88.38 357 LYS A N 1
ATOM 2891 C CA . LYS A 1 357 ? -70.141 -7.911 96.974 1.00 88.38 357 LYS A CA 1
ATOM 2892 C C . LYS A 1 357 ? -70.455 -9.035 97.956 1.00 88.38 357 LYS A C 1
ATOM 2894 O O . LYS A 1 357 ? -71.167 -8.800 98.916 1.00 88.38 357 LYS A O 1
ATOM 2899 N N . LEU A 1 358 ? -69.851 -10.214 97.780 1.00 84.94 358 LEU A N 1
ATOM 2900 C CA . LEU A 1 358 ? -70.000 -11.325 98.728 1.00 84.94 358 LEU A CA 1
ATOM 2901 C C . LEU A 1 358 ? -69.552 -10.941 100.144 1.00 84.94 358 LEU A C 1
ATOM 2903 O O . LEU A 1 358 ? -70.175 -11.351 101.111 1.00 84.94 358 LEU A O 1
ATOM 2907 N N . ARG A 1 359 ? -68.480 -10.152 100.280 1.00 82.19 359 ARG A N 1
ATOM 2908 C CA . ARG A 1 359 ? -68.009 -9.641 101.574 1.00 82.19 359 ARG A CA 1
ATOM 2909 C C . ARG A 1 359 ? -68.971 -8.617 102.181 1.00 82.19 359 ARG A C 1
ATOM 2911 O O . ARG A 1 359 ? -69.101 -8.592 103.395 1.00 82.19 359 ARG A O 1
ATOM 2918 N N . GLU A 1 360 ? -69.576 -7.757 101.370 1.00 82.44 360 GLU A N 1
ATOM 2919 C CA . GLU A 1 360 ? -70.572 -6.771 101.811 1.00 82.44 360 GLU A CA 1
ATOM 2920 C C . GLU A 1 360 ? -71.900 -7.438 102.201 1.00 82.44 360 GLU A C 1
ATOM 2922 O O . GLU A 1 360 ? -72.516 -7.026 103.175 1.00 82.44 360 GLU A O 1
ATOM 2927 N N . GLU A 1 361 ? -72.308 -8.492 101.490 1.00 80.19 361 GLU A N 1
ATOM 2928 C CA . GLU A 1 361 ? -73.487 -9.316 101.803 1.00 80.19 361 GLU A CA 1
ATOM 2929 C C . GLU A 1 361 ? -73.258 -10.247 103.008 1.00 80.19 361 GLU A C 1
ATOM 2931 O O . GLU A 1 361 ? -74.213 -10.704 103.637 1.00 80.19 361 GLU A O 1
ATOM 2936 N N . TYR A 1 362 ? -71.999 -10.542 103.342 1.00 70.44 362 TYR A N 1
ATOM 2937 C CA . TYR A 1 362 ? -71.640 -11.363 104.493 1.00 70.44 362 TYR A CA 1
ATOM 2938 C C . TYR A 1 362 ? -71.576 -10.515 105.768 1.00 70.44 362 TYR A C 1
ATOM 2940 O O . TYR A 1 362 ? -70.513 -10.042 106.179 1.00 70.44 362 TYR A O 1
ATOM 2948 N N . GLU A 1 363 ? -72.720 -10.353 106.430 1.00 67.50 363 GLU A N 1
ATOM 2949 C CA . GLU A 1 363 ? -72.766 -9.840 107.797 1.00 67.50 363 GLU A CA 1
ATOM 2950 C C . GLU A 1 363 ? -72.337 -10.932 108.780 1.00 67.50 363 GLU A C 1
ATOM 2952 O O . GLU A 1 363 ? -72.905 -12.024 108.840 1.00 67.50 363 GLU A O 1
ATOM 2957 N N . ILE A 1 364 ? -71.291 -10.630 109.552 1.00 66.38 364 ILE A N 1
ATOM 2958 C CA . ILE A 1 364 ? -70.840 -11.460 110.667 1.00 66.38 364 ILE A CA 1
ATOM 2959 C C . ILE A 1 364 ? -71.967 -11.437 111.707 1.00 66.38 364 ILE A C 1
ATOM 2961 O O . ILE A 1 364 ? -72.227 -10.361 112.249 1.00 66.38 364 ILE A O 1
ATOM 2965 N N . PRO A 1 365 ? -72.621 -12.575 112.013 1.00 64.69 365 PRO A N 1
ATOM 2966 C CA . PRO A 1 365 ? -73.678 -12.601 113.016 1.00 64.69 365 PRO A CA 1
ATOM 2967 C C . PRO A 1 365 ? -73.147 -12.052 114.340 1.00 64.69 365 PRO A C 1
ATOM 2969 O O . PRO A 1 365 ? -72.076 -12.471 114.799 1.00 64.69 365 PRO A O 1
ATOM 2972 N N . GLU A 1 366 ? -73.863 -11.106 114.949 1.00 67.75 366 GLU A N 1
ATOM 2973 C CA . GLU A 1 366 ? -73.423 -10.523 116.210 1.00 67.75 366 GLU A CA 1
ATOM 2974 C C . GLU A 1 366 ? -73.322 -11.620 117.277 1.00 67.75 366 GLU A C 1
ATOM 2976 O O . GLU A 1 366 ? -74.182 -12.494 117.408 1.00 67.75 366 GLU A O 1
ATOM 2981 N N . VAL A 1 367 ? -72.268 -11.571 118.097 1.00 72.31 367 VAL A N 1
ATOM 2982 C CA . VAL A 1 367 ? -72.050 -12.540 119.188 1.00 72.31 367 VAL A CA 1
ATOM 2983 C C . VAL A 1 367 ? -73.261 -12.593 120.134 1.00 72.31 367 VAL A C 1
ATOM 2985 O O . VAL A 1 367 ? -73.513 -13.626 120.752 1.00 72.31 367 VAL A O 1
ATOM 2988 N N . ARG A 1 368 ? -74.048 -11.507 120.214 1.00 69.69 368 ARG A N 1
ATOM 2989 C CA . ARG A 1 368 ? -75.327 -11.461 120.935 1.00 69.69 368 ARG A CA 1
ATOM 2990 C C . ARG A 1 368 ? -76.356 -12.430 120.368 1.00 69.69 368 ARG A C 1
ATOM 2992 O O . ARG A 1 368 ? -76.905 -13.189 121.155 1.00 69.69 368 ARG A O 1
ATOM 2999 N N . ASP A 1 369 ? -76.547 -12.479 119.054 1.00 70.62 369 ASP A N 1
ATOM 3000 C CA . ASP A 1 369 ? -77.501 -13.394 118.415 1.00 70.62 369 ASP A CA 1
ATOM 3001 C C . ASP A 1 369 ? -77.088 -14.851 118.635 1.00 70.62 369 ASP A C 1
ATOM 3003 O O . ASP A 1 369 ? -77.915 -15.705 118.961 1.00 70.62 369 ASP A O 1
ATOM 3007 N N . PHE A 1 370 ? -75.783 -15.136 118.569 1.00 77.44 370 PHE A N 1
ATOM 3008 C CA . PHE A 1 370 ? -75.254 -16.452 118.930 1.00 77.44 370 PHE A CA 1
ATOM 3009 C C . PHE A 1 370 ? -75.538 -16.796 120.403 1.00 77.44 370 PHE A C 1
ATOM 3011 O O . PHE A 1 370 ? -76.004 -17.898 120.703 1.00 77.44 370 PHE A O 1
ATOM 3018 N N . LEU A 1 371 ? -75.315 -15.856 121.328 1.00 78.75 371 LEU A N 1
ATOM 3019 C CA . LEU A 1 371 ? -75.602 -16.030 122.757 1.00 78.75 371 LEU A CA 1
ATOM 3020 C C . LEU A 1 371 ? -77.105 -16.158 123.045 1.00 78.75 371 LEU A C 1
ATOM 3022 O O . LEU A 1 371 ? -77.496 -16.900 123.948 1.00 78.75 371 LEU A O 1
ATOM 3026 N N . GLU A 1 372 ? -77.953 -15.478 122.282 1.00 79.19 372 GLU A N 1
ATOM 3027 C CA . GLU A 1 372 ? -79.406 -15.495 122.420 1.00 79.19 372 GLU A CA 1
ATOM 3028 C C . GLU A 1 372 ? -79.989 -16.814 121.916 1.00 79.19 372 GLU A C 1
ATOM 3030 O O . GLU A 1 372 ? -80.742 -17.469 122.641 1.00 79.19 372 GLU A O 1
ATOM 3035 N N . VAL A 1 373 ? -79.531 -17.304 120.761 1.00 81.38 373 VAL A N 1
ATOM 3036 C CA . VAL A 1 373 ? -79.832 -18.662 120.284 1.00 81.38 373 VAL A CA 1
ATOM 3037 C C . VAL A 1 373 ? -79.301 -19.711 121.270 1.00 81.38 373 VAL A C 1
ATOM 3039 O O . VAL A 1 373 ? -79.982 -20.695 121.568 1.00 81.38 373 VAL A O 1
ATOM 3042 N N . GLN A 1 374 ? -78.125 -19.497 121.867 1.00 79.75 374 GLN A N 1
ATOM 3043 C CA . GLN A 1 374 ? -77.565 -20.401 122.875 1.00 79.75 374 GLN A CA 1
ATOM 3044 C C . GLN A 1 374 ? -78.379 -20.399 124.184 1.00 79.75 374 GLN A C 1
ATOM 3046 O O . GLN A 1 374 ? -78.583 -21.461 124.788 1.00 79.75 374 GLN A O 1
ATOM 3051 N N . LYS A 1 375 ? -78.909 -19.244 124.605 1.00 80.94 375 LYS A N 1
ATOM 3052 C CA . LYS A 1 375 ? -79.839 -19.112 125.737 1.00 80.94 375 LYS A CA 1
ATOM 3053 C C . LYS A 1 375 ? -81.176 -19.792 125.436 1.00 80.94 375 LYS A C 1
ATOM 3055 O O . LYS A 1 375 ? -81.633 -20.590 126.257 1.00 80.94 375 LYS A O 1
ATOM 3060 N N . GLN A 1 376 ? -81.754 -19.567 124.255 1.00 83.62 376 GLN A N 1
ATOM 3061 C CA . GLN A 1 376 ? -82.976 -20.240 123.798 1.00 83.62 376 GLN A CA 1
ATOM 3062 C C . GLN A 1 376 ? -82.795 -21.765 123.775 1.00 83.62 376 GLN A C 1
ATOM 3064 O O . GLN A 1 376 ? -83.660 -22.510 124.238 1.00 83.62 376 GLN A O 1
ATOM 3069 N N . LEU A 1 377 ? -81.629 -22.253 123.343 1.00 82.75 377 LEU A N 1
ATOM 3070 C CA . LEU A 1 377 ? -81.293 -23.677 123.358 1.00 82.75 377 LEU A CA 1
ATOM 3071 C C . LEU A 1 377 ? -81.179 -24.224 124.794 1.00 82.75 377 LEU A C 1
ATOM 3073 O O . LEU A 1 377 ? -81.641 -25.335 125.080 1.00 82.75 377 LEU A O 1
ATOM 3077 N N . GLN A 1 378 ? -80.622 -23.452 125.734 1.00 82.19 378 GLN A N 1
ATOM 3078 C CA . GLN A 1 378 ? -80.621 -23.824 127.153 1.00 82.19 378 GLN A CA 1
ATOM 3079 C C . GLN A 1 378 ? -82.030 -23.842 127.766 1.00 82.19 378 GLN A C 1
ATOM 3081 O O . GLN A 1 378 ? -82.347 -24.761 128.529 1.00 82.19 378 GLN A O 1
ATOM 3086 N N . GLU A 1 379 ? -82.885 -22.873 127.444 1.00 82.69 379 GLU A N 1
ATOM 3087 C CA . GLU A 1 379 ? -84.275 -22.813 127.913 1.00 82.69 379 GLU A CA 1
ATOM 3088 C C . GLU A 1 379 ? -85.117 -23.962 127.348 1.00 82.69 379 GLU A C 1
ATOM 3090 O O . GLU A 1 379 ? -85.810 -24.649 128.106 1.00 82.69 379 GLU A O 1
ATOM 3095 N N . ALA A 1 380 ? -84.974 -24.272 126.057 1.00 82.31 380 ALA A N 1
ATOM 3096 C CA . ALA A 1 380 ? -85.594 -25.433 125.426 1.00 82.31 380 ALA A CA 1
ATOM 3097 C C . ALA A 1 380 ? -85.141 -26.747 126.088 1.00 82.31 380 ALA A C 1
ATOM 3099 O O . ALA A 1 380 ? -85.971 -27.600 126.415 1.00 82.31 380 ALA A O 1
ATOM 3100 N N . ARG A 1 381 ? -83.843 -26.893 126.400 1.00 82.38 381 ARG A N 1
ATOM 3101 C CA . ARG A 1 381 ? -83.316 -28.050 127.154 1.00 82.38 381 ARG A CA 1
ATOM 3102 C C . ARG A 1 381 ? -83.903 -28.150 128.567 1.00 82.38 381 ARG A C 1
ATOM 3104 O O . ARG A 1 381 ? -84.228 -29.255 129.015 1.00 82.38 381 ARG A O 1
ATOM 3111 N N . LYS A 1 382 ? -84.060 -27.029 129.282 1.00 82.81 382 LYS A N 1
ATOM 3112 C CA . LYS A 1 382 ? -84.704 -26.993 130.612 1.00 82.81 382 LYS A CA 1
ATOM 3113 C C . LYS A 1 382 ? -86.184 -27.386 130.521 1.00 82.81 382 LYS A C 1
ATOM 3115 O O . LYS A 1 382 ? -86.638 -28.219 131.310 1.00 82.81 382 LYS A O 1
ATOM 3120 N N . ASN A 1 383 ? -86.910 -26.871 129.529 1.00 81.75 383 ASN A N 1
ATOM 3121 C CA . ASN A 1 383 ? -88.312 -27.211 129.279 1.00 81.75 383 ASN A CA 1
ATOM 3122 C C . ASN A 1 383 ? -88.498 -28.683 128.895 1.00 81.75 383 ASN A C 1
ATOM 3124 O O . ASN A 1 383 ? -89.390 -29.335 129.439 1.00 81.75 383 ASN A O 1
ATOM 3128 N N . PHE A 1 384 ? -87.621 -29.247 128.062 1.00 83.94 384 PHE A N 1
ATOM 3129 C CA . PHE A 1 384 ? -87.629 -30.674 127.730 1.00 83.94 384 PHE A CA 1
ATOM 3130 C C . PHE A 1 384 ? -87.435 -31.550 128.976 1.00 83.94 384 PHE A C 1
ATOM 3132 O O . PHE A 1 384 ? -88.198 -32.489 129.205 1.00 83.94 384 PHE A O 1
ATOM 3139 N N . LYS A 1 385 ? -86.483 -31.202 129.856 1.00 82.88 385 LYS A N 1
ATOM 3140 C CA . LYS A 1 385 ? -86.306 -31.896 131.147 1.00 82.88 385 LYS A CA 1
ATOM 3141 C C . LYS A 1 385 ? -87.547 -31.774 132.039 1.00 82.88 385 LYS A C 1
ATOM 3143 O O . LYS A 1 385 ? -87.935 -32.756 132.674 1.00 82.88 385 LYS A O 1
ATOM 3148 N N . ARG A 1 386 ? -88.194 -30.604 132.084 1.00 79.31 386 ARG A N 1
ATOM 3149 C CA . ARG A 1 386 ? -89.415 -30.365 132.876 1.00 79.31 386 ARG A CA 1
ATOM 3150 C C . ARG A 1 386 ? -90.607 -31.173 132.353 1.00 79.31 386 ARG A C 1
ATOM 3152 O O . ARG A 1 386 ? -91.286 -31.831 133.138 1.00 79.31 386 ARG A O 1
ATOM 3159 N N . LEU A 1 387 ? -90.827 -31.185 131.040 1.00 77.56 387 LEU A N 1
ATOM 3160 C CA . LEU A 1 387 ? -91.856 -31.998 130.385 1.00 77.56 387 LEU A CA 1
ATOM 3161 C C . LEU A 1 387 ? -91.571 -33.497 130.536 1.00 77.56 387 LEU A C 1
ATOM 3163 O O . LEU A 1 387 ? -92.488 -34.261 130.822 1.00 77.56 387 LEU A O 1
ATOM 3167 N N . GLY A 1 388 ? -90.304 -33.91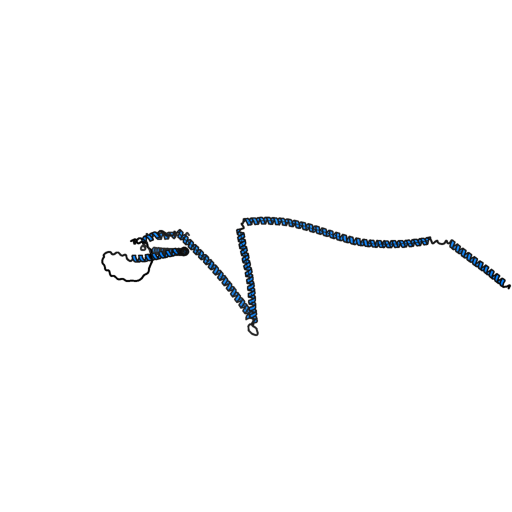6 130.476 1.00 80.00 388 GLY A N 1
ATOM 3168 C CA . GLY A 1 388 ? -89.891 -35.288 130.780 1.00 80.00 388 GLY A CA 1
ATOM 3169 C C . GLY A 1 388 ? -90.223 -35.712 132.216 1.00 80.00 388 GLY A C 1
ATOM 3170 O O . GLY A 1 388 ? -90.694 -36.828 132.441 1.00 80.00 388 GLY A O 1
ATOM 3171 N N . ARG A 1 389 ? -90.057 -34.814 133.199 1.00 78.88 389 ARG A N 1
ATOM 3172 C CA . ARG A 1 389 ? -90.486 -35.047 134.592 1.00 78.88 389 ARG A CA 1
ATOM 3173 C C . ARG A 1 389 ? -92.012 -35.102 134.724 1.00 78.88 389 ARG A C 1
ATOM 3175 O O . ARG A 1 389 ? -92.523 -35.990 135.400 1.00 78.88 389 ARG A O 1
ATOM 3182 N N . ARG A 1 390 ? -92.745 -34.220 134.034 1.00 77.81 390 ARG A N 1
ATOM 3183 C CA . ARG A 1 390 ? -94.220 -34.204 134.029 1.00 77.81 390 ARG A CA 1
ATOM 3184 C C . ARG A 1 390 ? -94.806 -35.467 133.384 1.00 77.81 390 ARG A C 1
ATOM 3186 O O . ARG A 1 390 ? -95.727 -36.055 133.940 1.00 77.81 390 ARG A O 1
ATOM 3193 N N . ARG A 1 391 ? -94.201 -35.956 132.296 1.00 79.00 391 ARG A N 1
ATOM 3194 C CA . ARG A 1 391 ? -94.527 -37.251 131.675 1.00 79.00 391 ARG A CA 1
ATOM 3195 C C . ARG A 1 391 ? -94.244 -38.423 132.616 1.00 79.00 391 ARG A C 1
ATOM 3197 O O . ARG A 1 391 ? -95.055 -39.337 132.691 1.00 79.00 391 ARG A O 1
ATOM 3204 N N . LYS A 1 392 ? -93.129 -38.405 133.362 1.00 78.44 392 LYS A N 1
ATOM 3205 C CA . LYS A 1 392 ? -92.845 -39.426 134.392 1.00 78.44 392 LYS A CA 1
ATOM 3206 C C . LYS A 1 392 ? -93.905 -39.438 135.496 1.00 78.44 392 LYS A C 1
ATOM 3208 O O . LYS A 1 392 ? -94.337 -40.518 135.878 1.00 78.44 392 LYS A O 1
ATOM 3213 N N . LEU A 1 393 ? -94.357 -38.271 135.957 1.00 70.62 393 LEU A N 1
ATOM 3214 C CA . LEU A 1 393 ? -95.445 -38.157 136.935 1.00 70.62 393 LEU A CA 1
ATOM 3215 C C . LEU A 1 393 ? -96.779 -38.668 136.378 1.00 70.62 393 LEU A C 1
ATOM 3217 O O . LEU A 1 393 ? -97.448 -39.424 137.073 1.00 70.62 393 LEU A O 1
ATOM 3221 N N . GLN A 1 394 ? -97.125 -38.335 135.129 1.00 71.31 394 GLN A N 1
ATOM 3222 C CA . GLN A 1 394 ? -98.320 -38.852 134.441 1.00 71.31 394 GLN A CA 1
ATOM 3223 C C . GLN A 1 394 ? -98.267 -40.372 134.229 1.00 71.31 394 GLN A C 1
ATOM 3225 O O . GLN A 1 394 ? -99.255 -41.065 134.443 1.00 71.31 394 GLN A O 1
ATOM 3230 N N . LEU A 1 395 ? -97.101 -40.922 133.874 1.00 71.81 395 LEU A N 1
ATOM 3231 C CA . LEU A 1 395 ? -96.889 -42.372 133.799 1.00 71.81 395 LEU A CA 1
ATOM 3232 C C . LEU A 1 395 ? -96.989 -43.040 135.176 1.00 71.81 395 LEU A C 1
ATOM 3234 O O . LEU A 1 395 ? -97.481 -44.162 135.270 1.00 71.81 395 LEU A O 1
ATOM 3238 N N . PHE A 1 396 ? -96.547 -42.366 136.241 1.00 71.31 396 PHE A N 1
ATOM 3239 C CA . PHE A 1 396 ? -96.688 -42.853 137.613 1.00 71.31 396 PHE A CA 1
ATOM 3240 C C . PHE A 1 396 ? -98.156 -42.832 138.072 1.00 71.31 396 PHE A C 1
ATOM 3242 O O . PHE A 1 396 ? -98.611 -43.810 138.655 1.00 71.31 396 PHE A O 1
ATOM 3249 N N . THR A 1 397 ? -98.921 -41.787 137.727 1.00 64.69 397 THR A N 1
ATOM 3250 C CA . THR A 1 397 ? -100.369 -41.697 138.017 1.00 64.69 397 THR A CA 1
ATOM 3251 C C . THR A 1 397 ? -101.194 -42.695 137.200 1.00 64.69 397 THR A C 1
ATOM 3253 O O . THR A 1 397 ? -102.094 -43.332 137.738 1.00 64.69 397 THR A O 1
ATOM 3256 N N . LEU A 1 398 ? -100.857 -42.922 135.926 1.00 63.53 398 LEU A N 1
ATOM 3257 C CA . LEU A 1 398 ? -101.473 -43.986 135.121 1.00 63.53 398 LEU A CA 1
ATOM 3258 C C . LEU A 1 398 ? -101.123 -45.387 135.654 1.00 63.53 398 LEU A C 1
ATOM 3260 O O . LEU A 1 398 ? -101.970 -46.277 135.648 1.00 63.53 398 LEU A O 1
ATOM 3264 N N . ARG A 1 399 ? -99.904 -45.592 136.179 1.00 60.22 399 ARG A N 1
ATOM 3265 C CA . ARG A 1 399 ? -99.528 -46.841 136.869 1.00 60.22 399 ARG A CA 1
ATOM 3266 C C . ARG A 1 399 ? -100.255 -47.033 138.200 1.00 60.22 399 ARG A C 1
ATOM 3268 O O . ARG A 1 399 ? -100.550 -48.177 138.535 1.00 60.22 399 ARG A O 1
ATOM 3275 N N . SER A 1 400 ? -100.552 -45.967 138.947 1.00 56.56 400 SER A N 1
ATOM 3276 C CA . SER A 1 400 ? -101.319 -46.068 140.195 1.00 56.56 400 SER A CA 1
ATOM 3277 C C . SER A 1 400 ? -102.820 -46.265 139.954 1.00 56.56 400 SER A C 1
ATOM 3279 O O . SER A 1 400 ? -103.466 -46.929 140.758 1.00 56.56 400 SER A O 1
ATOM 3281 N N . LEU A 1 401 ? -103.363 -45.778 138.830 1.00 59.56 401 LEU A N 1
ATOM 3282 C CA . LEU A 1 401 ? -104.745 -46.040 138.395 1.00 59.56 401 LEU A CA 1
ATOM 3283 C C . LEU A 1 401 ? -104.941 -47.459 137.821 1.00 59.56 401 LEU A C 1
ATOM 3285 O O . LEU A 1 401 ? -106.010 -48.030 137.989 1.00 59.56 401 LEU A O 1
ATOM 3289 N N . ARG A 1 402 ? -103.898 -48.082 137.250 1.00 56.38 402 ARG A N 1
ATOM 3290 C CA . ARG A 1 402 ? -103.914 -49.480 136.759 1.00 56.38 402 ARG A CA 1
ATOM 3291 C C . ARG A 1 402 ? -103.850 -50.553 137.867 1.00 56.38 402 ARG A C 1
ATOM 3293 O O . ARG A 1 402 ? -103.892 -51.735 137.563 1.00 56.38 402 ARG A O 1
ATOM 3300 N N . ARG A 1 403 ? -103.711 -50.175 139.144 1.00 53.38 403 ARG A N 1
ATOM 3301 C CA . ARG A 1 403 ? -103.702 -51.110 140.295 1.00 53.38 403 ARG A CA 1
ATOM 3302 C C . ARG A 1 403 ? -105.027 -51.152 141.077 1.00 53.38 403 ARG A C 1
ATOM 3304 O O . ARG A 1 403 ? -105.075 -51.789 142.122 1.00 53.38 403 ARG A O 1
ATOM 3311 N N . ARG A 1 404 ? -106.083 -50.470 140.612 1.00 47.44 404 ARG A N 1
ATOM 3312 C CA . ARG A 1 404 ? -107.430 -50.472 141.231 1.00 47.44 404 ARG A CA 1
ATOM 3313 C C . ARG A 1 404 ? -108.526 -51.061 140.327 1.00 47.44 404 ARG A C 1
ATOM 3315 O O . ARG A 1 404 ? -109.701 -50.759 140.495 1.00 47.44 404 ARG A O 1
ATOM 3322 N N . SER A 1 405 ? -108.123 -51.927 139.410 1.00 40.03 405 SER A N 1
ATOM 3323 C CA . SER A 1 405 ? -108.937 -52.799 138.556 1.00 40.03 405 SER A CA 1
ATOM 3324 C C . SER A 1 405 ? -108.143 -54.077 138.368 1.00 40.03 405 SER A C 1
ATOM 3326 O O . SER A 1 405 ? -108.742 -55.164 138.438 1.00 40.03 405 SER A O 1
#

pLDDT: mean 77.16, std 21.49, range [24.98, 98.12]

Radius of gyration: 83.73 Å; chains: 1; bounding box: 174×87×253 Å

Organism: Nasonia vitripennis (NCBI:txid7425)

Secondary structure (DSSP, 8-state):
-------HHHHHHHHHHTTTS---TTSS-HHHHHHHHHHHHHHHHHHHHHHHHHHHHHHHH-HHHHHHHHHHHHHHHHHHHHHHHHHTT------------------------------------TTHHHHHHHHHTTS----HHHHHHHHHHHHHHHHHHHHHHHHHHHHHHHHHHHHHHHHHHHHHHHHHHHHHHIIIIIS-B-TTT-SB-HHHHHHHHHHHHHHHHHHHHHHHHHHHHHHHHHHHHHHHHHHHHHHHHH--HHHHHHHHHHHHHHHHHHHHHHHHHHHHHHHHHHHHHHHHHHHHHHHHHHHHHHHHHHHHHHHHHHHHHHHHHHHHHHHHHHHHHHHHHHHHHHHHH-----HHHHHHHHHHHHHHHHHHHHHHHHHHHHHHHHHHHTT--

Sequence (405 aa):
MQSERTSSLSVVSKLLASTKDEINFEEMSDEQLGSTLEEAMRTNRTLTLENEVFERYLRRRDPQCLHKLSYVVESARQAQKLSRLRISQQQPRGGSTPSLQSFTAKPASSSATLLSVQLARTASGSQQAVGLAKRAAKGLKITVAHRIELVEKEVEEMRRQYREFEKGLFGKKEGLETMLEEINYRIKECEDTAEQFENEVLNQVDPVSKRITADSFVKFVERQLKLAEIAVDKLNLKIVTTKRLIRQTKKQIDQREELGNTLRPVDFEKLKIENKYLTDDIERYNRTIKTLKQINGHYGLTLKSHKERLLEKKSKLQSIENELTSKERENVDLRRCQTRATREIRKAEGQLNHIKKLREEYEIPEVRDFLEVQKQLQEARKNFKRLGRRRKLQLFTLRSLRRRS